Protein AF-A0A6N2D1J8-F1 (afdb_monomer_lite)

Secondary structure (DSSP, 8-state):
-------------------------------------------EESS---EEGGG-S-HHHHHHHHHHEEEEEEGGGEE-SSSS--EE--EEHHHHHTBPTT-TTTTSEE--SEEEEEEETTEEEE-TTTS-SHHHHHHEEEES--SBSSSS-BPP--STTEEEEEEEEEEEESSS-EEEEEEESS---TTS----B-----PPPTT-B-EEEE-GGGPSPEEE---BEEE--TTT-S-EEE-----TT-TT-EEE-TTS-EEEEEEE----EEEETTEEEE-EE-TT-TTS--EEEEEHHHHHHHHHTT----SHHHHTTTTSSS-EESSGGGSPEE-TTS-EEE---EE--TT---EEE--B-SSGGGS-TTEEEETTEEEEPEEEEEETTEEEEEETT--EEEEEE---TTEEEETTEEEE----SSTTSPEE--SSSEEEEEE--TTS-----BTTB--S--EEEEEEESS-EEEEEEEESSSEEEEEESSTT-GGGEEEEES--TTT-SSS-EEEEEE-SEEEEEEEEESSS---EEEEEEEEEESS-SS-TT-EEE-TTS-EEEEEEETTEEEEEEEPPPTTEEEETTEEEEGGGSSB--TT-EEE-STTEEEEEEE-TTSSEEEEEEEE--TTEE--TTT---EEPPP-----------------------------------------------------------------------

Radius of gyration: 38.97 Å; chains: 1; bounding box: 97×139×91 Å

Sequence (726 aa):
MPSVPAPLRPPVVPALLAIALVAACAPAGEGHSVPVDAAVNPVIYGEDDRTDVHAHPDAFWRELAVGSVVALVNASRIVADDPEDIRFRASTLGRNRNLCEGERFADQPAVSFCSGTLIGDDLVLTAGHCVDGADSCATTRFVFNYYMASEDERATVTAEDVFECAEILSVRNDGAQDHAVVRLDRPAGPERVVAPFRAEDEALALGHPVGVIGFPSGLPMKIDLGGIVTRNREDRLDYFEASLDTFGGNSGSGVFDMDGVIVGILVRGARDYVEDGDCTRVNVLPEGAPGRSGEGVTYVARAIEALCADGMVDDPVCGGLRRRWCAPCAESAECDVTDGEGEVVEDGVCAIGEDGGMGLCAPPCGEDEDCRADHACIGGRCEPVVGARCRAGELWEVDACGRALALVEACAEDTLCIDDACVARGPNATCDDAFELPAVTADYEGEVLPESGNDSEGSCGGLGPERVLRFTVEERSWFRAMSRGFDTVLYLRTDCADASTEVFCNDDARPPGRLGSRIEGDLDPGTYYLFLDSYNDNVDSFRLEMVFEPLCARCEPGTSVCDEEGMVVRCTGDPECPVEEVEECPFAEECADGACVPSACVDLCEEGEIRCLEAPAREICREGELGCTVWEPHTDCGAGQRCDEEDGRCRAAGPSSSEPEETGGTTEAPASGSASGSEGLDGTEDVEQNGAAGSSGCAASGAGTPAPGWFLLPGILLGFRRRRSP

Foldseek 3Di:
DDDDDDDDDDDDDDDDDDDDDDDDDDDDDDDDPDDPPDDADAFAEDDQQKDFLLPPPDDVVSLQQQQWKWFWFFQVQWDPPDQFAIDGVWAFCCVVQVADPPAPRRRFTAGGQEMWTAQAQFKIKFWLVCPVDDVSQQGIKIAGQQTANDPPRGGGGGNLRIWGFPDWLFADDDPLATITMTGTPGGSDPSHDNFAADLDLAWDDFFAWKKWWWQANRGRIIIARAKTFNARPRVPLFKTFMNYRHHRGHGTIFIAGPVRHGQFGQHFAHHQWDDDPSGIHGGYDHHPPPDDDGGITGGVNVNLCRSQVVVPDPGCSNPVQAAQWLNFADAQVSNFDADPVGHGPARWGFAQDPVRDTTTIWGFDDAQVVEDPQFGCPPRTGHGHWDFDDDPFFTFTATPNRDRPGGPGNQDVQFGQDPSDTHGNDLFQALVGAAEDEQAWDKDKDWFDQPADQPDAAPAAFRGHKGKHKYWAAAKWKKKKKKADAQKKKWKAQRRPDNVRTDDIWRACRPPYGRITMDIGIDGTGM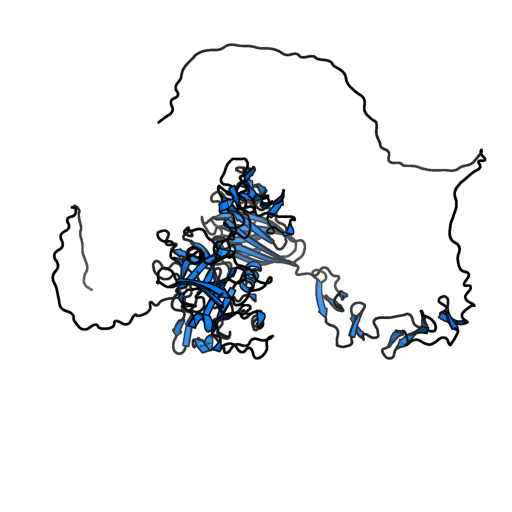MMIMTGHRYNDITMMMMTMHIGHQADPDAAQAWDADPVFWIWHWHDDRSGTDTDTHDAPDQWTDDRRDTDRPQQRQADDQQDKAWDPPPWIWGWHQDPRRTTHTDPIDGLDDQWHQDRVRRHTHGDDDDPDDDDDDDDDDDYDDDDDDDDDDDDDDDDDDDDDDDDDDDDDDDDDDDDDDDDDDDDDDDDDDDDDDDDD

Structure (mmCIF, N/CA/C/O backbone):
data_AF-A0A6N2D1J8-F1
#
_entry.id   AF-A0A6N2D1J8-F1
#
loop_
_atom_site.group_PDB
_atom_site.id
_atom_site.type_symbol
_atom_site.label_atom_id
_atom_site.label_alt_id
_atom_site.label_comp_id
_atom_site.label_asym_id
_atom_site.label_entity_id
_atom_site.label_seq_id
_atom_site.pdbx_PDB_ins_code
_atom_site.Cartn_x
_atom_site.Cartn_y
_atom_site.Cartn_z
_atom_site.occupancy
_atom_site.B_iso_or_equiv
_atom_site.auth_seq_id
_atom_site.auth_comp_id
_atom_site.auth_asym_id
_atom_site.auth_atom_id
_atom_site.pdbx_PDB_model_num
ATOM 1 N N . MET A 1 1 ? -12.660 -58.203 4.747 1.00 33.94 1 MET A N 1
ATOM 2 C CA . MET A 1 1 ? -11.887 -59.313 5.359 1.00 33.94 1 MET A CA 1
ATOM 3 C C . MET A 1 1 ? -11.762 -60.439 4.341 1.00 33.94 1 MET A C 1
ATOM 5 O O . MET A 1 1 ? -12.732 -60.600 3.606 1.00 33.94 1 MET A O 1
ATOM 9 N N . PRO A 1 2 ? -10.706 -61.273 4.351 1.00 56.75 2 PRO A N 1
ATOM 10 C CA . PRO A 1 2 ? -9.358 -61.133 4.944 1.00 56.75 2 PRO A CA 1
ATOM 11 C C . PRO A 1 2 ? -8.281 -60.997 3.813 1.00 56.75 2 PRO A C 1
ATOM 13 O O . PRO A 1 2 ? -8.660 -61.004 2.649 1.00 56.75 2 PRO A O 1
ATOM 16 N N . SER A 1 3 ? -6.957 -60.852 3.997 1.00 33.38 3 SER A N 1
ATOM 17 C CA . SER A 1 3 ? -6.086 -60.623 5.172 1.00 33.38 3 SER A CA 1
ATOM 18 C C . SER A 1 3 ? -4.703 -60.066 4.750 1.00 33.38 3 SER A C 1
ATOM 20 O O . SER A 1 3 ? -4.155 -60.462 3.728 1.00 33.38 3 SER A O 1
ATOM 22 N N . VAL A 1 4 ? -4.147 -59.207 5.609 1.00 45.25 4 VAL A N 1
ATOM 23 C CA . VAL A 1 4 ? -2.740 -58.727 5.766 1.00 45.25 4 VAL A CA 1
ATOM 24 C C . VAL A 1 4 ? -1.842 -59.882 6.327 1.00 45.25 4 VAL A C 1
ATOM 26 O O . VAL A 1 4 ? -2.468 -60.816 6.839 1.00 45.25 4 VAL A O 1
ATOM 29 N N . PRO A 1 5 ? -0.468 -59.932 6.280 1.00 54.25 5 PRO A N 1
ATOM 30 C CA . PRO A 1 5 ? 0.552 -58.852 6.239 1.00 54.25 5 PRO A CA 1
ATOM 31 C C . PRO A 1 5 ? 1.812 -59.040 5.327 1.00 54.25 5 PRO A C 1
ATOM 33 O O . PRO A 1 5 ? 1.950 -60.006 4.583 1.00 54.25 5 PRO A O 1
ATOM 36 N N . ALA A 1 6 ? 2.758 -58.090 5.452 1.00 36.41 6 ALA A N 1
ATOM 37 C CA . ALA A 1 6 ? 4.205 -58.178 5.139 1.00 36.41 6 ALA A CA 1
ATOM 38 C C . ALA A 1 6 ? 4.983 -58.822 6.347 1.00 36.41 6 ALA A C 1
ATOM 40 O O . ALA A 1 6 ? 4.327 -59.578 7.068 1.00 36.41 6 ALA A O 1
ATOM 41 N N . PRO A 1 7 ? 6.281 -58.562 6.697 1.00 62.19 7 PRO A N 1
ATOM 42 C CA . PRO A 1 7 ? 7.396 -57.824 6.052 1.00 62.19 7 PRO A CA 1
ATOM 43 C C . PRO A 1 7 ? 8.781 -58.550 6.085 1.00 62.19 7 PRO A C 1
ATOM 45 O O . PRO A 1 7 ? 8.876 -59.668 6.581 1.00 62.19 7 PRO A O 1
ATOM 48 N N . LEU A 1 8 ? 9.862 -57.898 5.596 1.00 32.47 8 LEU A N 1
ATOM 49 C CA . LEU A 1 8 ? 11.161 -57.651 6.300 1.00 32.47 8 LEU A CA 1
ATOM 50 C C . LEU A 1 8 ? 12.327 -57.216 5.359 1.00 32.47 8 LEU A C 1
ATOM 52 O O . LEU A 1 8 ? 12.506 -57.752 4.271 1.00 32.47 8 LEU A O 1
ATOM 56 N N . ARG A 1 9 ? 13.145 -56.255 5.828 1.00 37.56 9 ARG A N 1
ATOM 57 C CA . ARG A 1 9 ? 14.526 -55.895 5.376 1.00 37.56 9 ARG A CA 1
ATOM 58 C C . ARG A 1 9 ? 15.558 -56.709 6.222 1.00 37.56 9 ARG A C 1
ATOM 60 O O . ARG A 1 9 ? 15.067 -57.358 7.149 1.00 37.56 9 ARG A O 1
ATOM 67 N N . PRO A 1 10 ? 16.916 -56.704 6.040 1.00 46.72 10 PRO A N 1
ATOM 68 C CA . PRO A 1 10 ? 17.832 -55.678 5.467 1.00 46.72 10 PRO A CA 1
ATOM 69 C C . PRO A 1 10 ? 19.059 -56.295 4.693 1.00 46.72 10 PRO A C 1
ATOM 71 O O . PRO A 1 10 ? 18.872 -57.361 4.115 1.00 46.72 10 PRO A O 1
ATOM 74 N N . PRO A 1 11 ? 20.321 -55.778 4.724 1.00 50.66 11 PRO A N 1
ATOM 75 C CA . PRO A 1 11 ? 20.862 -54.440 4.379 1.00 50.66 11 PRO A CA 1
ATOM 76 C C . PRO A 1 11 ? 22.004 -54.426 3.305 1.00 50.66 11 PRO A C 1
ATOM 78 O O . PRO A 1 11 ? 22.685 -55.420 3.100 1.00 50.66 11 PRO A O 1
ATOM 81 N N . VAL A 1 12 ? 22.269 -53.231 2.738 1.00 37.50 12 VAL A N 1
ATOM 82 C CA . VAL A 1 12 ? 23.586 -52.592 2.407 1.00 37.50 12 VAL A CA 1
ATOM 83 C C . VAL A 1 12 ? 24.732 -53.388 1.728 1.00 37.50 12 VAL A C 1
ATOM 85 O O . VAL A 1 12 ? 25.287 -54.305 2.316 1.00 37.50 12 VAL A O 1
ATOM 88 N N . VAL A 1 13 ? 25.231 -52.866 0.588 1.00 32.75 13 VAL A N 1
ATOM 89 C CA . VAL A 1 13 ? 26.645 -52.443 0.328 1.00 32.75 13 VAL A CA 1
ATOM 90 C C . VAL A 1 13 ? 26.724 -51.701 -1.036 1.00 32.75 13 VAL A C 1
ATOM 92 O O . VAL A 1 13 ? 26.059 -52.139 -1.974 1.00 32.75 13 VAL A O 1
ATOM 95 N N . PRO A 1 14 ? 27.486 -50.590 -1.182 1.00 53.09 14 PRO A N 1
ATOM 96 C CA . PRO A 1 14 ? 27.569 -49.805 -2.427 1.00 53.09 14 PRO A CA 1
ATOM 97 C C . PRO A 1 14 ? 28.780 -50.153 -3.322 1.00 53.09 14 PRO A C 1
ATOM 99 O O . PRO A 1 14 ? 29.787 -50.670 -2.839 1.00 53.09 14 PRO A O 1
ATOM 102 N N . ALA A 1 15 ? 28.725 -49.779 -4.609 1.00 33.91 15 ALA A N 1
ATOM 103 C CA . ALA A 1 15 ? 29.888 -49.731 -5.509 1.00 33.91 15 ALA A CA 1
ATOM 104 C C . ALA A 1 15 ? 29.727 -48.671 -6.623 1.00 33.91 15 ALA A C 1
ATOM 106 O O . ALA A 1 15 ? 28.618 -48.379 -7.063 1.00 33.91 15 ALA A O 1
ATOM 107 N N . LEU A 1 16 ? 30.853 -48.097 -7.054 1.00 33.03 16 LEU A N 1
ATOM 108 C CA . LEU A 1 16 ? 30.964 -46.941 -7.953 1.00 33.03 16 LEU A CA 1
ATOM 109 C C . LEU A 1 16 ? 30.854 -47.271 -9.463 1.00 33.03 16 LEU A C 1
ATOM 111 O O . LEU A 1 16 ? 31.387 -48.275 -9.922 1.00 33.03 16 LEU A O 1
ATOM 115 N N . LEU A 1 17 ? 30.278 -46.318 -10.210 1.00 33.81 17 LEU A N 1
ATOM 116 C CA . LEU A 1 17 ? 30.848 -45.649 -11.401 1.00 33.81 17 LEU A CA 1
ATOM 117 C C . LEU A 1 17 ? 31.519 -46.484 -12.528 1.00 33.81 17 LEU A C 1
ATOM 119 O O . LEU A 1 17 ? 32.639 -46.957 -12.357 1.00 33.81 17 LEU A O 1
ATOM 123 N N . ALA A 1 18 ? 30.951 -46.448 -13.747 1.00 29.48 18 ALA A N 1
ATOM 124 C CA . ALA A 1 18 ? 31.704 -46.273 -15.011 1.00 29.48 18 ALA A CA 1
ATOM 125 C C . ALA A 1 18 ? 30.784 -45.955 -16.218 1.00 29.48 18 ALA A C 1
ATOM 127 O O . ALA A 1 18 ? 29.706 -46.527 -16.357 1.00 29.48 18 ALA A O 1
ATOM 128 N N . ILE A 1 19 ? 31.239 -45.065 -17.108 1.00 45.16 19 ILE A N 1
ATOM 129 C CA . ILE A 1 19 ? 30.533 -44.570 -18.311 1.00 45.16 19 ILE A CA 1
ATOM 130 C C . ILE A 1 19 ? 30.860 -45.425 -19.550 1.00 45.16 19 ILE A C 1
ATOM 132 O O . ILE A 1 19 ? 32.023 -45.770 -19.750 1.00 45.16 19 ILE A O 1
ATOM 136 N N . ALA A 1 20 ? 29.886 -45.645 -20.446 1.00 31.22 20 ALA A N 1
ATOM 137 C CA . ALA A 1 20 ? 30.132 -45.876 -21.880 1.00 31.22 20 ALA A CA 1
ATOM 138 C C . ALA A 1 20 ? 28.889 -45.552 -22.742 1.00 31.22 20 ALA A C 1
ATOM 140 O O . ALA A 1 20 ? 27.811 -46.084 -22.488 1.00 31.22 20 ALA A O 1
ATOM 141 N N . LEU A 1 21 ? 29.040 -44.721 -23.783 1.00 46.72 21 LEU A N 1
ATOM 142 C CA . LEU A 1 21 ? 28.002 -44.474 -24.799 1.00 46.72 21 LEU A CA 1
ATOM 143 C C . LEU A 1 21 ? 28.115 -45.475 -25.960 1.00 46.72 21 LEU A C 1
ATOM 145 O O . LEU A 1 21 ? 29.219 -45.719 -26.443 1.00 46.72 21 LEU A O 1
ATOM 149 N N . VAL A 1 22 ? 26.975 -45.910 -26.511 1.00 32.69 22 VAL A N 1
ATOM 150 C CA . VAL A 1 22 ? 26.826 -46.266 -27.938 1.00 32.69 22 VAL A CA 1
ATOM 151 C C . VAL A 1 22 ? 25.437 -45.814 -28.405 1.00 32.69 22 VAL A C 1
ATOM 153 O O . VAL A 1 22 ? 24.455 -46.034 -27.701 1.00 32.69 22 VAL A O 1
ATOM 156 N N . ALA A 1 23 ? 25.346 -45.184 -29.579 1.00 47.28 23 ALA A N 1
ATOM 157 C CA . ALA A 1 23 ? 24.085 -44.715 -30.160 1.00 47.28 23 ALA A CA 1
ATOM 158 C C . ALA A 1 23 ? 23.428 -45.759 -31.088 1.00 47.28 23 ALA A C 1
ATOM 160 O O . ALA A 1 23 ? 24.118 -46.549 -31.734 1.00 47.28 23 ALA A O 1
ATOM 161 N N . ALA A 1 24 ? 22.099 -45.707 -31.207 1.00 29.86 24 ALA A N 1
ATOM 162 C CA . ALA A 1 24 ? 21.302 -46.427 -32.204 1.00 29.86 24 ALA A CA 1
ATOM 163 C C . ALA A 1 24 ? 20.083 -45.574 -32.615 1.00 29.86 24 ALA A C 1
ATOM 165 O O . ALA A 1 24 ? 19.649 -44.718 -31.847 1.00 29.86 24 ALA A O 1
ATOM 166 N N . CYS A 1 25 ? 19.549 -45.781 -33.823 1.00 30.92 25 CYS A N 1
ATOM 167 C CA . CYS A 1 25 ? 18.590 -44.863 -34.454 1.00 30.92 25 CYS A CA 1
ATOM 168 C C . CYS A 1 25 ? 17.185 -45.455 -34.667 1.00 30.92 25 CYS A C 1
ATOM 170 O O . CYS A 1 25 ? 17.057 -46.651 -34.922 1.00 30.92 25 CYS A O 1
ATOM 172 N N . ALA A 1 26 ? 16.208 -44.540 -34.777 1.00 30.33 26 ALA A N 1
ATOM 173 C CA . ALA A 1 26 ? 14.878 -44.696 -35.393 1.00 30.33 26 ALA A CA 1
ATOM 174 C C . ALA A 1 26 ? 13.829 -45.546 -34.628 1.00 30.33 26 ALA A C 1
ATOM 176 O O . ALA A 1 26 ? 14.200 -46.390 -33.814 1.00 30.33 26 ALA A O 1
ATOM 177 N N . PRO A 1 27 ? 12.514 -45.371 -34.913 1.00 35.91 27 PRO A N 1
ATOM 178 C CA . PRO A 1 27 ? 11.888 -44.453 -35.879 1.00 35.91 27 PRO A CA 1
ATOM 179 C C . PRO A 1 27 ? 11.060 -43.320 -35.238 1.00 35.91 27 PRO A C 1
ATOM 181 O O . PRO A 1 27 ? 10.819 -43.307 -34.035 1.00 35.91 27 PRO A O 1
ATOM 184 N N . ALA A 1 28 ? 10.589 -42.385 -36.068 1.00 39.66 28 ALA A N 1
ATOM 185 C CA . ALA A 1 28 ? 9.549 -41.429 -35.687 1.00 39.66 28 ALA A CA 1
ATOM 186 C C . ALA A 1 28 ? 8.153 -42.086 -35.724 1.00 39.66 28 ALA A C 1
ATOM 188 O O . ALA A 1 28 ? 7.887 -42.914 -36.597 1.00 39.66 28 ALA A O 1
ATOM 189 N N . GLY A 1 29 ? 7.275 -41.676 -34.807 1.00 29.31 29 GLY A N 1
ATOM 190 C CA . GLY A 1 29 ? 5.833 -41.955 -34.798 1.00 29.31 29 GLY A CA 1
ATOM 191 C C . GLY A 1 29 ? 5.055 -40.652 -34.586 1.00 29.31 29 GLY A C 1
ATOM 192 O O . GLY A 1 29 ? 5.648 -39.657 -34.166 1.00 29.31 29 GLY A O 1
ATOM 193 N N . GLU A 1 30 ? 3.766 -40.626 -34.928 1.00 30.53 30 GLU A N 1
ATOM 194 C CA . GLU A 1 30 ? 2.986 -39.388 -35.045 1.00 30.53 30 GLU A CA 1
ATOM 195 C C . GLU A 1 30 ? 2.974 -38.527 -33.772 1.00 30.53 30 GLU A C 1
ATOM 197 O O . GLU A 1 30 ? 2.481 -38.937 -32.716 1.00 30.53 30 GLU A O 1
ATOM 202 N N . GLY A 1 31 ? 3.451 -37.285 -33.915 1.00 31.97 31 GLY A N 1
ATOM 203 C CA . GLY A 1 31 ? 3.413 -36.269 -32.871 1.00 31.97 31 GLY A CA 1
ATOM 204 C C . GLY A 1 31 ? 1.980 -35.901 -32.507 1.00 31.97 31 GLY A C 1
ATOM 205 O O . GLY A 1 31 ? 1.357 -35.074 -33.169 1.00 31.97 31 GLY A O 1
ATOM 206 N N . HIS A 1 32 ? 1.476 -36.498 -31.431 1.00 29.36 32 HIS A N 1
ATOM 207 C CA . HIS A 1 32 ? 0.303 -35.991 -30.738 1.00 29.36 32 HIS A CA 1
ATOM 208 C C . HIS A 1 32 ? 0.722 -34.728 -29.989 1.00 29.36 32 HIS A C 1
ATOM 210 O O . HIS A 1 32 ? 1.564 -34.789 -29.092 1.00 29.36 32 HIS A O 1
ATOM 216 N N . SER A 1 33 ? 0.135 -33.590 -30.352 1.00 32.66 33 SER A N 1
ATOM 217 C CA . SER A 1 33 ? 0.196 -32.378 -29.543 1.00 32.66 33 SER A CA 1
ATOM 218 C C . SER A 1 33 ? -0.544 -32.640 -28.231 1.00 32.66 33 SER A C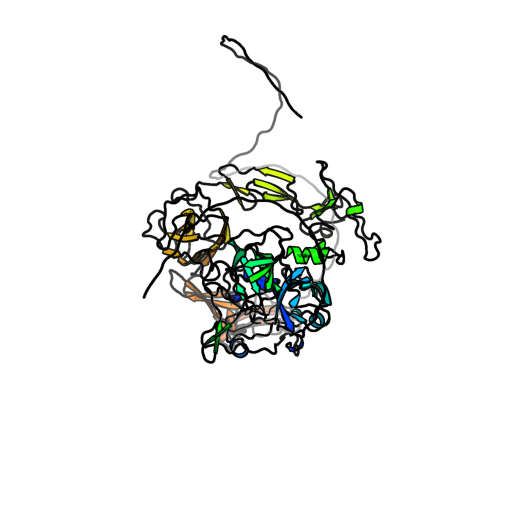 1
ATOM 220 O O . SER A 1 33 ? -1.773 -32.573 -28.185 1.00 32.66 33 SER A O 1
ATOM 222 N N . VAL A 1 34 ? 0.202 -32.988 -27.183 1.00 30.97 34 VAL A N 1
ATOM 223 C CA . VAL A 1 34 ? -0.315 -32.988 -25.812 1.00 30.97 34 VAL A CA 1
ATOM 224 C C . VAL A 1 34 ? -0.716 -31.542 -25.499 1.00 30.97 34 VAL A C 1
ATOM 226 O O . VAL A 1 34 ? 0.131 -30.661 -25.666 1.00 30.97 34 VAL A O 1
ATOM 229 N N . PRO A 1 35 ? -1.975 -31.262 -25.116 1.00 27.77 35 PRO A N 1
ATOM 230 C CA . PRO A 1 35 ? -2.348 -29.936 -24.646 1.00 27.77 35 PRO A CA 1
ATOM 231 C C . PRO A 1 35 ? -1.474 -29.560 -23.452 1.00 27.77 35 PRO A C 1
ATOM 233 O O . PRO A 1 35 ? -1.231 -30.391 -22.576 1.00 27.77 35 PRO A O 1
ATOM 236 N N . VAL A 1 36 ? -1.004 -28.316 -23.411 1.00 32.31 36 VAL A N 1
ATOM 237 C CA . VAL A 1 36 ? -0.403 -27.775 -22.192 1.00 32.31 36 VAL A CA 1
ATOM 238 C C . VAL A 1 36 ? -1.559 -27.453 -21.250 1.00 32.31 36 VAL A C 1
ATOM 240 O O . VAL A 1 36 ? -2.089 -26.346 -21.272 1.00 32.31 36 VAL A O 1
ATOM 243 N N . ASP A 1 37 ? -1.995 -28.452 -20.479 1.00 26.05 37 ASP A N 1
ATOM 244 C CA . ASP A 1 37 ? -2.881 -28.224 -19.339 1.00 26.05 37 ASP A CA 1
ATOM 245 C C . ASP A 1 37 ? -2.147 -27.293 -18.368 1.00 26.05 37 ASP A C 1
ATOM 247 O O . ASP A 1 37 ? -1.145 -27.675 -17.756 1.00 26.05 37 ASP A O 1
ATOM 251 N N . ALA A 1 38 ? -2.629 -26.053 -18.261 1.00 33.50 38 ALA A N 1
ATOM 252 C CA . ALA A 1 38 ? -2.163 -25.116 -17.251 1.00 33.50 38 ALA A CA 1
ATOM 253 C C . ALA A 1 38 ? -2.384 -25.726 -15.858 1.00 33.50 38 ALA A C 1
ATOM 255 O O . ALA A 1 38 ? -3.418 -26.347 -15.598 1.00 33.50 38 ALA A O 1
ATOM 256 N N . ALA A 1 39 ? -1.402 -25.578 -14.968 1.00 29.23 39 ALA A N 1
ATOM 257 C CA . ALA A 1 39 ? -1.526 -26.078 -13.605 1.00 29.23 39 ALA A CA 1
ATOM 258 C C . ALA A 1 39 ? -2.653 -25.338 -12.856 1.00 29.23 39 ALA A C 1
ATOM 260 O O . ALA A 1 39 ? -2.912 -24.164 -13.094 1.00 29.23 39 ALA A O 1
ATOM 261 N N . VAL A 1 40 ? -3.338 -26.058 -11.969 1.00 39.12 40 VAL A N 1
ATOM 262 C CA . VAL A 1 40 ? -4.552 -25.619 -11.251 1.00 39.12 40 VAL A CA 1
ATOM 263 C C . VAL A 1 40 ? -4.291 -25.681 -9.733 1.00 39.12 40 VAL A C 1
ATOM 265 O O . VAL A 1 40 ? -3.291 -26.289 -9.335 1.00 39.12 40 VAL A O 1
ATOM 268 N N . ASN A 1 41 ? -5.247 -25.197 -8.915 1.00 34.53 41 ASN A N 1
ATOM 269 C CA . ASN A 1 41 ? -5.321 -25.183 -7.428 1.00 34.53 41 ASN A CA 1
ATOM 270 C C . ASN A 1 41 ? -4.713 -23.888 -6.813 1.00 34.53 41 ASN A C 1
ATOM 272 O O . ASN A 1 41 ? -3.944 -23.262 -7.527 1.00 34.53 41 ASN A O 1
ATOM 276 N N . PRO A 1 42 ? -4.961 -23.512 -5.532 1.00 36.78 42 PRO A N 1
ATOM 277 C CA . PRO A 1 42 ? -6.137 -22.811 -4.910 1.00 36.78 42 PRO A CA 1
ATOM 278 C C . PRO A 1 42 ? -5.803 -21.493 -4.104 1.00 36.78 42 PRO A C 1
ATOM 280 O O . PRO A 1 42 ? -4.667 -21.368 -3.677 1.00 36.78 42 PRO A O 1
ATOM 283 N N . VAL A 1 43 ? -6.729 -20.523 -3.914 1.00 60.69 43 VAL A N 1
ATOM 284 C CA . VAL A 1 43 ? -6.386 -19.068 -3.762 1.00 60.69 43 VAL A CA 1
ATOM 285 C C . VAL A 1 43 ? -6.435 -18.372 -2.381 1.00 60.69 43 VAL A C 1
ATOM 287 O O . VAL A 1 43 ? -5.542 -17.570 -2.140 1.00 60.69 43 VAL A O 1
ATOM 290 N N . ILE A 1 44 ? -7.435 -18.579 -1.510 1.00 62.88 44 ILE A N 1
ATOM 291 C CA . ILE A 1 44 ? -7.434 -17.943 -0.164 1.00 62.88 44 ILE A CA 1
ATOM 292 C C . ILE A 1 44 ? -6.743 -18.870 0.832 1.00 62.88 44 ILE A C 1
ATOM 294 O O . ILE A 1 44 ? -7.012 -20.077 0.822 1.00 62.88 44 ILE A O 1
ATOM 298 N N . TYR A 1 45 ? -5.912 -18.325 1.714 1.00 62.00 45 TYR A N 1
ATOM 299 C CA . TYR A 1 45 ? -5.140 -19.074 2.700 1.00 62.00 45 TYR A CA 1
ATOM 300 C C . TYR A 1 45 ? -5.653 -18.791 4.116 1.00 62.00 45 TYR A C 1
ATOM 302 O O . TYR A 1 45 ? -5.135 -17.913 4.788 1.00 62.00 45 TYR A O 1
ATOM 310 N N . GLY A 1 46 ? -6.612 -19.582 4.608 1.00 67.31 46 GLY A N 1
ATOM 311 C CA . GLY A 1 46 ? -7.232 -19.376 5.923 1.00 67.31 46 GLY A CA 1
ATOM 312 C C . GLY A 1 46 ? -8.544 -18.598 5.831 1.00 67.31 46 GLY A C 1
ATOM 313 O O . GLY A 1 46 ? -9.459 -19.027 5.125 1.00 67.31 46 GLY A O 1
ATOM 314 N N . GLU A 1 47 ? -8.643 -17.499 6.576 1.00 69.25 47 GLU A N 1
ATOM 315 C CA . GLU A 1 47 ? -9.674 -16.472 6.365 1.00 69.25 47 GLU A CA 1
ATOM 316 C C . GLU A 1 47 ? -9.266 -15.552 5.192 1.00 69.25 47 GLU A C 1
ATOM 318 O O . GLU A 1 47 ? -8.233 -15.773 4.575 1.00 69.25 47 GLU A O 1
ATOM 323 N N . ASP A 1 48 ? -10.106 -14.577 4.826 1.00 80.12 48 ASP A N 1
ATOM 324 C CA . ASP A 1 48 ? -9.910 -13.708 3.650 1.00 80.12 48 ASP A CA 1
ATOM 325 C C . ASP A 1 48 ? -9.462 -12.294 4.080 1.00 80.12 48 ASP A C 1
ATOM 327 O O . ASP A 1 48 ? -10.297 -11.409 4.303 1.00 80.12 48 ASP A O 1
ATOM 331 N N . ASP A 1 49 ? -8.149 -12.085 4.204 1.00 81.94 49 ASP A N 1
ATOM 332 C CA . ASP A 1 49 ? -7.521 -10.921 4.863 1.00 81.94 49 ASP A CA 1
ATOM 333 C C . ASP A 1 49 ? -7.625 -9.608 4.063 1.00 81.94 49 ASP A C 1
ATOM 335 O O . ASP A 1 49 ? -7.396 -8.519 4.594 1.00 81.94 49 ASP A O 1
ATOM 339 N N . ARG A 1 50 ? -8.036 -9.678 2.789 1.00 91.75 50 ARG A N 1
ATOM 340 C CA . ARG A 1 50 ? -8.163 -8.511 1.899 1.00 91.75 50 ARG A CA 1
ATOM 341 C C . ARG A 1 50 ? -9.105 -7.439 2.458 1.00 91.75 50 ARG A C 1
ATOM 343 O O . ARG A 1 50 ? -10.275 -7.718 2.742 1.00 91.75 50 ARG A O 1
ATOM 350 N N . THR A 1 51 ? -8.667 -6.183 2.454 1.00 92.75 51 THR A N 1
ATOM 351 C CA . THR A 1 51 ? -9.477 -4.996 2.780 1.00 92.75 51 THR A CA 1
ATOM 352 C C . THR A 1 51 ? -9.553 -4.017 1.608 1.00 92.75 51 THR A C 1
ATOM 354 O O . THR A 1 51 ? -8.663 -3.967 0.758 1.00 92.75 51 THR A O 1
ATOM 357 N N . ASP A 1 52 ? -10.607 -3.201 1.564 1.00 96.31 52 ASP A N 1
ATOM 358 C CA . ASP A 1 52 ? -10.622 -1.976 0.754 1.00 96.31 52 ASP A CA 1
ATOM 359 C C . ASP A 1 52 ? -9.759 -0.888 1.397 1.00 96.31 52 ASP A C 1
ATOM 361 O O . ASP A 1 52 ? -9.628 -0.846 2.618 1.00 96.31 52 ASP A O 1
ATOM 365 N N . VAL A 1 53 ? -9.190 0.006 0.580 1.00 93.94 53 VAL A N 1
ATOM 366 C CA . VAL A 1 53 ? -8.245 1.039 1.044 1.00 93.94 53 VAL A CA 1
ATOM 367 C C . VAL A 1 53 ? -8.851 1.909 2.151 1.00 93.94 53 VAL A C 1
ATOM 369 O O . VAL A 1 53 ? -8.241 2.036 3.203 1.00 93.94 53 VAL A O 1
ATOM 372 N N . HIS A 1 54 ? -10.069 2.438 1.988 1.00 91.44 54 HIS A N 1
ATOM 373 C CA . HIS A 1 54 ? -10.714 3.245 3.039 1.00 91.44 54 HIS A CA 1
ATOM 374 C C . HIS A 1 54 ? -10.970 2.483 4.355 1.00 91.44 54 HIS A C 1
ATOM 376 O O . HIS A 1 54 ? -11.082 3.109 5.404 1.00 91.44 54 HIS A O 1
ATOM 382 N N . ALA A 1 55 ? -11.085 1.153 4.291 1.00 85.81 55 ALA A N 1
ATOM 383 C CA . ALA A 1 55 ? -11.388 0.277 5.422 1.00 85.81 55 ALA A CA 1
ATOM 384 C C . ALA A 1 55 ? -10.128 -0.328 6.067 1.00 85.81 55 ALA A C 1
ATOM 386 O O . ALA A 1 55 ? -10.234 -1.050 7.058 1.00 85.81 55 ALA A O 1
ATOM 387 N N . HIS A 1 56 ? -8.939 -0.064 5.517 1.00 81.81 56 HIS A N 1
ATOM 388 C CA . HIS A 1 56 ? -7.684 -0.455 6.142 1.00 81.81 56 HIS A CA 1
ATOM 389 C C . HIS A 1 56 ? -7.387 0.507 7.313 1.00 81.81 56 HIS A C 1
ATOM 391 O O . HIS A 1 56 ? -7.328 1.717 7.089 1.00 81.81 56 HIS A O 1
ATOM 397 N N . PRO A 1 57 ? -7.225 0.023 8.560 1.00 69.94 57 PRO A N 1
ATOM 398 C CA . PRO A 1 57 ? -7.205 0.884 9.751 1.00 69.94 57 PRO A CA 1
ATOM 399 C C . PRO A 1 57 ? -5.948 1.757 9.883 1.00 69.94 57 PRO A C 1
ATOM 401 O O . PRO A 1 57 ? -5.973 2.768 10.584 1.00 69.94 57 PRO A O 1
ATOM 404 N N . ASP A 1 58 ? -4.866 1.364 9.217 1.00 71.31 58 ASP A N 1
ATOM 405 C CA . ASP A 1 58 ? -3.545 1.992 9.249 1.00 71.31 58 ASP A CA 1
ATOM 406 C C . ASP A 1 58 ? -3.418 3.095 8.180 1.00 71.31 58 ASP A C 1
ATOM 408 O O . ASP A 1 58 ? -3.888 2.922 7.052 1.00 71.31 58 ASP A O 1
ATOM 412 N N . ALA A 1 59 ? -2.815 4.240 8.521 1.00 74.62 59 ALA A N 1
ATOM 413 C CA . ALA A 1 59 ? -2.609 5.363 7.598 1.00 74.62 59 ALA A CA 1
ATOM 414 C C . ALA A 1 59 ? -1.472 5.133 6.584 1.00 74.62 59 ALA A C 1
ATOM 416 O O . ALA A 1 59 ? -1.705 5.271 5.383 1.00 74.62 59 ALA A O 1
ATOM 417 N N . PHE A 1 60 ? -0.290 4.708 7.041 1.00 80.25 60 PHE A N 1
ATOM 418 C CA . PHE A 1 60 ? 0.888 4.452 6.204 1.00 80.25 60 PHE A CA 1
ATOM 419 C C . PHE A 1 60 ? 0.579 3.506 5.035 1.00 80.25 60 PHE A C 1
ATOM 421 O O . PHE A 1 60 ? 0.887 3.806 3.883 1.00 80.25 60 PHE A O 1
ATOM 428 N N . TRP A 1 61 ? -0.112 2.395 5.297 1.00 83.38 61 TRP A N 1
ATOM 429 C CA . TRP A 1 61 ? -0.482 1.433 4.258 1.00 83.38 61 TRP A CA 1
ATOM 430 C C . TRP A 1 61 ? -1.535 1.967 3.283 1.00 83.38 61 TRP A C 1
ATOM 432 O O . TRP A 1 61 ? -1.539 1.557 2.123 1.00 83.38 61 TRP A O 1
ATOM 442 N N . ARG A 1 62 ? -2.401 2.902 3.701 1.00 88.00 62 ARG A N 1
ATOM 443 C CA . ARG A 1 62 ? -3.328 3.597 2.789 1.00 88.00 62 ARG A CA 1
ATOM 444 C C . ARG A 1 62 ? -2.586 4.585 1.892 1.00 88.00 62 ARG A C 1
ATOM 446 O O . ARG A 1 62 ? -2.831 4.604 0.688 1.00 88.00 62 ARG A O 1
ATOM 453 N N . GLU A 1 63 ? -1.665 5.359 2.456 1.00 82.44 63 GLU A N 1
ATOM 454 C CA . GLU A 1 63 ? -0.857 6.342 1.729 1.00 82.44 63 GLU A CA 1
ATOM 455 C C . GLU A 1 63 ? 0.093 5.668 0.730 1.00 82.44 63 GLU A C 1
ATOM 457 O O . GLU A 1 63 ? 0.102 6.032 -0.447 1.00 82.44 63 GLU A O 1
ATOM 462 N N . LEU A 1 64 ? 0.803 4.611 1.142 1.00 82.56 64 LEU A N 1
ATOM 463 C CA . LEU A 1 64 ? 1.647 3.800 0.260 1.00 82.56 64 LEU A CA 1
ATOM 464 C C . LEU A 1 64 ? 0.831 3.152 -0.870 1.00 82.56 64 LEU A C 1
ATOM 466 O O . LEU A 1 64 ? 1.265 3.155 -2.024 1.00 82.56 64 LEU A O 1
ATOM 470 N N . ALA A 1 65 ? -0.362 2.629 -0.566 1.00 95.31 65 ALA A N 1
ATOM 471 C CA . ALA A 1 65 ? -1.253 2.032 -1.557 1.00 95.31 65 ALA A CA 1
ATOM 472 C C . ALA A 1 65 ? -1.696 3.053 -2.621 1.00 95.31 65 ALA A C 1
ATOM 474 O O . ALA A 1 65 ? -1.461 2.842 -3.812 1.00 95.31 65 ALA A O 1
ATOM 475 N N . VAL A 1 66 ? -2.289 4.177 -2.204 1.00 96.00 66 VAL A N 1
ATOM 476 C CA . VAL A 1 66 ? -2.797 5.225 -3.113 1.00 96.00 66 VAL A CA 1
ATOM 477 C C . VAL A 1 66 ? -1.664 5.917 -3.875 1.00 96.00 66 VAL A C 1
ATOM 479 O O . VAL A 1 66 ? -1.800 6.190 -5.069 1.00 96.00 66 VAL A O 1
ATOM 482 N N . GLY A 1 67 ? -0.541 6.172 -3.203 1.00 92.69 67 GLY A N 1
ATOM 483 C CA . GLY A 1 67 ? 0.601 6.882 -3.765 1.00 92.69 67 GLY A CA 1
ATOM 484 C C . GLY A 1 67 ? 1.416 6.072 -4.774 1.00 92.69 67 GLY A C 1
ATOM 485 O O . GLY A 1 67 ? 1.976 6.682 -5.682 1.00 92.69 67 GLY A O 1
ATOM 486 N N . SER A 1 68 ? 1.486 4.738 -4.648 1.00 94.50 68 SER A N 1
ATOM 487 C CA . SER A 1 68 ? 2.418 3.911 -5.440 1.00 94.50 68 SER A CA 1
ATOM 488 C C . SER A 1 68 ? 1.784 2.852 -6.353 1.00 94.50 68 SER A C 1
ATOM 490 O O . SER A 1 68 ? 2.442 2.407 -7.294 1.00 94.50 68 SER A O 1
ATOM 492 N N . VAL A 1 69 ? 0.541 2.406 -6.127 1.00 98.44 69 VAL A N 1
ATOM 493 C CA . VAL A 1 69 ? 0.018 1.181 -6.773 1.00 98.44 69 VAL A CA 1
ATOM 494 C C . VAL A 1 69 ? -0.941 1.484 -7.931 1.00 98.44 69 VAL A C 1
ATOM 496 O O . VAL A 1 69 ? -1.931 2.200 -7.783 1.00 98.44 69 VAL A O 1
ATOM 499 N N . VAL A 1 70 ? -0.676 0.893 -9.104 1.00 98.50 70 VAL A N 1
ATOM 500 C CA . VAL A 1 70 ? -1.361 1.202 -10.374 1.00 98.50 70 VAL A CA 1
ATOM 501 C C . VAL A 1 70 ? -2.112 0.017 -10.975 1.00 98.50 70 VAL A C 1
ATOM 503 O O . VAL A 1 70 ? -1.592 -1.095 -11.099 1.00 98.50 70 VAL A O 1
ATOM 506 N N . ALA A 1 71 ? -3.346 0.263 -11.415 1.00 98.75 71 ALA A N 1
ATOM 507 C CA . ALA A 1 71 ? -4.151 -0.713 -12.139 1.00 98.75 71 ALA A CA 1
ATOM 508 C C . ALA A 1 71 ? -3.727 -0.763 -13.611 1.00 98.75 71 ALA A C 1
ATOM 510 O O . ALA A 1 71 ? -3.704 0.265 -14.291 1.00 98.75 71 ALA A O 1
ATOM 511 N N . LEU A 1 72 ? -3.441 -1.959 -14.133 1.00 98.75 72 LEU A N 1
ATOM 512 C CA . LEU A 1 72 ? -3.196 -2.157 -15.561 1.00 98.75 72 LEU A CA 1
ATOM 513 C C . LEU A 1 72 ? -4.536 -2.405 -16.257 1.00 98.75 72 LEU A C 1
ATOM 515 O O . LEU A 1 72 ? -5.126 -3.488 -16.189 1.00 98.75 72 LEU A O 1
ATOM 519 N N . VAL A 1 73 ? -5.022 -1.374 -16.945 1.00 98.69 73 VAL A N 1
ATOM 520 C CA . VAL A 1 73 ? -6.320 -1.358 -17.622 1.00 98.69 73 VAL A CA 1
ATOM 521 C C . VAL A 1 73 ? -6.101 -1.331 -19.131 1.00 98.69 73 VAL A C 1
ATOM 523 O O . VAL A 1 73 ? -5.349 -0.517 -19.659 1.00 98.69 73 VAL A O 1
ATOM 526 N N . ASN A 1 74 ? -6.780 -2.206 -19.877 1.00 97.94 74 ASN A N 1
ATOM 527 C CA . ASN A 1 74 ? -6.705 -2.154 -21.336 1.00 97.94 74 ASN A CA 1
ATOM 528 C C . ASN A 1 74 ? -7.428 -0.901 -21.862 1.00 97.94 74 ASN A C 1
ATOM 530 O O . ASN A 1 74 ? -8.598 -0.686 -21.535 1.00 97.94 74 ASN A O 1
ATOM 534 N N . ALA A 1 75 ? -6.783 -0.128 -22.739 1.00 97.25 75 ALA A N 1
ATOM 535 C CA . ALA A 1 75 ? -7.278 1.163 -23.230 1.00 97.25 75 ALA A CA 1
ATOM 536 C C . ALA A 1 75 ? -8.709 1.107 -23.813 1.00 97.25 75 ALA A C 1
ATOM 538 O O . ALA A 1 75 ? -9.475 2.062 -23.694 1.00 97.25 75 ALA A O 1
ATOM 539 N N . SER A 1 76 ? -9.134 -0.034 -24.375 1.00 96.75 76 SER A N 1
ATOM 540 C CA . SER A 1 76 ? -10.506 -0.219 -24.884 1.00 96.75 76 SER A CA 1
ATOM 541 C C . SER A 1 76 ? -11.603 -0.178 -23.803 1.00 96.75 76 SER A C 1
ATOM 543 O O . SER A 1 76 ? -12.788 -0.032 -24.127 1.00 96.75 76 SER A O 1
ATOM 545 N N . ARG A 1 77 ? -11.238 -0.287 -22.519 1.00 96.94 77 ARG A N 1
ATOM 546 C CA . ARG A 1 77 ? -12.151 -0.178 -21.372 1.00 96.94 77 ARG A CA 1
ATOM 547 C C . ARG A 1 77 ? -12.325 1.248 -20.857 1.00 96.94 77 ARG A C 1
ATOM 549 O O . ARG A 1 77 ? -13.311 1.484 -20.166 1.00 96.94 77 ARG A O 1
ATOM 556 N N . ILE A 1 78 ? -11.434 2.173 -21.197 1.00 97.50 78 ILE A N 1
ATOM 557 C CA . ILE A 1 78 ? -11.460 3.549 -20.690 1.00 97.50 78 ILE A CA 1
ATOM 558 C C . ILE A 1 78 ? -12.461 4.402 -21.493 1.00 97.50 78 ILE A C 1
ATOM 560 O O . ILE A 1 78 ? -12.710 4.162 -22.685 1.00 97.50 78 ILE A O 1
ATOM 564 N N . VAL A 1 79 ? -13.095 5.359 -20.812 1.00 96.88 79 VAL A N 1
ATOM 565 C CA . VAL A 1 79 ? -14.112 6.279 -21.341 1.00 96.88 79 VAL A CA 1
ATOM 566 C C . VAL A 1 79 ? -13.788 7.712 -20.900 1.00 96.88 79 VAL A C 1
ATOM 568 O O . VAL A 1 79 ? -14.480 8.301 -20.076 1.00 96.88 79 VAL A O 1
ATOM 571 N N . ALA A 1 80 ? -12.719 8.262 -21.475 1.00 94.06 80 ALA A N 1
ATOM 572 C CA . ALA A 1 80 ? -12.277 9.643 -21.286 1.00 94.06 80 ALA A CA 1
ATOM 573 C C . ALA A 1 80 ? -13.114 10.633 -22.130 1.00 94.06 80 ALA A C 1
ATOM 575 O O . ALA A 1 80 ? -12.585 11.325 -22.999 1.00 94.06 80 ALA A O 1
ATOM 576 N N . ASP A 1 81 ? -14.441 10.642 -21.940 1.00 95.12 81 ASP A N 1
ATOM 577 C CA . ASP A 1 81 ? -15.312 11.671 -22.546 1.00 95.12 81 ASP A CA 1
ATOM 578 C C . ASP A 1 81 ? -15.226 13.010 -21.779 1.00 95.12 81 ASP A C 1
ATOM 580 O O . ASP A 1 81 ? -15.573 14.057 -22.326 1.00 95.12 81 ASP A O 1
ATOM 584 N N . ASP A 1 82 ? -14.790 12.949 -20.518 1.00 95.50 82 ASP A N 1
ATOM 585 C CA . ASP A 1 82 ? -14.616 14.043 -19.562 1.00 95.50 82 ASP A CA 1
ATOM 586 C C . ASP A 1 82 ? -13.235 13.848 -18.894 1.00 95.50 82 ASP A C 1
ATOM 588 O O . ASP A 1 82 ? -12.929 12.708 -18.530 1.00 95.50 82 ASP A O 1
ATOM 592 N N . PRO A 1 83 ? -12.362 14.871 -18.804 1.00 94.75 83 PRO A N 1
ATOM 593 C CA . PRO A 1 83 ? -11.054 14.732 -18.163 1.00 94.75 83 PRO A CA 1
ATOM 594 C C . PRO A 1 83 ? -11.123 14.659 -16.631 1.00 94.75 83 PRO A C 1
ATOM 596 O O . PRO A 1 83 ? -10.195 14.121 -16.033 1.00 94.75 83 PRO A O 1
ATOM 599 N N . GLU A 1 84 ? -12.200 15.137 -16.001 1.00 96.94 84 GLU A N 1
ATOM 600 C CA . GLU A 1 84 ? -12.333 15.153 -14.536 1.00 96.94 84 GLU A CA 1
ATOM 601 C C . GLU A 1 84 ? -13.034 13.884 -13.996 1.00 96.94 84 GLU A C 1
ATOM 603 O O . GLU A 1 84 ? -12.917 13.569 -12.816 1.00 96.94 84 GLU A O 1
ATOM 608 N N . ASP A 1 85 ? -13.730 13.123 -14.857 1.00 96.31 85 ASP A N 1
ATOM 609 C CA . ASP A 1 85 ? -14.345 11.819 -14.544 1.00 96.31 85 ASP A CA 1
ATOM 610 C C . ASP A 1 85 ? -14.030 10.769 -15.628 1.00 96.31 85 ASP A C 1
ATOM 612 O O . ASP A 1 85 ? -14.784 10.542 -16.589 1.00 96.31 85 ASP A O 1
ATOM 616 N N . ILE A 1 86 ? -12.907 10.070 -15.449 1.00 97.69 86 ILE A N 1
ATOM 617 C CA . ILE A 1 86 ? -12.561 8.902 -16.254 1.00 97.69 86 ILE A CA 1
ATOM 618 C C . ILE A 1 86 ? -13.406 7.704 -15.817 1.00 97.69 86 ILE A C 1
ATOM 620 O O . ILE A 1 86 ? -13.176 7.053 -14.791 1.00 97.69 86 ILE A O 1
ATOM 624 N N . ARG A 1 87 ? -14.365 7.353 -16.677 1.00 96.00 87 ARG A N 1
ATOM 625 C CA . ARG A 1 87 ? -15.262 6.208 -16.481 1.00 96.00 87 ARG A CA 1
ATOM 626 C C . ARG A 1 87 ? -14.739 4.939 -17.145 1.00 96.00 87 ARG A C 1
ATOM 628 O O . ARG A 1 87 ? -14.044 4.959 -18.162 1.00 96.00 87 ARG A O 1
ATOM 635 N N . PHE A 1 88 ? -15.167 3.797 -16.611 1.00 96.31 88 PHE A N 1
ATOM 636 C CA . PHE A 1 88 ? -14.709 2.473 -17.031 1.00 96.31 88 PHE A CA 1
ATOM 637 C C . PHE A 1 88 ? -15.845 1.603 -17.581 1.00 96.31 88 PHE A C 1
ATOM 639 O O . PHE A 1 88 ? -16.929 1.512 -17.006 1.00 96.31 88 PHE A O 1
ATOM 646 N N . ARG A 1 89 ? -15.584 0.875 -18.676 1.00 95.38 89 ARG A N 1
ATOM 647 C CA . ARG A 1 89 ? -16.469 -0.167 -19.238 1.00 95.38 89 ARG A CA 1
ATOM 648 C C . ARG A 1 89 ? -16.361 -1.460 -18.419 1.00 95.38 89 ARG A C 1
ATOM 650 O O . ARG A 1 89 ? -15.923 -2.500 -18.923 1.00 95.38 89 ARG A O 1
ATOM 657 N N . ALA A 1 90 ? -16.719 -1.361 -17.144 1.00 92.75 90 ALA A N 1
ATOM 658 C CA . ALA A 1 90 ? -16.677 -2.434 -16.162 1.00 92.75 90 ALA A CA 1
ATOM 659 C C . ALA A 1 90 ? -17.983 -3.256 -16.123 1.00 92.75 90 ALA A C 1
ATOM 661 O O . ALA A 1 90 ? -18.994 -2.960 -16.768 1.00 92.75 90 ALA A O 1
ATOM 662 N N . SER A 1 91 ? -17.959 -4.323 -15.337 1.00 94.94 91 SER A N 1
ATOM 663 C CA . SER A 1 91 ? -19.139 -4.980 -14.768 1.00 94.94 91 SER A CA 1
ATOM 664 C C . SER A 1 91 ? -18.746 -5.528 -13.403 1.00 94.94 91 SER A C 1
ATOM 666 O O . SER A 1 91 ? -17.553 -5.703 -13.152 1.00 94.94 91 SER A O 1
ATOM 668 N N . THR A 1 92 ? -19.718 -5.748 -12.520 1.00 96.31 92 THR A N 1
ATOM 669 C CA . THR A 1 92 ? -19.427 -6.161 -11.142 1.00 96.31 92 THR A CA 1
ATOM 670 C C . THR A 1 92 ? -18.717 -7.514 -11.101 1.00 96.31 92 THR A C 1
ATOM 672 O O . THR A 1 92 ? -18.908 -8.348 -11.998 1.00 96.31 92 THR A O 1
ATOM 675 N N . LEU A 1 93 ? -17.890 -7.751 -10.081 1.00 95.50 93 LEU A N 1
ATOM 676 C CA . LEU A 1 93 ? -17.167 -9.016 -9.932 1.00 95.50 93 LEU A CA 1
ATOM 677 C C . LEU A 1 93 ? -18.123 -10.220 -9.933 1.00 95.50 93 LEU A C 1
ATOM 679 O O . LEU A 1 93 ? -17.899 -11.196 -10.655 1.00 95.50 93 LEU A O 1
ATOM 683 N N . GLY A 1 94 ? -19.232 -10.106 -9.202 1.00 95.62 94 GLY A N 1
ATOM 684 C CA . GLY A 1 94 ? -20.297 -11.097 -9.112 1.00 95.62 94 GLY A CA 1
ATOM 685 C C . GLY A 1 94 ? -20.886 -11.448 -10.471 1.00 95.62 94 GLY A C 1
ATOM 686 O O . GLY A 1 94 ? -21.063 -12.625 -10.783 1.00 95.62 94 GLY A O 1
ATOM 687 N N . ARG A 1 95 ? -21.077 -10.453 -11.344 1.00 95.25 95 ARG A N 1
ATOM 688 C CA . ARG A 1 95 ? -21.515 -10.677 -12.727 1.00 95.25 95 ARG A CA 1
ATOM 689 C C . ARG A 1 95 ? -20.426 -11.301 -13.605 1.00 95.25 95 ARG A C 1
ATOM 691 O O . ARG A 1 95 ? -20.750 -12.112 -14.470 1.00 95.25 95 ARG A O 1
ATOM 698 N N . ASN A 1 96 ? -19.162 -10.926 -13.416 1.00 92.75 96 ASN A N 1
ATOM 699 C CA . ASN A 1 96 ? -18.046 -11.408 -14.236 1.00 92.75 96 ASN A CA 1
ATOM 700 C C . ASN A 1 96 ? -17.652 -12.861 -13.919 1.00 92.75 96 ASN A C 1
ATOM 702 O O . ASN A 1 96 ? -17.231 -13.583 -14.822 1.00 92.75 96 ASN A O 1
ATOM 706 N N . ARG A 1 97 ? -17.789 -13.294 -12.658 1.00 92.75 97 ARG A N 1
ATOM 707 C CA . ARG A 1 97 ? -17.452 -14.656 -12.200 1.00 92.75 97 ARG A CA 1
ATOM 708 C C . ARG A 1 97 ? -18.681 -15.540 -11.931 1.00 92.75 97 ARG A C 1
ATOM 710 O O . ARG A 1 97 ? -18.513 -16.734 -11.694 1.00 92.75 97 ARG A O 1
ATOM 717 N N . ASN A 1 98 ? -19.899 -14.991 -12.025 1.00 94.94 98 ASN A N 1
ATOM 718 C CA . ASN A 1 98 ? -21.159 -15.650 -11.645 1.00 94.94 98 ASN A CA 1
ATOM 719 C C . ASN A 1 98 ? -21.121 -16.118 -10.175 1.00 94.94 98 ASN A C 1
ATOM 721 O O . ASN A 1 98 ? -21.339 -17.294 -9.884 1.00 94.94 98 ASN A O 1
ATOM 725 N N . LEU A 1 99 ? -20.758 -15.197 -9.273 1.00 94.44 99 LEU A N 1
ATOM 726 C CA . LEU A 1 99 ? -20.591 -15.487 -7.846 1.00 94.44 99 LEU A CA 1
ATOM 727 C C . LEU A 1 99 ? -21.916 -15.868 -7.177 1.00 94.44 99 LEU A C 1
ATOM 729 O O . LEU A 1 99 ? -22.996 -15.450 -7.597 1.00 94.44 99 LEU A O 1
ATOM 733 N N . CYS A 1 100 ? -21.813 -16.654 -6.113 1.00 94.44 100 CYS A N 1
ATOM 734 C CA . CYS A 1 100 ? -22.920 -16.938 -5.215 1.00 94.44 100 CYS A CA 1
ATOM 735 C C . CYS A 1 100 ? -23.294 -15.711 -4.359 1.00 94.44 100 CYS A C 1
ATOM 737 O O . CYS A 1 100 ? -22.508 -14.786 -4.165 1.00 94.44 100 CYS A O 1
ATOM 739 N N . GLU A 1 101 ? -24.512 -15.718 -3.816 1.00 93.25 101 GLU A N 1
ATOM 740 C CA . GLU A 1 101 ? -24.969 -14.706 -2.857 1.00 93.25 101 GLU A CA 1
ATOM 741 C C . GLU A 1 101 ? -24.097 -14.739 -1.585 1.00 93.25 101 GLU A C 1
ATOM 743 O O . GLU A 1 101 ? -23.805 -15.818 -1.054 1.00 93.25 101 GLU A O 1
ATOM 748 N N . GLY A 1 102 ? -23.673 -13.558 -1.118 1.00 86.12 102 GLY A N 1
ATOM 749 C CA . GLY A 1 102 ? -22.825 -13.378 0.068 1.00 86.12 102 GLY A CA 1
ATOM 750 C C . GLY A 1 102 ? -21.307 -13.430 -0.164 1.00 86.12 102 GLY A C 1
ATOM 751 O O . GLY A 1 102 ? -20.559 -13.263 0.794 1.00 86.12 102 GLY A O 1
ATOM 752 N N . GLU A 1 103 ? -20.826 -13.641 -1.392 1.00 90.94 103 GLU A N 1
ATOM 753 C CA . GLU A 1 103 ? -19.387 -13.573 -1.697 1.00 90.94 103 GLU A CA 1
ATOM 754 C C . GLU A 1 103 ? -18.870 -12.117 -1.618 1.00 90.94 103 GLU A C 1
ATOM 756 O O . GLU A 1 103 ? -19.502 -11.194 -2.140 1.00 90.94 103 GLU A O 1
ATOM 761 N N . ARG A 1 104 ? -17.710 -11.893 -0.978 1.00 92.56 104 ARG A N 1
ATOM 762 C CA . ARG A 1 104 ? -17.158 -10.543 -0.745 1.00 92.56 104 ARG A CA 1
ATOM 763 C C . ARG A 1 104 ? -16.834 -9.810 -2.052 1.00 92.56 104 ARG A C 1
ATOM 765 O O . ARG A 1 104 ? -16.409 -10.413 -3.038 1.00 92.56 104 ARG A O 1
ATOM 772 N N . PHE A 1 105 ? -17.019 -8.488 -2.033 1.00 94.69 105 PHE A N 1
ATOM 773 C CA . PHE A 1 105 ? -16.775 -7.568 -3.155 1.00 94.69 105 PHE A CA 1
ATOM 774 C C . PHE A 1 105 ? -17.592 -7.859 -4.437 1.00 94.69 105 PHE A C 1
ATOM 776 O O . PHE A 1 105 ? -17.271 -7.333 -5.503 1.00 94.69 105 PHE A O 1
ATOM 783 N N . ALA A 1 106 ? -18.652 -8.677 -4.372 1.00 94.81 106 ALA A N 1
ATOM 784 C CA . ALA A 1 106 ? -19.405 -9.108 -5.554 1.00 94.81 106 ALA A CA 1
ATOM 785 C C . ALA A 1 106 ? -20.031 -7.954 -6.363 1.00 94.81 106 ALA A C 1
ATOM 787 O O . ALA A 1 106 ? -20.103 -8.048 -7.591 1.00 94.81 106 ALA A O 1
ATOM 788 N N . ASP A 1 107 ? -20.439 -6.863 -5.717 1.00 95.38 107 ASP A N 1
ATOM 789 C CA . ASP A 1 107 ? -21.062 -5.713 -6.384 1.00 95.38 107 ASP A CA 1
ATOM 790 C C . ASP A 1 107 ? -20.063 -4.633 -6.839 1.00 95.38 107 ASP A C 1
ATOM 792 O O . ASP A 1 107 ? -20.402 -3.796 -7.678 1.00 95.38 107 ASP A O 1
ATOM 796 N N . GLN A 1 108 ? -18.800 -4.698 -6.402 1.00 96.69 108 GLN A N 1
ATOM 797 C CA . GLN A 1 108 ? -17.766 -3.757 -6.839 1.00 96.69 108 GLN A CA 1
ATOM 798 C C . GLN A 1 108 ? -17.418 -3.940 -8.331 1.00 96.69 108 GLN A C 1
ATOM 800 O O . GLN A 1 108 ? -17.409 -5.068 -8.847 1.00 96.69 108 GLN A O 1
ATOM 805 N N . PRO A 1 109 ? -17.119 -2.847 -9.062 1.00 96.31 109 PRO A N 1
ATOM 806 C CA . PRO A 1 109 ? -16.803 -2.900 -10.485 1.00 96.31 109 PRO A CA 1
ATOM 807 C C . PRO A 1 109 ? -15.441 -3.557 -10.719 1.00 96.31 109 PRO A C 1
ATOM 809 O O . PRO A 1 109 ? -14.462 -3.162 -10.102 1.00 96.31 109 PRO A O 1
ATOM 812 N N . ALA A 1 110 ? -15.349 -4.489 -11.668 1.00 96.44 110 ALA A N 1
ATOM 813 C CA . ALA A 1 110 ? -14.073 -5.063 -12.087 1.00 96.44 110 ALA A CA 1
ATOM 814 C C . ALA A 1 110 ? -13.698 -4.631 -13.519 1.00 96.44 110 ALA A C 1
ATOM 816 O O . ALA A 1 110 ? -14.488 -4.799 -14.462 1.00 96.44 110 ALA A O 1
ATOM 817 N N . VAL A 1 111 ? -12.491 -4.070 -13.678 1.00 96.12 111 VAL A N 1
ATOM 818 C CA . VAL A 1 111 ? -11.940 -3.602 -14.966 1.00 96.12 111 VAL A CA 1
ATOM 819 C C . VAL A 1 111 ? -10.453 -3.910 -15.188 1.00 96.12 111 VAL A C 1
ATOM 821 O O . VAL A 1 111 ? -10.067 -4.074 -16.349 1.00 96.12 111 VAL A O 1
ATOM 824 N N . SER A 1 112 ? -9.633 -3.980 -14.131 1.00 96.88 112 SER A N 1
ATOM 825 C CA . SER A 1 112 ? -8.190 -4.218 -14.282 1.00 96.88 112 SER A CA 1
ATOM 826 C C . SER A 1 112 ? -7.905 -5.649 -14.754 1.00 96.88 112 SER A C 1
ATOM 828 O O . SER A 1 112 ? -8.721 -6.550 -14.544 1.00 96.88 112 SER A O 1
ATOM 830 N N . PHE A 1 113 ? -6.762 -5.872 -15.407 1.00 96.62 113 PHE A N 1
ATOM 831 C CA . PHE A 1 113 ? -6.297 -7.221 -15.769 1.00 96.62 113 PHE A CA 1
ATOM 832 C C . PHE A 1 113 ? -4.990 -7.623 -15.073 1.00 96.62 113 PHE A C 1
ATOM 834 O O . PHE A 1 113 ? -4.726 -8.818 -14.950 1.00 96.62 113 PHE A O 1
ATOM 841 N N . CYS A 1 114 ? -4.218 -6.643 -14.603 1.00 98.44 114 CYS A N 1
ATOM 842 C CA . CYS A 1 114 ? -2.980 -6.803 -13.846 1.00 98.44 114 CYS A CA 1
ATOM 843 C C . CYS A 1 114 ? -2.808 -5.636 -12.850 1.00 98.44 114 CYS A C 1
ATOM 845 O O . CYS A 1 114 ? -3.606 -4.694 -12.815 1.00 98.44 114 CYS A O 1
ATOM 847 N N . SER A 1 115 ? -1.743 -5.697 -12.063 1.00 98.75 115 SER A N 1
ATOM 848 C CA . SER A 1 115 ? -1.309 -4.703 -11.084 1.00 98.75 115 SER A CA 1
ATOM 849 C C . SER A 1 115 ? 0.129 -4.256 -11.388 1.00 98.75 115 SER A C 1
ATOM 851 O O . SER A 1 115 ? 0.840 -4.897 -12.168 1.00 98.75 115 SER A O 1
ATOM 853 N N . GLY A 1 116 ? 0.556 -3.146 -10.799 1.00 98.56 116 GLY A N 1
ATOM 854 C CA . GLY A 1 116 ? 1.931 -2.660 -10.852 1.00 98.56 116 GLY A CA 1
ATOM 855 C C . GLY A 1 116 ? 2.211 -1.680 -9.717 1.00 98.56 116 GLY A C 1
ATOM 856 O O . GLY A 1 116 ? 1.277 -1.217 -9.060 1.00 98.56 116 GLY A O 1
ATOM 857 N N . THR A 1 117 ? 3.481 -1.353 -9.497 1.00 98.62 117 THR A N 1
ATOM 858 C CA . THR A 1 117 ? 3.915 -0.444 -8.425 1.00 98.62 117 THR A CA 1
ATOM 859 C C . THR A 1 117 ? 4.974 0.531 -8.939 1.00 98.62 117 THR A C 1
ATOM 861 O O . THR A 1 117 ? 5.890 0.127 -9.654 1.00 98.62 117 THR A O 1
ATOM 864 N N . LEU A 1 118 ? 4.838 1.811 -8.599 1.00 96.12 118 LEU A N 1
ATOM 865 C CA . LEU A 1 118 ? 5.759 2.890 -8.949 1.00 96.12 118 LEU A CA 1
ATOM 866 C C . LEU A 1 118 ? 7.064 2.753 -8.146 1.00 96.12 118 LEU A C 1
ATOM 868 O O . LEU A 1 118 ? 7.040 2.785 -6.917 1.00 96.12 118 LEU A O 1
ATOM 872 N N . ILE A 1 119 ? 8.191 2.603 -8.843 1.00 92.12 119 ILE A N 1
ATOM 873 C CA . ILE A 1 119 ? 9.538 2.416 -8.264 1.00 92.12 119 ILE A CA 1
ATOM 874 C C . ILE A 1 119 ? 10.526 3.536 -8.625 1.00 92.12 119 ILE A C 1
ATOM 876 O O . ILE A 1 119 ? 11.655 3.536 -8.144 1.00 92.12 119 ILE A O 1
ATOM 880 N N . GLY A 1 120 ? 10.096 4.501 -9.434 1.00 83.81 120 GLY A N 1
ATOM 881 C CA . GLY A 1 120 ? 10.796 5.745 -9.760 1.00 83.81 120 GLY A CA 1
ATOM 882 C C . GLY A 1 120 ? 9.831 6.709 -10.452 1.00 83.81 120 GLY A C 1
ATOM 883 O O . GLY A 1 120 ? 8.734 6.290 -10.820 1.00 83.81 120 GLY A O 1
ATOM 884 N N . ASP A 1 121 ? 10.222 7.971 -10.639 1.00 81.81 121 ASP A N 1
ATOM 885 C CA . ASP A 1 121 ? 9.348 9.075 -11.075 1.00 81.81 121 ASP A CA 1
ATOM 886 C C . ASP A 1 121 ? 8.435 8.743 -12.271 1.00 81.81 121 ASP A C 1
ATOM 888 O O . ASP A 1 121 ? 7.276 9.152 -12.285 1.00 81.81 121 ASP A O 1
ATOM 892 N N . ASP A 1 122 ? 8.935 8.000 -13.266 1.00 90.25 122 ASP A N 1
ATOM 893 C CA . ASP A 1 122 ? 8.172 7.510 -14.422 1.00 90.25 122 ASP A CA 1
ATOM 894 C C . ASP A 1 122 ? 8.213 5.977 -14.596 1.00 90.25 122 ASP A C 1
ATOM 896 O O . ASP A 1 122 ? 7.796 5.477 -15.643 1.00 90.25 122 ASP A O 1
ATOM 900 N N . LEU A 1 123 ? 8.683 5.216 -13.595 1.00 94.31 123 LEU A N 1
ATOM 901 C CA . LEU A 1 123 ? 8.933 3.772 -13.707 1.00 94.31 123 LEU A CA 1
ATOM 902 C C . LEU A 1 123 ? 7.971 2.911 -12.885 1.00 94.31 123 LEU A C 1
ATOM 904 O O . LEU A 1 123 ? 7.939 2.974 -11.656 1.00 94.31 123 LEU A O 1
ATOM 908 N N . VAL A 1 124 ? 7.263 2.009 -13.569 1.00 98.00 124 VAL A N 1
ATOM 909 C CA . VAL A 1 124 ? 6.361 1.015 -12.972 1.00 98.00 124 VAL A CA 1
ATOM 910 C C . VAL A 1 124 ? 6.936 -0.396 -13.087 1.00 98.00 124 VAL A C 1
ATOM 912 O O . VAL A 1 124 ? 7.238 -0.888 -14.176 1.00 98.00 124 VAL A O 1
ATOM 915 N N . LEU A 1 125 ? 7.009 -1.073 -11.945 1.00 98.06 125 LEU A N 1
ATOM 916 C CA . LEU A 1 125 ? 7.273 -2.498 -11.801 1.00 98.06 125 LEU A CA 1
ATOM 917 C C . LEU A 1 125 ? 5.985 -3.306 -12.028 1.00 98.06 125 LEU A C 1
ATOM 919 O O . LEU A 1 125 ? 4.931 -2.948 -11.507 1.00 98.06 125 LEU A O 1
ATOM 923 N N . THR A 1 126 ? 6.051 -4.403 -12.785 1.00 98.62 126 THR A N 1
ATOM 924 C CA . THR A 1 126 ? 4.921 -5.330 -12.992 1.00 98.62 126 THR A CA 1
ATOM 925 C C . THR A 1 126 ? 5.414 -6.740 -13.371 1.00 98.62 126 THR A C 1
ATOM 927 O O . THR A 1 126 ? 6.615 -7.012 -13.386 1.00 98.62 126 THR A O 1
ATOM 930 N N . ALA A 1 127 ? 4.505 -7.672 -13.669 1.00 97.94 127 ALA A N 1
ATOM 931 C CA . ALA A 1 127 ? 4.840 -9.008 -14.162 1.00 97.94 127 ALA A CA 1
ATOM 932 C C . ALA A 1 127 ? 5.073 -8.980 -15.682 1.00 97.94 127 ALA A C 1
ATOM 934 O O . ALA A 1 127 ? 4.357 -8.311 -16.428 1.00 97.94 127 ALA A O 1
ATOM 935 N N . GLY A 1 128 ? 6.039 -9.757 -16.167 1.00 97.19 128 GLY A N 1
ATOM 936 C CA . GLY A 1 128 ? 6.385 -9.818 -17.587 1.00 97.19 128 GLY A CA 1
ATOM 937 C C . GLY A 1 128 ? 5.251 -10.368 -18.446 1.00 97.19 128 GLY A C 1
ATOM 938 O O . GLY A 1 128 ? 5.062 -9.914 -19.568 1.00 97.19 128 GLY A O 1
ATOM 939 N N . HIS A 1 129 ? 4.428 -11.278 -17.916 1.00 95.75 129 HIS A N 1
ATOM 940 C CA . HIS A 1 129 ? 3.221 -11.748 -18.608 1.00 95.75 129 HIS A CA 1
ATOM 941 C C . HIS A 1 129 ? 2.089 -10.705 -18.716 1.00 95.75 129 HIS A C 1
ATOM 943 O O . HIS A 1 129 ? 1.140 -10.934 -19.468 1.00 95.75 129 HIS A O 1
ATOM 949 N N . CYS A 1 130 ? 2.156 -9.585 -17.987 1.00 97.44 130 CYS A N 1
ATOM 950 C CA . CYS A 1 130 ? 1.192 -8.487 -18.106 1.00 97.44 130 CYS A CA 1
ATOM 951 C C . CYS A 1 130 ? 1.540 -7.538 -19.260 1.00 97.44 130 CYS A C 1
ATOM 953 O O . CYS A 1 130 ? 0.640 -7.017 -19.920 1.00 97.44 130 CYS A O 1
ATOM 955 N N . VAL A 1 131 ? 2.837 -7.325 -19.516 1.00 96.25 131 VAL A N 1
ATOM 956 C CA . VAL A 1 131 ? 3.340 -6.446 -20.579 1.00 96.25 131 VAL A CA 1
ATOM 957 C C . VAL A 1 131 ? 4.550 -7.108 -21.264 1.00 96.25 131 VAL A C 1
ATOM 959 O O . VAL A 1 131 ? 5.696 -6.764 -20.992 1.00 96.25 131 VAL A O 1
ATOM 962 N N . ASP A 1 132 ? 4.293 -8.070 -22.158 1.00 93.12 132 ASP A N 1
ATOM 963 C CA . ASP A 1 132 ? 5.326 -8.916 -22.782 1.00 93.12 132 ASP A CA 1
ATOM 964 C C . ASP A 1 132 ? 5.917 -8.367 -24.100 1.00 93.12 132 ASP A C 1
ATOM 966 O O . ASP A 1 132 ? 6.915 -8.894 -24.601 1.00 93.12 132 ASP A O 1
ATOM 970 N N . GLY A 1 133 ? 5.350 -7.295 -24.667 1.00 93.62 133 GLY A N 1
ATOM 971 C CA . GLY A 1 133 ? 5.882 -6.661 -25.875 1.00 93.62 133 GLY A CA 1
ATOM 972 C C . GLY A 1 133 ? 5.173 -5.378 -26.324 1.00 93.62 133 GLY A C 1
ATOM 973 O O . GLY A 1 133 ? 4.315 -4.819 -25.644 1.00 93.62 133 GLY A O 1
ATOM 974 N N . ALA A 1 134 ? 5.529 -4.890 -27.516 1.00 94.44 134 ALA A N 1
ATOM 975 C CA . ALA A 1 134 ? 5.043 -3.604 -28.030 1.00 94.44 134 ALA A CA 1
ATOM 976 C C . ALA A 1 134 ? 3.505 -3.519 -28.159 1.00 94.44 134 ALA A C 1
ATOM 978 O O . ALA A 1 134 ? 2.929 -2.466 -27.892 1.00 94.44 134 ALA A O 1
ATOM 979 N N . ASP A 1 135 ? 2.831 -4.619 -28.520 1.00 95.81 135 ASP A N 1
ATOM 980 C CA . ASP A 1 135 ? 1.365 -4.656 -28.653 1.00 95.81 135 ASP A CA 1
ATOM 981 C C . ASP A 1 135 ? 0.651 -4.587 -27.285 1.00 95.81 135 ASP A C 1
ATOM 983 O O . ASP A 1 135 ? -0.373 -3.906 -27.154 1.00 95.81 135 ASP A O 1
ATOM 987 N N . SER A 1 136 ? 1.186 -5.245 -26.245 1.00 96.62 136 SER A N 1
ATOM 988 C CA . SER A 1 136 ? 0.650 -5.147 -24.879 1.00 96.62 136 SER A CA 1
ATOM 989 C C . SER A 1 136 ? 0.934 -3.771 -24.280 1.00 96.62 136 SER A C 1
ATOM 991 O O . SER A 1 136 ? 0.031 -3.170 -23.706 1.00 96.62 136 SER A O 1
ATOM 993 N N . CYS A 1 137 ? 2.140 -3.232 -24.487 1.00 97.62 137 CYS A N 1
ATOM 994 C CA . CYS A 1 137 ? 2.524 -1.877 -24.090 1.00 97.62 137 CYS A CA 1
ATOM 995 C C . CYS A 1 137 ? 1.554 -0.837 -24.676 1.00 97.62 137 CYS A C 1
ATOM 997 O O . CYS A 1 137 ? 0.802 -0.201 -23.938 1.00 97.62 137 CYS A O 1
ATOM 999 N N . ALA A 1 138 ? 1.444 -0.757 -26.007 1.00 97.38 138 ALA A N 1
ATOM 1000 C CA . ALA A 1 138 ? 0.604 0.235 -26.682 1.00 97.38 138 ALA A CA 1
ATOM 1001 C C . ALA A 1 138 ? -0.891 0.168 -26.298 1.00 97.38 138 ALA A C 1
ATOM 1003 O O . ALA A 1 138 ? -1.599 1.177 -26.386 1.00 97.38 138 ALA A O 1
ATOM 1004 N N . THR A 1 139 ? -1.391 -0.997 -25.864 1.00 97.31 139 THR A N 1
ATOM 1005 C CA . THR A 1 139 ? -2.804 -1.201 -25.491 1.00 97.31 139 THR A CA 1
ATOM 1006 C C . THR A 1 139 ? -3.087 -1.192 -23.984 1.00 97.31 139 THR A C 1
ATOM 1008 O O . THR A 1 139 ? -4.260 -1.208 -23.598 1.00 97.31 139 THR A O 1
ATOM 1011 N N . THR A 1 140 ? -2.059 -1.105 -23.137 1.00 98.56 140 THR A N 1
ATOM 1012 C CA . THR A 1 140 ? -2.178 -0.999 -21.672 1.00 98.56 140 THR A CA 1
ATOM 1013 C C . THR A 1 140 ? -2.132 0.459 -21.232 1.00 98.56 140 THR A C 1
ATOM 1015 O O . THR A 1 140 ? -1.439 1.278 -21.835 1.00 98.56 140 THR A O 1
ATOM 1018 N N . ARG A 1 141 ? -2.893 0.800 -20.195 1.00 98.69 141 ARG A N 1
ATOM 1019 C CA . ARG A 1 141 ? -2.787 2.061 -19.460 1.00 98.69 141 ARG A CA 1
ATOM 1020 C C . ARG A 1 141 ? -2.571 1.752 -17.988 1.00 98.69 141 ARG A C 1
ATOM 1022 O O . ARG A 1 141 ? -3.179 0.813 -17.472 1.00 98.69 141 ARG A O 1
ATOM 1029 N N . PHE A 1 142 ? -1.711 2.534 -17.353 1.00 98.75 142 PHE A N 1
ATOM 1030 C CA . PHE A 1 142 ? -1.464 2.487 -15.917 1.00 98.75 142 PHE A CA 1
ATOM 1031 C C . PHE A 1 142 ? -2.358 3.540 -15.272 1.00 98.75 142 PHE A C 1
ATOM 1033 O O . PHE A 1 142 ? -2.422 4.672 -15.751 1.00 98.75 142 PHE A O 1
ATOM 1040 N N . VAL A 1 143 ? -3.126 3.131 -14.269 1.00 98.69 143 VAL A N 1
ATOM 1041 C CA . VAL A 1 143 ? -4.220 3.930 -13.714 1.00 98.69 143 VAL A CA 1
ATOM 1042 C C . VAL A 1 143 ? -4.068 3.985 -12.199 1.00 98.69 143 VAL A C 1
ATOM 1044 O O . VAL A 1 143 ? -4.272 2.976 -11.520 1.00 98.69 143 VAL A O 1
ATOM 1047 N N . PHE A 1 144 ? -3.708 5.158 -11.682 1.00 98.38 144 PHE A N 1
ATOM 1048 C CA . PHE A 1 144 ? -3.769 5.458 -10.250 1.00 98.38 144 PHE A CA 1
ATOM 1049 C C . PHE A 1 144 ? -5.229 5.654 -9.803 1.00 98.38 144 PHE A C 1
ATOM 1051 O O . PHE A 1 144 ? -6.158 5.564 -10.606 1.00 98.38 144 PHE A O 1
ATOM 1058 N N . ASN A 1 145 ? -5.453 5.885 -8.507 1.00 97.12 145 ASN A N 1
ATOM 1059 C CA . ASN A 1 145 ? -6.752 6.243 -7.918 1.00 97.12 145 ASN A CA 1
ATOM 1060 C C . ASN A 1 145 ? -7.916 5.248 -8.176 1.00 97.12 145 ASN A C 1
ATOM 1062 O O . ASN A 1 145 ? -9.083 5.534 -7.909 1.00 97.12 145 ASN A O 1
ATOM 1066 N N . TYR A 1 146 ? -7.636 4.023 -8.635 1.00 98.12 146 TYR A N 1
ATOM 1067 C CA . TYR A 1 146 ? -8.652 2.987 -8.854 1.00 98.12 146 TYR A CA 1
ATOM 1068 C C . TYR A 1 146 ? -8.960 2.185 -7.570 1.00 98.12 146 TYR A C 1
ATOM 1070 O O . TYR A 1 146 ? -8.808 0.966 -7.531 1.00 98.12 146 TYR A O 1
ATOM 1078 N N . TYR A 1 147 ? -9.393 2.859 -6.501 1.00 98.25 147 TYR A N 1
ATOM 1079 C CA . TYR A 1 147 ? -9.714 2.258 -5.193 1.00 98.25 147 TYR A CA 1
ATOM 1080 C C . TYR A 1 147 ? -11.091 2.696 -4.661 1.00 98.25 147 TYR A C 1
ATOM 1082 O O . TYR A 1 147 ? -11.685 3.649 -5.169 1.00 98.25 147 TYR A O 1
ATOM 1090 N N . MET A 1 148 ? -11.624 1.993 -3.655 1.00 97.69 148 MET A N 1
ATOM 1091 C CA . MET A 1 148 ? -12.843 2.413 -2.945 1.00 97.69 148 MET A CA 1
ATOM 1092 C C . MET A 1 148 ? -12.496 3.427 -1.852 1.00 97.69 148 MET A C 1
ATOM 1094 O O . MET A 1 148 ? -11.777 3.084 -0.909 1.00 97.69 148 MET A O 1
ATOM 1098 N N . ALA A 1 149 ? -13.009 4.650 -1.982 1.00 93.94 149 ALA A N 1
ATOM 1099 C CA . ALA A 1 149 ? -12.837 5.750 -1.032 1.00 93.94 149 ALA A CA 1
ATOM 1100 C C . ALA A 1 149 ? -13.851 5.702 0.128 1.00 93.94 149 ALA A C 1
ATOM 1102 O O . ALA A 1 149 ? -13.587 6.254 1.192 1.00 93.94 149 ALA A O 1
ATOM 1103 N N . SER A 1 150 ? -14.974 5.009 -0.058 1.00 92.88 150 SER A N 1
ATOM 1104 C CA . SER A 1 150 ? -15.920 4.615 0.992 1.00 92.88 150 SER A CA 1
ATOM 1105 C C . SER A 1 150 ? -16.529 3.244 0.656 1.00 92.88 150 SER A C 1
ATOM 1107 O O . SER A 1 150 ? -16.157 2.639 -0.352 1.00 92.88 150 SER A O 1
ATOM 1109 N N . GLU A 1 151 ? -17.452 2.734 1.478 1.00 88.12 151 GLU A N 1
ATOM 1110 C CA . GLU A 1 151 ? -18.098 1.428 1.259 1.00 88.12 151 GLU A CA 1
ATOM 1111 C C . GLU A 1 151 ? -18.805 1.348 -0.112 1.00 88.12 151 GLU A C 1
ATOM 1113 O O . GLU A 1 151 ? -18.648 0.363 -0.839 1.00 88.12 151 GLU A O 1
ATOM 1118 N N . ASP A 1 152 ? -19.509 2.421 -0.497 1.00 90.69 152 ASP A N 1
ATOM 1119 C CA . ASP A 1 152 ? -20.266 2.532 -1.752 1.00 90.69 152 ASP A CA 1
ATOM 1120 C C . ASP A 1 152 ? -19.522 3.298 -2.869 1.00 90.69 152 ASP A C 1
ATOM 1122 O O . ASP A 1 152 ? -19.835 3.118 -4.051 1.00 90.69 152 ASP A O 1
ATOM 1126 N N . GLU A 1 153 ? -18.545 4.158 -2.543 1.00 93.69 153 GLU A N 1
ATOM 1127 C CA . GLU A 1 153 ? -17.943 5.097 -3.502 1.00 93.69 153 GLU A CA 1
ATOM 1128 C C . GLU A 1 153 ? -16.487 4.773 -3.871 1.00 93.69 153 GLU A C 1
ATOM 1130 O O . GLU A 1 153 ? -15.611 4.558 -3.031 1.00 93.69 153 GLU A O 1
ATOM 1135 N N . ARG A 1 154 ? -16.212 4.783 -5.179 1.00 95.50 154 ARG A N 1
ATOM 1136 C CA . ARG A 1 154 ? -14.865 4.684 -5.751 1.00 95.50 154 ARG A CA 1
ATOM 1137 C C . ARG A 1 154 ? -14.258 6.079 -5.860 1.00 95.50 154 ARG A C 1
ATOM 1139 O O . ARG A 1 154 ? -14.930 6.972 -6.366 1.00 95.50 154 ARG A O 1
ATOM 1146 N N . ALA A 1 155 ? -12.983 6.227 -5.505 1.00 96.62 155 ALA A N 1
ATOM 1147 C CA . ALA A 1 155 ? -12.234 7.453 -5.762 1.00 96.62 155 ALA A CA 1
ATOM 1148 C C . ALA A 1 155 ? -12.340 7.882 -7.238 1.00 96.62 155 ALA A C 1
ATOM 1150 O O . ALA A 1 155 ? -12.300 7.048 -8.156 1.00 96.62 155 ALA A O 1
ATOM 1151 N N . THR A 1 156 ? -12.485 9.188 -7.464 1.00 96.88 156 THR A N 1
ATOM 1152 C CA . THR A 1 156 ? -12.433 9.792 -8.799 1.00 96.88 156 THR A CA 1
ATOM 1153 C C . THR A 1 156 ? -11.083 9.491 -9.449 1.00 96.88 156 THR A C 1
ATOM 1155 O O . THR A 1 156 ? -10.060 9.433 -8.776 1.00 96.88 156 THR A O 1
ATOM 1158 N N . VAL A 1 157 ? -11.087 9.271 -10.764 1.00 97.88 157 VAL A N 1
ATOM 1159 C CA . VAL A 1 157 ? -9.867 9.138 -11.573 1.00 97.88 157 VAL A CA 1
ATOM 1160 C C . VAL A 1 157 ? -9.947 10.210 -12.642 1.00 97.88 157 VAL A C 1
ATOM 1162 O O . VAL A 1 157 ? -10.927 10.229 -13.390 1.00 97.88 157 VAL A O 1
ATOM 1165 N N . THR A 1 158 ? -8.950 11.085 -12.709 1.00 97.69 158 THR A N 1
ATOM 1166 C CA . THR A 1 158 ? -8.860 12.138 -13.730 1.00 97.69 158 THR A CA 1
ATOM 1167 C C . THR A 1 158 ? -8.030 11.667 -14.928 1.00 97.69 158 THR A C 1
ATOM 1169 O O . THR A 1 158 ? -7.460 10.575 -14.935 1.00 97.69 158 THR A O 1
ATOM 1172 N N . ALA A 1 159 ? -7.937 12.485 -15.975 1.00 96.94 159 ALA A N 1
ATOM 1173 C CA . ALA A 1 159 ? -7.014 12.246 -17.082 1.00 96.94 159 ALA A CA 1
ATOM 1174 C C . ALA A 1 159 ? -5.536 12.257 -16.637 1.00 96.94 159 ALA A C 1
ATOM 1176 O O . ALA A 1 159 ? -4.703 11.629 -17.292 1.00 96.94 159 ALA A O 1
ATOM 1177 N N . GLU A 1 160 ? -5.214 12.934 -15.531 1.00 96.00 160 GLU A N 1
ATOM 1178 C CA . GLU A 1 160 ? -3.855 13.013 -14.984 1.00 96.00 160 GLU A CA 1
ATOM 1179 C C . GLU A 1 160 ? -3.444 11.697 -14.306 1.00 96.00 160 GLU A C 1
ATOM 1181 O O . GLU A 1 160 ? -2.295 11.290 -14.446 1.00 96.00 160 GLU A O 1
ATOM 1186 N N . ASP A 1 161 ? -4.396 10.960 -13.720 1.00 97.56 161 ASP A N 1
ATOM 1187 C CA . ASP A 1 161 ? -4.201 9.622 -13.132 1.00 97.56 161 ASP A CA 1
ATOM 1188 C C . ASP A 1 161 ? -3.961 8.495 -14.163 1.00 97.56 161 ASP A C 1
ATOM 1190 O O . ASP A 1 161 ? -3.673 7.355 -13.781 1.00 97.56 161 ASP A O 1
ATOM 1194 N N . VAL A 1 162 ? -4.126 8.771 -15.466 1.00 98.44 162 VAL A N 1
ATOM 1195 C CA . VAL A 1 162 ? -4.086 7.768 -16.545 1.00 98.44 162 VAL A CA 1
ATOM 1196 C C . VAL A 1 162 ? -2.862 7.955 -17.439 1.00 98.44 162 VAL A C 1
ATOM 1198 O O . VAL A 1 162 ? -2.753 8.925 -18.193 1.00 98.44 162 VAL A O 1
ATOM 1201 N N . PHE A 1 163 ? -1.971 6.969 -17.408 1.00 98.69 163 PHE A N 1
ATOM 1202 C CA . PHE A 1 163 ? -0.673 6.983 -18.079 1.00 98.69 163 PHE A CA 1
ATOM 1203 C C . PHE A 1 163 ? -0.604 5.929 -19.191 1.00 98.69 163 PHE A C 1
ATOM 1205 O O . PHE A 1 163 ? -1.218 4.858 -19.111 1.00 98.69 163 PHE A O 1
ATOM 1212 N N . GLU A 1 164 ? 0.153 6.218 -20.247 1.00 98.56 164 GLU A N 1
ATOM 1213 C CA . GLU A 1 164 ? 0.443 5.285 -21.337 1.00 98.56 164 GLU A CA 1
ATOM 1214 C C . GLU A 1 164 ? 1.790 4.580 -21.122 1.00 98.56 164 GLU A C 1
ATOM 1216 O O . GLU A 1 164 ? 2.698 5.117 -20.497 1.00 98.56 164 GLU A O 1
ATOM 1221 N N . CYS A 1 165 ? 1.938 3.367 -21.660 1.00 98.12 165 CYS A N 1
ATOM 1222 C CA . CYS A 1 165 ? 3.247 2.723 -21.758 1.00 98.12 165 CYS A CA 1
ATOM 1223 C C . CYS A 1 165 ? 4.072 3.421 -22.849 1.00 98.12 165 CYS A C 1
ATOM 1225 O O . CYS A 1 165 ? 3.716 3.330 -24.027 1.00 98.12 165 CYS A O 1
ATOM 1227 N N . ALA A 1 166 ? 5.160 4.093 -22.473 1.00 96.38 166 ALA A N 1
ATOM 1228 C CA . ALA A 1 166 ? 6.104 4.670 -23.426 1.00 96.38 166 ALA A CA 1
ATOM 1229 C C . ALA A 1 166 ? 7.119 3.626 -23.905 1.00 96.38 166 ALA A C 1
ATOM 1231 O O . ALA A 1 166 ? 7.351 3.489 -25.108 1.00 96.38 166 ALA A O 1
ATOM 1232 N N . GLU A 1 167 ? 7.703 2.870 -22.971 1.00 94.69 167 GLU A N 1
ATOM 1233 C CA . GLU A 1 167 ? 8.768 1.907 -23.255 1.00 94.69 167 GLU A CA 1
ATOM 1234 C C . GLU A 1 167 ? 8.791 0.765 -22.229 1.00 94.69 167 GLU A C 1
ATOM 1236 O O . GLU A 1 167 ? 8.574 0.979 -21.039 1.00 94.69 167 GLU A O 1
ATOM 1241 N N . ILE A 1 168 ? 9.086 -0.456 -22.682 1.00 94.62 168 ILE A N 1
ATOM 1242 C CA . ILE A 1 168 ? 9.419 -1.580 -21.797 1.00 94.62 168 ILE A CA 1
ATOM 1243 C C . ILE A 1 168 ? 10.942 -1.584 -21.646 1.00 94.62 168 ILE A C 1
ATOM 1245 O O . ILE A 1 168 ? 11.640 -1.921 -22.602 1.00 94.62 168 ILE A O 1
ATOM 1249 N N . LEU A 1 169 ? 11.449 -1.207 -20.472 1.00 91.19 169 LEU A N 1
ATOM 1250 C CA . LEU A 1 169 ? 12.890 -1.088 -20.219 1.00 91.19 169 LEU A CA 1
ATOM 1251 C C . LEU A 1 169 ? 13.533 -2.443 -19.911 1.00 91.19 169 LEU A C 1
ATOM 1253 O O . LEU A 1 169 ? 14.632 -2.734 -20.373 1.00 91.19 169 LEU A O 1
ATOM 1257 N N . SER A 1 170 ? 12.828 -3.298 -19.169 1.00 91.31 170 SER A N 1
ATOM 1258 C CA . SER A 1 170 ? 13.203 -4.698 -18.973 1.00 91.31 170 SER A CA 1
ATOM 1259 C C . SER A 1 170 ? 11.960 -5.582 -18.993 1.00 91.31 170 SER A C 1
ATOM 1261 O O . SER A 1 170 ? 10.880 -5.165 -18.575 1.00 91.31 170 SER A O 1
ATOM 1263 N N . VAL A 1 171 ? 12.092 -6.808 -19.505 1.00 94.62 171 VAL A N 1
ATOM 1264 C CA . VAL A 1 171 ? 11.021 -7.812 -19.472 1.00 94.62 171 VAL A CA 1
ATOM 1265 C C . VAL A 1 171 ? 11.583 -9.225 -19.510 1.00 94.62 171 VAL A C 1
ATOM 1267 O O . VAL A 1 171 ? 12.492 -9.546 -20.279 1.00 94.62 171 VAL A O 1
ATOM 1270 N N . ARG A 1 172 ? 11.003 -10.096 -18.687 1.00 94.19 172 ARG A N 1
ATOM 1271 C CA . ARG A 1 172 ? 11.317 -11.516 -18.619 1.00 94.19 172 ARG A CA 1
ATOM 1272 C C . ARG A 1 172 ? 10.069 -12.308 -18.270 1.00 94.19 172 ARG A C 1
ATOM 1274 O O . ARG A 1 172 ? 9.320 -11.925 -17.386 1.00 94.19 172 ARG A O 1
ATOM 1281 N N . ASN A 1 173 ? 9.881 -13.438 -18.939 1.00 93.81 173 ASN A N 1
ATOM 1282 C CA . ASN A 1 173 ? 8.857 -14.427 -18.620 1.00 93.81 173 ASN A CA 1
ATOM 1283 C C . ASN A 1 173 ? 9.363 -15.798 -19.093 1.00 93.81 173 ASN A C 1
ATOM 1285 O O . ASN A 1 173 ? 9.213 -16.162 -20.260 1.00 93.81 173 ASN A O 1
ATOM 1289 N N . ASP A 1 174 ? 10.055 -16.525 -18.210 1.00 88.19 174 ASP A N 1
ATOM 1290 C CA . ASP A 1 174 ? 10.624 -17.853 -18.509 1.00 88.19 174 ASP A CA 1
ATOM 1291 C C . ASP A 1 174 ? 10.100 -18.977 -17.595 1.00 88.19 174 ASP A C 1
ATOM 1293 O O . ASP A 1 174 ? 10.524 -20.132 -17.702 1.00 88.19 174 ASP A O 1
ATOM 1297 N N . GLY A 1 175 ? 9.155 -18.656 -16.706 1.00 76.75 175 GLY A N 1
ATOM 1298 C CA . GLY A 1 175 ? 8.570 -19.583 -15.737 1.00 76.75 175 GLY A CA 1
ATOM 1299 C C . GLY A 1 175 ? 9.444 -19.868 -14.508 1.00 76.75 175 GLY A C 1
ATOM 1300 O O . GLY A 1 175 ? 8.944 -20.446 -13.541 1.00 76.75 175 GLY A O 1
ATOM 1301 N N . ALA A 1 176 ? 10.708 -19.438 -14.482 1.00 81.62 176 ALA A N 1
ATOM 1302 C CA . ALA A 1 176 ? 11.470 -19.273 -13.245 1.00 81.62 176 ALA A CA 1
ATOM 1303 C C . ALA A 1 176 ? 11.294 -17.834 -12.743 1.00 81.62 176 ALA A C 1
ATOM 1305 O O . ALA A 1 176 ? 10.732 -17.633 -11.667 1.00 81.62 176 ALA A O 1
ATOM 1306 N N . GLN A 1 177 ? 11.657 -16.858 -13.575 1.00 87.81 177 GLN A N 1
ATOM 1307 C CA . GLN A 1 177 ? 11.438 -15.430 -13.360 1.00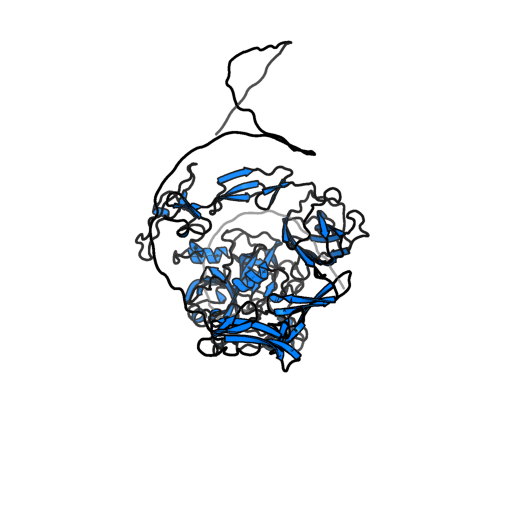 87.81 177 GLN A CA 1
ATOM 1308 C C . GLN A 1 177 ? 10.349 -14.903 -14.302 1.00 87.81 177 GLN A C 1
ATOM 1310 O O . GLN A 1 177 ? 10.246 -15.318 -15.462 1.00 87.81 177 GLN A O 1
ATOM 1315 N N . ASP A 1 178 ? 9.552 -13.975 -13.788 1.00 95.94 178 ASP A N 1
ATOM 1316 C CA . ASP A 1 178 ? 8.510 -13.261 -14.518 1.00 95.94 178 ASP A CA 1
ATOM 1317 C C . ASP A 1 178 ? 8.478 -11.824 -13.970 1.00 95.94 178 ASP A C 1
ATOM 1319 O O . ASP A 1 178 ? 8.277 -11.637 -12.776 1.00 95.94 178 ASP A O 1
ATOM 1323 N N . HIS A 1 179 ? 8.810 -10.825 -14.788 1.00 96.56 179 HIS A N 1
ATOM 1324 C CA . HIS A 1 179 ? 8.869 -9.409 -14.402 1.00 96.56 179 HIS A CA 1
ATOM 1325 C C . HIS A 1 179 ? 8.925 -8.494 -15.630 1.00 96.56 179 HIS A C 1
ATOM 1327 O O . HIS A 1 179 ? 9.402 -8.900 -16.691 1.00 96.56 179 HIS A O 1
ATOM 1333 N N . ALA A 1 180 ? 8.503 -7.245 -15.470 1.00 96.94 180 ALA A N 1
ATOM 1334 C CA . ALA A 1 180 ? 8.822 -6.150 -16.372 1.00 96.94 180 ALA A CA 1
ATOM 1335 C C . ALA A 1 180 ? 8.988 -4.839 -15.595 1.00 96.94 180 ALA A C 1
ATOM 1337 O O . ALA A 1 180 ? 8.348 -4.639 -14.561 1.00 96.94 180 ALA A O 1
ATOM 1338 N N . VAL A 1 181 ? 9.815 -3.942 -16.128 1.00 95.88 181 VAL A N 1
ATOM 1339 C CA . VAL A 1 181 ? 9.856 -2.527 -15.742 1.00 95.88 181 VAL A CA 1
ATOM 1340 C C . VAL A 1 181 ? 9.467 -1.702 -16.962 1.00 95.88 181 VAL A C 1
ATOM 1342 O O . VAL A 1 181 ? 10.029 -1.872 -18.048 1.00 95.88 181 VAL A O 1
ATOM 1345 N N . VAL A 1 182 ? 8.483 -0.826 -16.784 1.00 96.50 182 VAL A N 1
ATOM 1346 C CA . VAL A 1 182 ? 7.875 -0.018 -17.843 1.00 96.50 182 VAL A CA 1
ATOM 1347 C C . VAL A 1 182 ? 8.020 1.460 -17.513 1.00 96.50 182 VAL A C 1
ATOM 1349 O O . VAL A 1 182 ? 7.703 1.874 -16.401 1.00 96.50 182 VAL A O 1
ATOM 1352 N N . ARG A 1 183 ? 8.445 2.249 -18.501 1.00 95.25 183 ARG A N 1
ATOM 1353 C CA . ARG A 1 183 ? 8.416 3.711 -18.461 1.00 95.25 183 ARG A CA 1
ATOM 1354 C C . ARG A 1 183 ? 7.049 4.233 -18.911 1.00 95.25 183 ARG A C 1
ATOM 1356 O O . ARG A 1 183 ? 6.524 3.807 -19.947 1.00 95.25 183 ARG A O 1
ATOM 1363 N N . LEU A 1 184 ? 6.493 5.157 -18.135 1.00 96.44 184 LEU A N 1
ATOM 1364 C CA . LEU A 1 184 ? 5.257 5.888 -18.418 1.00 96.44 184 LEU A CA 1
ATOM 1365 C C . LEU A 1 184 ? 5.478 6.995 -19.469 1.00 96.44 184 LEU A C 1
ATOM 1367 O O . LEU A 1 184 ? 6.608 7.351 -19.792 1.00 96.44 184 LEU A O 1
ATOM 1371 N N . ASP A 1 185 ? 4.404 7.566 -20.020 1.00 96.81 185 ASP A N 1
ATOM 1372 C CA . ASP A 1 185 ? 4.480 8.676 -20.990 1.00 96.81 185 ASP A CA 1
ATOM 1373 C C . ASP A 1 185 ? 4.973 10.007 -20.395 1.00 96.81 185 ASP A C 1
ATOM 1375 O O . ASP A 1 185 ? 5.347 10.918 -21.139 1.00 96.81 185 ASP A O 1
ATOM 1379 N N . ARG A 1 186 ? 4.960 10.113 -19.064 1.00 93.75 186 ARG A N 1
ATOM 1380 C CA . ARG A 1 186 ? 5.342 11.280 -18.263 1.00 93.75 186 ARG A CA 1
ATOM 1381 C C . ARG A 1 186 ? 5.586 10.848 -16.802 1.00 93.75 186 ARG A C 1
ATOM 1383 O O . ARG A 1 186 ? 5.016 9.833 -16.397 1.00 93.75 186 ARG A O 1
ATOM 1390 N N . PRO A 1 187 ? 6.354 11.615 -16.004 1.00 88.31 187 PRO A N 1
ATOM 1391 C CA . PRO A 1 187 ? 6.459 11.403 -14.561 1.00 88.31 187 PRO A CA 1
ATOM 1392 C C . PRO A 1 187 ? 5.098 11.430 -13.856 1.00 88.31 187 PRO A C 1
ATOM 1394 O O . PRO A 1 187 ? 4.201 12.171 -14.263 1.00 88.31 187 PRO A O 1
ATOM 1397 N N . ALA A 1 188 ? 4.964 10.635 -12.797 1.00 84.88 188 ALA A N 1
ATOM 1398 C CA . ALA A 1 188 ? 3.697 10.348 -12.133 1.00 84.88 188 ALA A CA 1
ATOM 1399 C C . ALA A 1 188 ? 3.155 11.498 -11.260 1.00 84.88 188 ALA A C 1
ATOM 1401 O O . ALA A 1 188 ? 1.951 11.546 -11.032 1.00 84.88 188 ALA A O 1
ATOM 1402 N N . GLY A 1 189 ? 4.023 12.421 -10.829 1.00 76.69 189 GLY A N 1
ATOM 1403 C CA . GLY A 1 189 ? 3.677 13.612 -10.040 1.00 76.69 189 GLY A CA 1
ATOM 1404 C C . GLY A 1 189 ? 4.272 13.605 -8.619 1.00 76.69 189 GLY A C 1
ATOM 1405 O O . GLY A 1 189 ? 4.550 12.533 -8.080 1.00 76.69 189 GLY A O 1
ATOM 1406 N N . PRO A 1 190 ? 4.515 14.780 -7.999 1.00 71.69 190 PRO A N 1
ATOM 1407 C CA . PRO A 1 190 ? 5.072 14.882 -6.643 1.00 71.69 190 PRO A CA 1
ATOM 1408 C C . PRO A 1 190 ? 4.094 14.440 -5.540 1.00 71.69 190 PRO A C 1
ATOM 1410 O O . PRO A 1 190 ? 4.493 14.309 -4.389 1.00 71.69 190 PRO A O 1
ATOM 1413 N N . GLU A 1 191 ? 2.822 14.221 -5.874 1.00 75.88 191 GLU A N 1
ATOM 1414 C CA . GLU A 1 191 ? 1.805 13.628 -5.003 1.00 75.88 191 GLU A CA 1
ATOM 1415 C C . GLU A 1 191 ? 1.859 12.089 -4.959 1.00 75.88 191 GLU A C 1
ATOM 1417 O O . GLU A 1 191 ? 1.048 11.460 -4.278 1.00 75.88 191 GLU A O 1
ATOM 1422 N N . ARG A 1 192 ? 2.794 11.469 -5.692 1.00 85.75 192 ARG A N 1
ATOM 1423 C CA . ARG A 1 192 ? 2.982 10.014 -5.741 1.00 85.75 192 ARG A CA 1
ATOM 1424 C C . ARG A 1 192 ? 4.126 9.565 -4.849 1.00 85.75 192 ARG A C 1
ATOM 1426 O O . ARG A 1 192 ? 5.153 10.226 -4.721 1.00 85.75 192 ARG A O 1
ATOM 1433 N N . VAL A 1 193 ? 3.948 8.384 -4.270 1.00 80.56 193 VAL A N 1
ATOM 1434 C CA . VAL A 1 193 ? 4.949 7.726 -3.435 1.00 80.56 193 VAL A CA 1
ATOM 1435 C C . VAL A 1 193 ? 5.720 6.757 -4.320 1.00 80.56 193 VAL A C 1
ATOM 1437 O O . VAL A 1 193 ? 5.166 5.771 -4.804 1.00 80.56 193 VAL A O 1
ATOM 1440 N N . VAL A 1 194 ? 7.007 7.024 -4.529 1.00 82.12 194 VAL A N 1
ATOM 1441 C CA . VAL A 1 194 ? 7.929 6.025 -5.076 1.00 82.12 194 VAL A CA 1
ATOM 1442 C C . VAL A 1 194 ? 8.166 4.976 -3.992 1.00 82.12 194 VAL A C 1
ATOM 1444 O O . VAL A 1 194 ? 8.730 5.284 -2.942 1.00 82.12 194 VAL A O 1
ATOM 1447 N N . ALA A 1 195 ? 7.713 3.746 -4.225 1.00 82.56 195 ALA A N 1
ATOM 1448 C CA . ALA A 1 195 ? 7.846 2.675 -3.249 1.00 82.56 195 ALA A CA 1
ATOM 1449 C C . ALA A 1 195 ? 9.306 2.177 -3.185 1.00 82.56 195 ALA A C 1
ATOM 1451 O O . ALA A 1 195 ? 9.881 1.839 -4.229 1.00 82.56 195 ALA A O 1
ATOM 1452 N N . PRO A 1 196 ? 9.922 2.099 -1.989 1.00 77.69 196 PRO A N 1
ATOM 1453 C CA . PRO A 1 196 ? 11.266 1.554 -1.836 1.00 77.69 196 PRO A CA 1
ATOM 1454 C C . PRO A 1 196 ? 11.293 0.057 -2.177 1.00 77.69 196 PRO A C 1
ATOM 1456 O O . PRO A 1 196 ? 10.284 -0.637 -2.068 1.00 77.69 196 PRO A O 1
ATOM 1459 N N . PHE A 1 197 ? 12.454 -0.467 -2.576 1.00 81.81 197 PHE A N 1
ATOM 1460 C CA . PHE A 1 197 ? 12.618 -1.879 -2.934 1.00 81.81 197 PHE A CA 1
ATOM 1461 C C . PHE A 1 197 ? 13.922 -2.478 -2.391 1.00 81.81 197 PHE A C 1
ATOM 1463 O O . PHE A 1 197 ? 14.965 -1.825 -2.359 1.00 81.81 197 PHE A O 1
ATOM 1470 N N . ARG A 1 198 ? 13.867 -3.758 -2.012 1.00 79.88 198 ARG A N 1
ATOM 1471 C CA . ARG A 1 198 ? 15.003 -4.546 -1.522 1.00 79.88 198 ARG A CA 1
ATOM 1472 C C . ARG A 1 198 ? 15.895 -4.958 -2.694 1.00 79.88 198 ARG A C 1
ATOM 1474 O O . ARG A 1 198 ? 15.580 -5.888 -3.440 1.00 79.88 198 ARG A O 1
ATOM 1481 N N . ALA A 1 199 ? 17.009 -4.255 -2.873 1.00 67.44 199 ALA A N 1
ATOM 1482 C CA . ALA A 1 199 ? 17.983 -4.517 -3.937 1.00 67.44 199 ALA A CA 1
ATOM 1483 C C . ALA A 1 199 ? 18.940 -5.687 -3.610 1.00 67.44 199 ALA A C 1
ATOM 1485 O O . ALA A 1 199 ? 19.695 -6.139 -4.471 1.00 67.44 199 ALA A O 1
ATOM 1486 N N . GLU A 1 200 ? 18.924 -6.167 -2.367 1.00 68.94 200 GLU A N 1
ATOM 1487 C CA . GLU A 1 200 ? 19.771 -7.229 -1.833 1.00 68.94 200 GLU A CA 1
ATOM 1488 C C . GLU A 1 200 ? 19.439 -8.596 -2.448 1.00 68.94 200 GLU A C 1
ATOM 1490 O O . GLU A 1 200 ? 18.314 -9.087 -2.334 1.00 68.94 200 GLU A O 1
ATOM 1495 N N . ASP A 1 201 ? 20.445 -9.268 -3.017 1.00 67.19 201 ASP A N 1
ATOM 1496 C CA . ASP A 1 201 ? 20.313 -10.650 -3.494 1.00 67.19 201 ASP A CA 1
ATOM 1497 C C . ASP A 1 201 ? 20.411 -11.663 -2.333 1.00 67.19 201 ASP A C 1
ATOM 1499 O O . ASP A 1 201 ? 21.396 -12.390 -2.180 1.00 67.19 201 ASP A O 1
ATOM 1503 N N . GLU A 1 202 ? 19.389 -11.668 -1.474 1.00 75.12 202 GLU A N 1
ATOM 1504 C CA . GLU A 1 202 ? 19.279 -12.523 -0.290 1.00 75.12 202 GLU A CA 1
ATOM 1505 C C . GLU A 1 202 ? 17.877 -13.146 -0.155 1.00 75.12 202 GLU A C 1
ATOM 1507 O O . GLU A 1 202 ? 16.863 -12.561 -0.535 1.00 75.12 202 GLU A O 1
ATOM 1512 N N . ALA A 1 203 ? 17.812 -14.354 0.414 1.00 75.81 203 ALA A N 1
ATOM 1513 C CA . ALA A 1 203 ? 16.552 -15.017 0.728 1.00 75.81 203 ALA A CA 1
ATOM 1514 C C . ALA A 1 203 ? 15.855 -14.360 1.928 1.00 75.81 203 ALA A C 1
ATOM 1516 O O . ALA A 1 203 ? 16.453 -14.216 2.992 1.00 75.81 203 ALA A O 1
ATOM 1517 N N . LEU A 1 204 ? 14.550 -14.110 1.810 1.00 79.38 204 LEU A N 1
ATOM 1518 C CA . LEU A 1 204 ? 13.696 -13.915 2.987 1.00 79.38 204 LEU A CA 1
ATOM 1519 C C . LEU A 1 204 ? 13.721 -15.176 3.874 1.00 79.38 204 LEU A C 1
ATOM 1521 O O . LEU A 1 204 ? 13.908 -16.299 3.387 1.00 79.38 204 LEU A O 1
ATOM 1525 N N . ALA A 1 205 ? 13.504 -15.011 5.178 1.00 78.69 205 ALA A N 1
ATOM 1526 C CA . ALA A 1 205 ? 13.350 -16.145 6.084 1.00 78.69 205 ALA A CA 1
ATOM 1527 C C . ALA A 1 205 ? 12.036 -16.903 5.806 1.00 78.69 205 ALA A C 1
ATOM 1529 O O . ALA A 1 205 ? 11.062 -16.336 5.313 1.00 78.69 205 ALA A O 1
ATOM 1530 N N . LEU A 1 206 ? 11.988 -18.197 6.136 1.00 78.75 206 LEU A N 1
ATOM 1531 C CA . LEU A 1 206 ? 10.718 -18.928 6.171 1.00 78.75 206 LEU A CA 1
ATOM 1532 C C . LEU A 1 206 ? 9.881 -18.411 7.346 1.00 78.75 206 LEU A C 1
ATOM 1534 O O . LEU A 1 206 ? 10.399 -18.311 8.454 1.00 78.75 206 LEU A O 1
ATOM 1538 N N . GLY A 1 207 ? 8.607 -18.111 7.102 1.00 71.81 207 GLY A N 1
ATOM 1539 C CA . GLY A 1 207 ? 7.714 -17.482 8.078 1.00 71.81 207 GLY A CA 1
ATOM 1540 C C . GLY A 1 207 ? 7.788 -15.952 8.128 1.00 71.81 207 GLY A C 1
ATOM 1541 O O . GLY A 1 207 ? 6.966 -15.357 8.810 1.00 71.81 207 GLY A O 1
ATOM 1542 N N . HIS A 1 208 ? 8.705 -15.310 7.390 1.00 75.81 208 HIS A N 1
ATOM 1543 C CA . HIS A 1 208 ? 8.795 -13.846 7.343 1.00 75.81 208 HIS A CA 1
ATOM 1544 C C . HIS A 1 208 ? 7.474 -13.230 6.832 1.00 75.81 208 HIS A C 1
ATOM 1546 O O . HIS A 1 208 ? 6.999 -13.682 5.780 1.00 75.81 208 HIS A O 1
ATOM 1552 N N . PRO A 1 209 ? 6.882 -12.244 7.536 1.00 75.62 209 PRO A N 1
ATOM 1553 C CA . PRO A 1 209 ? 5.662 -11.568 7.097 1.00 75.62 209 PRO A CA 1
ATOM 1554 C C . PRO A 1 209 ? 5.851 -10.819 5.776 1.00 75.62 209 PRO A C 1
ATOM 1556 O O . PRO A 1 209 ? 6.881 -10.185 5.558 1.00 75.62 209 PRO A O 1
ATOM 1559 N N . VAL A 1 210 ? 4.849 -10.881 4.901 1.00 84.00 210 VAL A N 1
ATOM 1560 C CA . VAL A 1 210 ? 4.804 -10.160 3.623 1.00 84.00 210 VAL A CA 1
ATOM 1561 C C . VAL A 1 210 ? 3.374 -9.744 3.281 1.00 84.00 210 VAL A C 1
ATOM 1563 O O . VAL A 1 210 ? 2.449 -10.542 3.401 1.00 84.00 210 VAL A O 1
ATOM 1566 N N . GLY A 1 211 ? 3.196 -8.512 2.808 1.00 89.88 211 GLY A N 1
ATOM 1567 C CA . GLY A 1 211 ? 1.922 -7.992 2.306 1.00 89.88 211 GLY A CA 1
ATOM 1568 C C . GLY A 1 211 ? 1.877 -7.894 0.780 1.00 89.88 211 GLY A C 1
ATOM 1569 O O . GLY A 1 211 ? 2.903 -7.952 0.105 1.00 89.88 211 GLY A O 1
ATOM 1570 N N . VAL A 1 212 ? 0.689 -7.710 0.212 1.00 97.06 212 VAL A N 1
ATOM 1571 C CA . VAL A 1 212 ? 0.455 -7.460 -1.214 1.00 97.06 212 VAL A CA 1
ATOM 1572 C C . VAL A 1 212 ? -0.629 -6.400 -1.396 1.00 97.06 212 VAL A C 1
ATOM 1574 O O . VAL A 1 212 ? -1.651 -6.393 -0.710 1.00 97.06 212 VAL A O 1
ATOM 1577 N N . ILE A 1 213 ? -0.421 -5.506 -2.362 1.00 98.12 213 ILE A N 1
ATOM 1578 C CA . ILE A 1 213 ? -1.389 -4.464 -2.719 1.00 98.12 213 ILE A CA 1
ATOM 1579 C C . ILE A 1 213 ? -1.694 -4.596 -4.213 1.00 98.12 213 ILE A C 1
ATOM 1581 O O . ILE A 1 213 ? -0.778 -4.677 -5.035 1.00 98.12 213 ILE A O 1
ATOM 1585 N N . GLY A 1 214 ? -2.969 -4.681 -4.595 1.00 98.00 214 GLY A N 1
ATOM 1586 C CA . GLY A 1 214 ? -3.327 -5.040 -5.972 1.00 98.00 214 GLY A CA 1
ATOM 1587 C C . GLY A 1 214 ? -4.805 -4.970 -6.322 1.00 98.00 214 GLY A C 1
ATOM 1588 O O . GLY A 1 214 ? -5.632 -4.508 -5.541 1.00 98.00 214 GLY A O 1
ATOM 1589 N N . PHE A 1 215 ? -5.134 -5.452 -7.522 1.00 98.19 215 PHE A N 1
ATOM 1590 C CA . PHE A 1 215 ? -6.471 -5.380 -8.124 1.00 98.19 215 PHE A CA 1
ATOM 1591 C C . PHE A 1 215 ? -7.058 -6.791 -8.355 1.00 98.19 215 PHE A C 1
ATOM 1593 O O . PHE A 1 215 ? -7.155 -7.255 -9.501 1.00 98.19 215 PHE A O 1
ATOM 1600 N N . PRO A 1 216 ? -7.450 -7.522 -7.289 1.00 96.06 216 PRO A N 1
ATOM 1601 C CA . PRO A 1 216 ? -7.769 -8.947 -7.378 1.00 96.06 216 PRO A CA 1
ATOM 1602 C C . PRO A 1 216 ? -9.031 -9.177 -8.212 1.00 96.06 216 PRO A C 1
ATOM 1604 O O . PRO A 1 216 ? -10.068 -8.560 -7.979 1.00 96.06 216 PRO A O 1
ATOM 1607 N N . SER A 1 217 ? -8.969 -10.056 -9.219 1.00 95.12 217 SER A N 1
ATOM 1608 C CA . SER A 1 217 ? -10.037 -10.213 -10.228 1.00 95.12 217 SER A CA 1
ATOM 1609 C C . SER A 1 217 ? -10.439 -8.924 -10.959 1.00 95.12 217 SER A C 1
ATOM 1611 O O . SER A 1 217 ? -11.534 -8.849 -11.522 1.00 95.12 217 SER A O 1
ATOM 1613 N N . GLY A 1 218 ? -9.561 -7.920 -10.973 1.00 95.88 218 GLY A N 1
ATOM 1614 C CA . GLY A 1 218 ? -9.789 -6.628 -11.606 1.00 95.88 218 GLY A CA 1
ATOM 1615 C C . GLY A 1 218 ? -10.604 -5.631 -10.783 1.00 95.88 218 GLY A C 1
ATOM 1616 O O . GLY A 1 218 ? -10.954 -4.589 -11.339 1.00 95.88 218 GLY A O 1
ATOM 1617 N N . LEU A 1 219 ? -10.922 -5.956 -9.520 1.00 98.00 219 LEU A N 1
ATOM 1618 C CA . LEU A 1 219 ? -11.562 -5.074 -8.531 1.00 98.00 219 LEU A CA 1
ATOM 1619 C C . LEU A 1 219 ? -10.807 -3.743 -8.352 1.00 98.00 219 LEU A C 1
ATOM 1621 O O . LEU A 1 219 ? -9.634 -3.666 -8.724 1.00 98.00 219 LEU A O 1
ATOM 1625 N N . PRO A 1 220 ? -11.418 -2.726 -7.710 1.00 98.38 220 PRO A N 1
ATOM 1626 C CA . PRO A 1 220 ? -10.669 -1.608 -7.148 1.00 98.38 220 PRO A CA 1
ATOM 1627 C C . PRO A 1 220 ? -9.658 -2.123 -6.116 1.00 98.38 220 PRO A C 1
ATOM 1629 O O . PRO A 1 220 ? -9.850 -3.208 -5.555 1.00 98.38 220 PRO A O 1
ATOM 1632 N N . MET A 1 221 ? -8.611 -1.340 -5.866 1.00 98.56 221 MET A N 1
ATOM 1633 C CA . MET A 1 221 ? -7.450 -1.728 -5.061 1.00 98.56 221 MET A CA 1
ATOM 1634 C C . MET A 1 221 ? -7.826 -2.390 -3.727 1.00 98.56 221 MET A C 1
ATOM 1636 O O . MET A 1 221 ? -8.749 -1.945 -3.037 1.00 98.56 221 MET A O 1
ATOM 1640 N N . LYS A 1 222 ? -7.096 -3.448 -3.372 1.00 98.00 222 LYS A N 1
ATOM 1641 C CA . LYS A 1 222 ? -7.165 -4.141 -2.084 1.00 98.00 222 LYS A CA 1
ATOM 1642 C C . LYS A 1 222 ? -5.781 -4.224 -1.454 1.00 98.00 222 LYS A C 1
ATOM 1644 O O . LYS A 1 222 ? -4.794 -4.380 -2.175 1.00 98.00 222 LYS A O 1
ATOM 1649 N N . ILE A 1 223 ? -5.752 -4.158 -0.128 1.00 95.69 223 ILE A N 1
ATOM 1650 C CA . ILE A 1 223 ? -4.574 -4.392 0.710 1.00 95.69 223 ILE A CA 1
ATOM 1651 C C . ILE A 1 223 ? -4.780 -5.739 1.415 1.00 95.69 223 ILE A C 1
ATOM 1653 O O . ILE A 1 223 ? -5.866 -6.004 1.926 1.00 95.69 223 ILE A O 1
ATOM 1657 N N . ASP A 1 224 ? -3.762 -6.593 1.406 1.00 92.94 224 ASP A N 1
ATOM 1658 C CA . ASP A 1 224 ? -3.660 -7.827 2.193 1.00 92.94 224 ASP A CA 1
ATOM 1659 C C . ASP A 1 224 ? -2.279 -7.815 2.861 1.00 92.94 224 ASP A C 1
ATOM 1661 O O . ASP A 1 224 ? -1.265 -7.778 2.168 1.00 92.94 224 ASP A O 1
ATOM 1665 N N . LEU A 1 225 ? -2.233 -7.802 4.196 1.00 84.75 225 LEU A N 1
ATOM 1666 C CA . LEU A 1 225 ? -0.991 -7.851 4.982 1.00 84.75 225 LEU A CA 1
ATOM 1667 C C . LEU A 1 225 ? -0.824 -9.182 5.729 1.00 84.75 225 LEU A C 1
ATOM 1669 O O . LEU A 1 225 ? 0.066 -9.314 6.568 1.00 84.75 225 LEU A O 1
ATOM 1673 N N . GLY A 1 226 ? -1.678 -10.170 5.452 1.00 75.81 226 GLY A N 1
ATOM 1674 C CA . GLY A 1 226 ? -1.691 -11.425 6.190 1.00 75.81 226 GLY A CA 1
ATOM 1675 C C . GLY A 1 226 ? -0.541 -12.359 5.821 1.00 75.81 226 GLY A C 1
ATOM 1676 O O . GLY A 1 226 ? -0.193 -13.238 6.607 1.00 75.81 226 GLY A O 1
ATOM 1677 N N . GLY A 1 227 ? 0.041 -12.236 4.628 1.00 80.06 227 GLY A N 1
ATOM 1678 C CA . GLY A 1 227 ? 0.957 -13.232 4.067 1.00 80.06 227 GLY A CA 1
ATOM 1679 C C . GLY A 1 227 ? 2.211 -13.541 4.893 1.00 80.06 227 GLY A C 1
ATOM 1680 O O . GLY A 1 227 ? 2.791 -12.690 5.558 1.00 80.06 227 GLY A O 1
ATOM 1681 N N . ILE A 1 228 ? 2.689 -14.785 4.782 1.00 78.00 228 ILE A N 1
ATOM 1682 C CA . ILE A 1 228 ? 4.029 -15.193 5.228 1.00 78.00 228 ILE A CA 1
ATOM 1683 C C . ILE A 1 228 ? 4.769 -15.954 4.123 1.00 78.00 228 ILE A C 1
ATOM 1685 O O . ILE A 1 228 ? 4.164 -16.640 3.290 1.00 78.00 228 ILE A O 1
ATOM 1689 N N . VAL A 1 229 ? 6.101 -15.885 4.125 1.00 83.81 229 VAL A N 1
ATOM 1690 C CA . VAL A 1 229 ? 6.961 -16.650 3.209 1.00 83.81 229 VAL A CA 1
ATOM 1691 C C . VAL A 1 229 ? 6.915 -18.140 3.562 1.00 83.81 229 VAL A C 1
ATOM 1693 O O . VAL A 1 229 ? 7.576 -18.611 4.488 1.00 83.81 229 VAL A O 1
ATOM 1696 N N . THR A 1 230 ? 6.173 -18.919 2.777 1.00 81.75 230 THR A N 1
ATOM 1697 C CA . THR A 1 230 ? 6.063 -20.380 2.945 1.00 81.75 230 THR A CA 1
ATOM 1698 C C . THR A 1 230 ? 7.257 -21.135 2.349 1.00 81.75 230 THR A C 1
ATOM 1700 O O . THR A 1 230 ? 7.548 -22.259 2.769 1.00 81.75 230 THR A O 1
ATOM 1703 N N . ARG A 1 231 ? 7.981 -20.535 1.387 1.00 86.19 231 ARG A N 1
ATOM 1704 C CA . ARG A 1 231 ? 9.188 -21.122 0.780 1.00 86.19 231 ARG A CA 1
ATOM 1705 C C . ARG A 1 231 ? 10.087 -20.088 0.092 1.00 86.19 231 ARG A C 1
ATOM 1707 O O . ARG A 1 231 ? 9.788 -19.638 -1.009 1.00 86.19 231 ARG A O 1
ATOM 1714 N N . ASN A 1 232 ? 11.250 -19.818 0.675 1.00 84.81 232 ASN A N 1
ATOM 1715 C CA . ASN A 1 232 ? 12.195 -18.790 0.219 1.00 84.81 232 ASN A CA 1
ATOM 1716 C C . ASN A 1 232 ? 13.059 -19.145 -1.015 1.00 84.81 232 ASN A C 1
ATOM 1718 O O . ASN A 1 232 ? 13.487 -18.257 -1.738 1.00 84.81 232 ASN A O 1
ATOM 1722 N N . ARG A 1 233 ? 13.324 -20.433 -1.283 1.00 85.00 233 ARG A N 1
ATOM 1723 C CA . ARG A 1 233 ? 14.155 -20.895 -2.424 1.00 85.00 233 ARG A CA 1
ATOM 1724 C C . ARG A 1 233 ? 15.569 -20.275 -2.456 1.00 85.00 233 ARG A C 1
ATOM 1726 O O . ARG A 1 233 ? 16.088 -19.896 -3.511 1.00 85.00 233 ARG A O 1
ATOM 1733 N N . GLU A 1 234 ? 16.213 -20.276 -1.289 1.00 82.94 234 GLU A N 1
ATOM 1734 C CA . GLU A 1 234 ? 17.596 -19.829 -1.039 1.00 82.94 234 GLU A CA 1
ATOM 1735 C C . GLU A 1 234 ? 18.662 -20.373 -2.016 1.00 82.94 234 GLU A C 1
ATOM 1737 O O . GLU A 1 234 ? 19.706 -19.751 -2.188 1.00 82.94 234 GLU A O 1
ATOM 1742 N N . ASP A 1 235 ? 18.422 -21.506 -2.694 1.00 75.00 235 ASP A N 1
ATOM 1743 C CA . ASP A 1 235 ? 19.368 -22.079 -3.661 1.00 75.00 235 ASP A CA 1
ATOM 1744 C C . ASP A 1 235 ? 19.418 -21.335 -5.008 1.00 75.00 235 ASP A C 1
ATOM 1746 O O . ASP A 1 235 ? 20.268 -21.670 -5.840 1.00 75.00 235 ASP A O 1
ATOM 1750 N N . ARG A 1 236 ? 18.492 -20.392 -5.272 1.00 81.69 236 ARG A N 1
ATOM 1751 C CA . ARG A 1 236 ? 18.326 -19.753 -6.599 1.00 81.69 236 ARG A CA 1
ATOM 1752 C C . ARG A 1 236 ? 17.858 -18.309 -6.610 1.00 81.69 236 ARG A C 1
ATOM 1754 O O . ARG A 1 236 ? 18.178 -17.633 -7.582 1.00 81.69 236 ARG A O 1
ATOM 1761 N N . LEU A 1 237 ? 17.065 -17.880 -5.623 1.00 79.12 237 LEU A N 1
ATOM 1762 C CA . LEU A 1 237 ? 16.557 -16.503 -5.534 1.00 79.12 237 LEU A CA 1
ATOM 1763 C C . LEU A 1 237 ? 15.871 -16.032 -6.842 1.00 79.12 237 LEU A C 1
ATOM 1765 O O . LEU A 1 237 ? 16.000 -14.889 -7.275 1.00 79.12 237 LEU A O 1
ATOM 1769 N N . ASP A 1 238 ? 15.161 -16.947 -7.513 1.00 83.75 238 ASP A N 1
ATOM 1770 C CA . ASP A 1 238 ? 14.413 -16.706 -8.755 1.00 83.75 238 ASP A CA 1
ATOM 1771 C C . ASP A 1 238 ? 12.960 -16.291 -8.482 1.00 83.75 238 ASP A C 1
ATOM 1773 O O . ASP A 1 238 ? 12.419 -15.400 -9.140 1.00 83.75 238 ASP A O 1
ATOM 1777 N N . TYR A 1 239 ? 12.345 -16.928 -7.488 1.00 93.00 239 TYR A N 1
ATOM 1778 C CA . TYR A 1 239 ? 11.054 -16.572 -6.905 1.00 93.00 239 TYR A CA 1
ATOM 1779 C C . TYR A 1 239 ? 10.922 -17.231 -5.516 1.00 93.00 239 TYR A C 1
ATOM 1781 O O . TYR A 1 239 ? 11.648 -18.187 -5.238 1.00 93.00 239 TYR A O 1
ATOM 1789 N N . PHE A 1 240 ? 9.993 -16.770 -4.677 1.00 91.88 240 PHE A N 1
ATOM 1790 C CA . PHE A 1 240 ? 9.564 -17.411 -3.426 1.00 91.88 240 PHE A CA 1
ATOM 1791 C C . PHE A 1 240 ? 8.061 -17.742 -3.453 1.00 91.88 240 PHE A C 1
ATOM 1793 O O . PHE A 1 240 ? 7.344 -17.291 -4.341 1.00 91.88 240 PHE A O 1
ATOM 1800 N N . GLU A 1 241 ? 7.580 -18.580 -2.531 1.00 91.75 241 GLU A N 1
ATOM 1801 C CA . GLU A 1 241 ? 6.156 -18.956 -2.413 1.00 91.75 241 GLU A CA 1
ATOM 1802 C C . GLU A 1 241 ? 5.603 -18.416 -1.076 1.00 91.75 241 GLU A C 1
ATOM 1804 O O . GLU A 1 241 ? 6.247 -18.598 -0.039 1.00 91.75 241 GLU A O 1
ATOM 1809 N N . ALA A 1 242 ? 4.440 -17.751 -1.071 1.00 88.00 242 ALA A N 1
ATOM 1810 C CA . ALA A 1 242 ? 3.865 -17.062 0.101 1.00 88.00 242 ALA A CA 1
ATOM 1811 C C . ALA A 1 242 ? 2.347 -17.295 0.270 1.00 88.00 242 ALA A C 1
ATOM 1813 O O . ALA A 1 242 ? 1.662 -17.624 -0.693 1.00 88.00 242 ALA A O 1
ATOM 1814 N N . SER A 1 243 ? 1.810 -17.146 1.485 1.00 85.06 243 SER A N 1
ATOM 1815 C CA . SER A 1 243 ? 0.382 -17.365 1.805 1.00 85.06 243 SER A CA 1
ATOM 1816 C C . SER A 1 243 ? -0.461 -16.084 1.690 1.00 85.06 243 SER A C 1
ATOM 1818 O O . SER A 1 243 ? -1.071 -15.654 2.668 1.00 85.06 243 SER A O 1
ATOM 1820 N N . LEU A 1 244 ? -0.420 -15.468 0.507 1.00 87.56 244 LEU A N 1
ATOM 1821 C CA . LEU A 1 244 ? -1.103 -14.215 0.159 1.00 87.56 244 LEU A CA 1
ATOM 1822 C C . LEU A 1 244 ? -2.455 -14.497 -0.518 1.00 87.56 244 LEU A C 1
ATOM 1824 O O . LEU A 1 244 ? -2.545 -15.390 -1.364 1.00 87.56 244 LEU A O 1
ATOM 1828 N N . ASP A 1 245 ? -3.475 -13.694 -0.236 1.00 88.00 245 ASP A N 1
ATOM 1829 C CA . ASP A 1 245 ? -4.856 -13.896 -0.691 1.00 88.00 245 ASP A CA 1
ATOM 1830 C C . ASP A 1 245 ? -5.098 -13.334 -2.101 1.00 88.00 245 ASP A C 1
ATOM 1832 O O . ASP A 1 245 ? -5.840 -12.372 -2.331 1.00 88.00 245 ASP A O 1
ATOM 1836 N N . THR A 1 246 ? -4.430 -13.922 -3.097 1.00 88.69 246 THR A N 1
ATOM 1837 C CA . THR A 1 246 ? -4.309 -13.299 -4.424 1.00 88.69 246 THR A CA 1
ATOM 1838 C C . THR A 1 246 ? -5.111 -13.976 -5.523 1.00 88.69 246 THR A C 1
ATOM 1840 O O . THR A 1 246 ? -5.098 -15.187 -5.699 1.00 88.69 246 THR A O 1
ATOM 1843 N N . PHE A 1 247 ? -5.787 -13.157 -6.325 1.00 89.50 247 PHE A N 1
ATOM 1844 C CA . PHE A 1 247 ? -6.612 -13.594 -7.449 1.00 89.50 247 PHE A CA 1
ATOM 1845 C C . PHE A 1 247 ? -5.980 -13.105 -8.748 1.00 89.50 247 PHE A C 1
ATOM 1847 O O . PHE A 1 247 ? -5.381 -12.026 -8.768 1.00 89.50 247 PHE A O 1
ATOM 1854 N N . GLY A 1 248 ? -6.197 -13.819 -9.856 1.00 85.81 248 GLY A N 1
ATOM 1855 C CA . GLY A 1 248 ? -5.805 -13.350 -11.190 1.00 85.81 248 GLY A CA 1
ATOM 1856 C C . GLY A 1 248 ? -6.278 -11.908 -11.426 1.00 85.81 248 GLY A C 1
ATOM 1857 O O . GLY A 1 248 ? -7.474 -11.633 -11.359 1.00 85.81 248 GLY A O 1
ATOM 1858 N N . GLY A 1 249 ? -5.332 -10.987 -11.628 1.00 91.69 249 GLY A N 1
ATOM 1859 C CA . GLY A 1 249 ? -5.531 -9.533 -11.502 1.00 91.69 249 GLY A CA 1
ATOM 1860 C C . GLY A 1 249 ? -4.500 -8.867 -10.578 1.00 91.69 249 GLY A C 1
ATOM 1861 O O . GLY A 1 249 ? -3.983 -7.804 -10.914 1.00 91.69 249 GLY A O 1
ATOM 1862 N N . ASN A 1 250 ? -4.083 -9.547 -9.502 1.00 95.62 250 ASN A N 1
ATOM 1863 C CA . ASN A 1 250 ? -2.912 -9.155 -8.698 1.00 95.62 250 ASN A CA 1
ATOM 1864 C C . ASN A 1 250 ? -1.574 -9.429 -9.414 1.00 95.62 250 ASN A C 1
ATOM 1866 O O . ASN A 1 250 ? -0.522 -9.055 -8.911 1.00 95.62 250 ASN A O 1
ATOM 1870 N N . SER A 1 251 ? -1.582 -10.081 -10.583 1.00 96.12 251 SER A N 1
ATOM 1871 C CA . SER A 1 251 ? -0.385 -10.269 -11.409 1.00 96.12 251 SER A CA 1
ATOM 1872 C C . SER A 1 251 ? 0.339 -8.941 -11.631 1.00 96.12 251 SER A C 1
ATOM 1874 O O . SER A 1 251 ? -0.229 -8.027 -12.221 1.00 96.12 251 SER A O 1
ATOM 1876 N N . GLY A 1 252 ? 1.582 -8.844 -11.171 1.00 97.81 252 GLY A N 1
ATOM 1877 C CA . GLY A 1 252 ? 2.412 -7.644 -11.220 1.00 97.81 252 GLY A CA 1
ATOM 1878 C C . GLY A 1 252 ? 2.365 -6.753 -9.977 1.00 97.81 252 GLY A C 1
ATOM 1879 O O . GLY A 1 252 ? 3.103 -5.777 -9.938 1.00 97.81 252 GLY A O 1
ATOM 1880 N N . SER A 1 253 ? 1.565 -7.082 -8.959 1.00 98.38 253 SER A N 1
ATOM 1881 C CA . SER A 1 253 ? 1.580 -6.382 -7.669 1.00 98.38 253 SER A CA 1
ATOM 1882 C C . SER A 1 253 ? 2.954 -6.439 -7.016 1.00 98.38 253 SER A C 1
ATOM 1884 O O . SER A 1 253 ? 3.555 -7.516 -6.940 1.00 98.38 253 SER A O 1
ATOM 1886 N N . GLY A 1 254 ? 3.385 -5.310 -6.449 1.00 97.56 254 GLY A N 1
ATOM 1887 C CA . GLY A 1 254 ? 4.386 -5.307 -5.393 1.00 97.56 254 GLY A CA 1
ATOM 1888 C C . GLY A 1 254 ? 3.942 -6.193 -4.226 1.00 97.56 254 GLY A C 1
ATOM 1889 O O . GLY A 1 254 ? 2.794 -6.138 -3.775 1.00 97.56 254 GLY A O 1
ATOM 1890 N N . VAL A 1 255 ? 4.866 -7.036 -3.778 1.00 97.94 255 VAL A N 1
ATOM 1891 C CA . VAL A 1 255 ? 4.807 -7.771 -2.517 1.00 97.94 255 VAL A CA 1
ATOM 1892 C C . VAL A 1 255 ? 5.841 -7.135 -1.604 1.00 97.94 255 VAL A C 1
ATOM 1894 O O . VAL A 1 255 ? 7.009 -7.023 -1.985 1.00 97.94 255 VAL A O 1
ATOM 1897 N N . PHE A 1 256 ? 5.396 -6.702 -0.435 1.00 92.06 256 PHE A N 1
ATOM 1898 C CA . PHE A 1 256 ? 6.125 -5.845 0.492 1.00 92.06 256 PHE A CA 1
ATOM 1899 C C . PHE A 1 256 ? 6.488 -6.614 1.766 1.00 92.06 256 PHE A C 1
ATOM 1901 O O . PHE A 1 256 ? 5.781 -7.552 2.132 1.00 92.06 256 PHE A O 1
ATOM 1908 N N . ASP A 1 257 ? 7.556 -6.220 2.453 1.00 82.94 257 ASP A N 1
ATOM 1909 C CA . ASP A 1 257 ? 7.718 -6.515 3.882 1.00 82.94 257 ASP A CA 1
ATOM 1910 C C . ASP A 1 257 ? 6.894 -5.529 4.740 1.00 82.94 257 ASP A C 1
ATOM 1912 O O . ASP A 1 257 ? 6.138 -4.706 4.220 1.00 82.94 257 ASP A O 1
ATOM 1916 N N . MET A 1 258 ? 6.978 -5.638 6.069 1.00 82.06 258 MET A N 1
ATOM 1917 C CA . MET A 1 258 ? 6.166 -4.824 6.989 1.00 82.06 258 MET A CA 1
ATOM 1918 C C . MET A 1 258 ? 6.626 -3.358 7.110 1.00 82.06 258 MET A C 1
ATOM 1920 O O . MET A 1 258 ? 5.939 -2.560 7.751 1.00 82.06 258 MET A O 1
ATOM 1924 N N . ASP A 1 259 ? 7.729 -2.990 6.453 1.00 71.62 259 ASP A N 1
ATOM 1925 C CA . ASP A 1 259 ? 8.251 -1.620 6.376 1.00 71.62 259 ASP A CA 1
ATOM 1926 C C . ASP A 1 259 ? 7.843 -0.921 5.068 1.00 71.62 259 ASP A C 1
ATOM 1928 O O . ASP A 1 259 ? 8.284 0.189 4.771 1.00 71.62 259 ASP A O 1
ATOM 1932 N N . GLY A 1 260 ? 6.988 -1.567 4.264 1.00 74.50 260 GLY A N 1
ATOM 1933 C CA . GLY A 1 260 ? 6.550 -1.051 2.969 1.00 74.50 260 GLY A CA 1
ATOM 1934 C C . GLY A 1 260 ? 7.635 -1.103 1.892 1.00 74.50 260 GLY A C 1
ATOM 1935 O O . GLY A 1 260 ? 7.491 -0.458 0.852 1.00 74.50 260 GLY A O 1
ATOM 1936 N N . VAL A 1 261 ? 8.704 -1.881 2.098 1.00 81.88 261 VAL A N 1
ATOM 1937 C CA . VAL A 1 261 ? 9.736 -2.113 1.088 1.00 81.88 261 VAL A CA 1
ATOM 1938 C C . VAL A 1 261 ? 9.306 -3.282 0.208 1.00 81.88 261 VAL A C 1
ATOM 1940 O O . VAL A 1 261 ? 8.996 -4.374 0.683 1.00 81.88 261 VAL A O 1
ATOM 1943 N N . ILE A 1 262 ? 9.282 -3.079 -1.110 1.00 93.81 262 ILE A N 1
ATOM 1944 C CA . ILE A 1 262 ? 9.010 -4.151 -2.069 1.00 93.81 262 ILE A CA 1
ATOM 1945 C C . ILE A 1 262 ? 10.113 -5.204 -1.932 1.00 93.81 262 ILE A C 1
ATOM 1947 O O . ILE A 1 262 ? 11.288 -4.918 -2.155 1.00 93.81 262 ILE A O 1
ATOM 1951 N N . VAL A 1 263 ? 9.732 -6.445 -1.645 1.00 92.38 263 VAL A N 1
ATOM 1952 C CA . VAL A 1 263 ? 10.617 -7.622 -1.636 1.00 92.38 263 VAL A CA 1
ATOM 1953 C C . VAL A 1 263 ? 10.403 -8.517 -2.862 1.00 92.38 263 VAL A C 1
ATOM 1955 O O . VAL A 1 263 ? 11.269 -9.321 -3.224 1.00 92.38 263 VAL A O 1
ATOM 1958 N N . GLY A 1 264 ? 9.277 -8.363 -3.564 1.00 96.50 264 GLY A N 1
ATOM 1959 C CA . GLY A 1 264 ? 9.000 -9.126 -4.774 1.00 96.50 264 GLY A CA 1
ATOM 1960 C C . GLY A 1 264 ? 7.795 -8.665 -5.586 1.00 96.50 264 GLY A C 1
ATOM 1961 O O . GLY A 1 264 ? 7.163 -7.656 -5.297 1.00 96.50 264 GLY A O 1
ATOM 1962 N N . ILE A 1 265 ? 7.504 -9.426 -6.638 1.00 98.12 265 ILE A N 1
ATOM 1963 C CA . ILE A 1 265 ? 6.446 -9.175 -7.618 1.00 98.12 265 ILE A CA 1
ATOM 1964 C C . ILE A 1 265 ? 5.568 -10.420 -7.677 1.00 98.12 265 ILE A C 1
ATOM 1966 O O . ILE A 1 265 ? 6.055 -11.504 -8.015 1.00 98.12 265 ILE A O 1
ATOM 1970 N N . LEU A 1 266 ? 4.281 -10.300 -7.362 1.00 97.19 266 LEU A N 1
ATOM 1971 C CA . LEU A 1 266 ? 3.354 -11.425 -7.457 1.00 97.19 266 LEU A CA 1
ATOM 1972 C C . LEU A 1 266 ? 3.110 -11.768 -8.933 1.00 97.19 266 LEU A C 1
ATOM 1974 O O . LEU A 1 266 ? 2.568 -10.960 -9.680 1.00 97.19 266 LEU A O 1
ATOM 1978 N N . VAL A 1 267 ? 3.510 -12.960 -9.377 1.00 93.06 267 VAL A N 1
ATOM 1979 C CA . VAL A 1 267 ? 3.594 -13.267 -10.823 1.00 93.06 267 VAL A CA 1
ATOM 1980 C C . VAL A 1 267 ? 2.893 -14.548 -11.236 1.00 93.06 267 VAL A C 1
ATOM 1982 O O . VAL A 1 267 ? 2.541 -14.723 -12.399 1.00 93.06 267 VAL A O 1
ATOM 1985 N N . ARG A 1 268 ? 2.668 -15.468 -10.303 1.00 84.12 268 ARG A N 1
ATOM 1986 C CA . ARG A 1 268 ? 1.869 -16.662 -10.560 1.00 84.12 268 ARG A CA 1
ATOM 1987 C C . ARG A 1 268 ? 1.066 -16.972 -9.320 1.00 84.12 268 ARG A C 1
ATOM 1989 O O . ARG A 1 268 ? 1.612 -17.033 -8.223 1.00 84.12 268 ARG A O 1
ATOM 1996 N N . GLY A 1 269 ? -0.213 -17.193 -9.530 1.00 76.69 269 GLY A N 1
ATOM 1997 C CA . GLY A 1 269 ? -1.113 -17.546 -8.463 1.00 76.69 269 GLY A CA 1
ATOM 1998 C C . GLY A 1 269 ? -1.825 -18.844 -8.744 1.00 76.69 269 GLY A C 1
ATOM 1999 O O . GLY A 1 269 ? -1.464 -19.641 -9.622 1.00 76.69 269 GLY A O 1
ATOM 2000 N N . ALA A 1 270 ? -2.856 -19.022 -7.956 1.00 67.75 270 ALA A N 1
ATOM 2001 C CA . ALA A 1 270 ? -3.583 -20.253 -7.852 1.00 67.75 270 ALA A CA 1
ATOM 2002 C C . ALA A 1 270 ? -4.917 -20.241 -8.639 1.00 67.75 270 ALA A C 1
ATOM 2004 O O . ALA A 1 270 ? -5.118 -19.472 -9.579 1.00 67.75 270 ALA A O 1
ATOM 2005 N N . ARG A 1 271 ? -5.854 -21.148 -8.318 1.00 67.69 271 ARG A N 1
ATOM 2006 C CA . ARG A 1 271 ? -7.217 -21.133 -8.887 1.00 67.69 271 ARG A CA 1
ATOM 2007 C C . ARG A 1 271 ? -8.157 -20.285 -8.030 1.00 67.69 271 ARG A C 1
ATOM 2009 O O . ARG A 1 271 ? -8.658 -20.800 -7.036 1.00 67.69 271 ARG A O 1
ATOM 2016 N N . ASP A 1 272 ? -8.480 -19.086 -8.513 1.00 77.31 272 ASP A N 1
ATOM 2017 C CA . ASP A 1 272 ? -9.417 -18.108 -7.931 1.00 77.31 272 ASP A CA 1
ATOM 2018 C C . ASP A 1 272 ? -10.715 -18.701 -7.324 1.00 77.31 272 ASP A C 1
ATOM 2020 O O . ASP A 1 272 ? -11.034 -18.482 -6.156 1.00 77.31 272 ASP A O 1
ATOM 2024 N N . TYR A 1 273 ? -11.494 -19.427 -8.143 1.00 83.50 273 TYR A N 1
ATOM 2025 C CA . TYR A 1 273 ? -12.908 -19.734 -7.874 1.00 83.50 273 TYR A CA 1
ATOM 2026 C C . TYR A 1 273 ? -13.279 -21.192 -8.174 1.00 83.50 273 TYR A C 1
ATOM 2028 O O . TYR A 1 273 ? -12.818 -21.787 -9.158 1.00 83.50 273 TYR A O 1
ATOM 2036 N N . VAL A 1 274 ? -14.185 -21.756 -7.378 1.00 87.31 274 VAL A N 1
ATOM 2037 C CA . VAL A 1 274 ? -14.776 -23.099 -7.534 1.00 87.31 274 VAL A CA 1
ATOM 2038 C C . VAL A 1 274 ? -16.272 -23.021 -7.845 1.00 87.31 274 VAL A C 1
ATOM 2040 O O . VAL A 1 274 ? -16.924 -22.031 -7.540 1.00 87.31 274 VAL A O 1
ATOM 2043 N N . GLU A 1 275 ? -16.815 -24.051 -8.495 1.00 91.25 275 GLU A N 1
ATOM 2044 C CA . GLU A 1 275 ? -18.242 -24.140 -8.841 1.00 91.25 275 GLU A CA 1
ATOM 2045 C C . GLU A 1 275 ? -19.051 -24.674 -7.642 1.00 91.25 275 GLU A C 1
ATOM 2047 O O . GLU A 1 275 ? -18.732 -25.741 -7.114 1.00 91.25 275 GLU A O 1
ATOM 2052 N N . ASP A 1 276 ? -20.110 -23.962 -7.246 1.00 88.75 276 ASP A N 1
ATOM 2053 C CA . ASP A 1 276 ? -21.087 -24.364 -6.224 1.00 88.75 276 ASP A CA 1
ATOM 2054 C C . ASP A 1 276 ? -22.499 -24.342 -6.837 1.00 88.75 276 ASP A C 1
ATOM 2056 O O . ASP A 1 276 ? -23.181 -23.318 -6.906 1.00 88.75 276 ASP A O 1
ATOM 2060 N N . GLY A 1 277 ? -22.925 -25.492 -7.366 1.00 92.31 277 GLY A N 1
ATOM 2061 C CA . GLY A 1 277 ? -24.211 -25.628 -8.051 1.00 92.31 277 GLY A CA 1
ATOM 2062 C C . GLY A 1 277 ? -24.281 -24.816 -9.348 1.00 92.31 277 GLY A C 1
ATOM 2063 O O . GLY A 1 277 ? -23.622 -25.162 -10.325 1.00 92.31 277 GLY A O 1
ATOM 2064 N N . ASP A 1 278 ? -25.113 -23.771 -9.353 1.00 93.38 278 ASP A N 1
ATOM 2065 C CA . ASP A 1 278 ? -25.330 -22.868 -10.495 1.00 93.38 278 ASP A CA 1
ATOM 2066 C C . ASP A 1 278 ? -24.535 -21.539 -10.373 1.00 93.38 278 ASP A C 1
ATOM 2068 O O . ASP A 1 278 ? -24.657 -20.668 -11.238 1.00 93.38 278 ASP A O 1
ATOM 2072 N N . CYS A 1 279 ? -23.726 -21.368 -9.318 1.00 95.12 279 CYS A N 1
ATOM 2073 C CA . CYS A 1 279 ? -22.877 -20.195 -9.063 1.00 95.12 279 CYS A CA 1
ATOM 2074 C C . CYS A 1 279 ? -21.420 -20.596 -8.746 1.00 95.12 279 CYS A C 1
ATOM 2076 O O . CYS A 1 279 ? -21.062 -21.774 -8.804 1.00 95.12 279 CYS A O 1
ATOM 2078 N N . THR A 1 280 ? -20.544 -19.624 -8.481 1.00 92.81 280 THR A N 1
ATOM 2079 C CA . THR A 1 280 ? -19.151 -19.864 -8.069 1.00 92.81 280 THR A CA 1
ATOM 2080 C C . THR A 1 280 ? -18.824 -19.209 -6.730 1.00 92.81 280 THR A C 1
ATOM 2082 O O . THR A 1 280 ? -19.440 -18.215 -6.343 1.00 92.81 280 THR A O 1
ATOM 2085 N N . ARG A 1 281 ? -17.849 -19.777 -6.017 1.00 90.44 281 ARG A N 1
ATOM 2086 C CA . ARG A 1 281 ? -17.325 -19.251 -4.751 1.00 90.44 281 ARG A CA 1
ATOM 2087 C C . ARG A 1 281 ? -15.822 -19.077 -4.789 1.00 90.44 281 ARG A C 1
ATOM 2089 O O . ARG A 1 281 ? -15.136 -19.768 -5.548 1.00 90.44 281 ARG A O 1
ATOM 2096 N N . VAL A 1 282 ? -15.323 -18.180 -3.949 1.00 86.00 282 VAL A N 1
ATOM 2097 C CA . VAL A 1 282 ? -13.907 -18.054 -3.601 1.00 86.00 282 VAL A CA 1
ATOM 2098 C C . VAL A 1 282 ? -13.352 -19.409 -3.135 1.00 86.00 282 VAL A C 1
ATOM 2100 O O . VAL A 1 282 ? -14.019 -20.180 -2.444 1.00 86.00 282 VAL A O 1
ATOM 2103 N N . ASN A 1 283 ? -12.136 -19.736 -3.569 1.00 79.62 283 ASN A N 1
ATOM 2104 C CA . ASN A 1 283 ? -11.520 -21.042 -3.353 1.00 79.62 283 ASN A CA 1
ATOM 2105 C C . ASN A 1 283 ? -10.566 -21.028 -2.144 1.00 79.62 283 ASN A C 1
ATOM 2107 O O . ASN A 1 283 ? -9.380 -20.740 -2.298 1.00 79.62 283 ASN A O 1
ATOM 2111 N N . VAL A 1 284 ? -11.110 -21.337 -0.964 1.00 79.81 284 VAL A N 1
ATOM 2112 C CA . VAL A 1 284 ? -10.437 -21.258 0.348 1.00 79.81 284 VAL A CA 1
ATOM 2113 C C . VAL A 1 284 ? -9.654 -22.527 0.708 1.00 79.81 284 VAL A C 1
ATOM 2115 O O . VAL A 1 284 ? -10.084 -23.646 0.404 1.00 79.81 284 VAL A O 1
ATOM 2118 N N . LEU A 1 285 ? -8.528 -22.357 1.406 1.00 68.19 285 LEU A N 1
ATOM 2119 C CA . LEU A 1 285 ? -7.658 -23.419 1.906 1.00 68.19 285 LEU A CA 1
ATOM 2120 C C . LEU A 1 285 ? -7.421 -23.394 3.414 1.00 68.19 285 LEU A C 1
ATOM 2122 O O . LEU A 1 285 ? -7.399 -22.328 4.016 1.00 68.19 285 LEU A O 1
ATOM 2126 N N . PRO A 1 286 ? -7.112 -24.562 4.013 1.00 61.59 286 PRO A N 1
ATOM 2127 C CA . PRO A 1 286 ? -6.432 -24.611 5.297 1.00 61.59 286 PRO A CA 1
ATOM 2128 C C . PRO A 1 286 ? -5.006 -24.068 5.161 1.00 61.59 286 PRO A C 1
ATOM 2130 O O . PRO A 1 286 ? -4.256 -24.489 4.274 1.00 61.59 286 PRO A O 1
ATOM 2133 N N . GLU A 1 287 ? -4.620 -23.206 6.093 1.00 53.81 287 GLU A N 1
ATOM 2134 C CA . GLU A 1 287 ? -3.253 -22.713 6.240 1.00 53.81 287 GLU A CA 1
ATOM 2135 C C . GLU A 1 287 ? -2.237 -23.847 6.461 1.00 53.81 287 GLU A C 1
ATOM 2137 O O . GLU A 1 287 ? -2.568 -24.950 6.911 1.00 53.81 287 GLU A O 1
ATOM 2142 N N . GLY A 1 288 ? -0.967 -23.579 6.143 1.00 50.47 288 GLY A N 1
ATOM 2143 C CA . GLY A 1 288 ? 0.154 -24.470 6.469 1.00 50.47 288 GLY A CA 1
ATOM 2144 C C . GLY A 1 288 ? 0.130 -25.858 5.807 1.00 50.47 288 GLY A C 1
ATOM 2145 O O . GLY A 1 288 ? 0.923 -26.721 6.188 1.00 50.47 288 GLY A O 1
ATOM 2146 N N . ALA A 1 289 ? -0.753 -26.110 4.832 1.00 40.38 289 ALA A N 1
ATOM 2147 C CA . ALA A 1 289 ? -0.925 -27.414 4.192 1.00 40.38 289 ALA A CA 1
ATOM 2148 C C . ALA A 1 289 ? 0.381 -27.903 3.508 1.00 40.38 289 ALA A C 1
ATOM 2150 O O . ALA A 1 289 ? 0.775 -27.387 2.458 1.00 40.38 289 ALA A O 1
ATOM 2151 N N . PRO A 1 290 ? 1.081 -28.925 4.043 1.00 35.28 290 PRO A N 1
ATOM 2152 C CA . PRO A 1 290 ? 2.480 -29.143 3.689 1.00 35.28 290 PRO A CA 1
ATOM 2153 C C . PRO A 1 290 ? 2.662 -29.720 2.276 1.00 35.28 290 PRO A C 1
ATOM 2155 O O . PRO A 1 290 ? 2.394 -30.897 2.016 1.00 35.28 290 PRO A O 1
ATOM 2158 N N . GLY A 1 291 ? 3.225 -28.902 1.381 1.00 44.03 291 GLY A N 1
ATOM 2159 C CA . GLY A 1 291 ? 3.809 -29.337 0.107 1.00 44.03 291 GLY A CA 1
ATOM 2160 C C . GLY A 1 291 ? 3.022 -29.006 -1.166 1.00 44.03 291 GLY A C 1
ATOM 2161 O O . GLY A 1 291 ? 3.361 -29.559 -2.218 1.00 44.03 291 GLY A O 1
ATOM 2162 N N . ARG A 1 292 ? 1.998 -28.142 -1.108 1.00 48.59 292 ARG A N 1
ATOM 2163 C CA . ARG A 1 292 ? 1.340 -27.536 -2.284 1.00 48.59 292 ARG A CA 1
ATOM 2164 C C . ARG A 1 292 ? 0.830 -26.133 -1.963 1.00 48.59 292 ARG A C 1
ATOM 2166 O O . ARG A 1 292 ? 0.370 -25.933 -0.850 1.00 48.59 292 ARG A O 1
ATOM 2173 N N . SER A 1 293 ? 0.834 -25.272 -2.989 1.00 61.78 293 SER A N 1
ATOM 2174 C CA . SER A 1 293 ? 0.267 -23.911 -3.016 1.00 61.78 293 SER A CA 1
ATOM 2175 C C . SER A 1 293 ? 0.776 -22.973 -1.916 1.00 61.78 293 SER A C 1
ATOM 2177 O O . SER A 1 293 ? 0.348 -23.042 -0.772 1.00 61.78 293 SER A O 1
ATOM 2179 N N . GLY A 1 294 ? 1.688 -22.098 -2.324 1.00 67.56 294 GLY A N 1
ATOM 2180 C CA . GLY A 1 294 ? 1.715 -20.690 -1.944 1.00 67.56 294 GLY A CA 1
ATOM 2181 C C . GLY A 1 294 ? 1.827 -19.894 -3.250 1.00 67.56 294 GLY A C 1
ATOM 2182 O O . GLY A 1 294 ? 2.288 -20.446 -4.261 1.00 67.56 294 GLY A O 1
ATOM 2183 N N . GLU A 1 295 ? 1.421 -18.631 -3.254 1.00 84.81 295 GLU A N 1
ATOM 2184 C CA . GLU A 1 295 ? 1.491 -17.769 -4.433 1.00 84.81 295 GLU A CA 1
ATOM 2185 C C . GLU A 1 295 ? 2.955 -17.470 -4.773 1.00 84.81 295 GLU A C 1
ATOM 2187 O O . GLU A 1 295 ? 3.774 -17.221 -3.888 1.00 84.81 295 GLU A O 1
ATOM 2192 N N . GLY A 1 296 ? 3.314 -17.549 -6.055 1.00 90.25 296 GLY A N 1
ATOM 2193 C CA . GLY A 1 296 ? 4.697 -17.425 -6.504 1.00 90.25 296 GLY A CA 1
ATOM 2194 C C . GLY A 1 296 ? 5.069 -15.979 -6.821 1.00 90.25 296 GLY A C 1
ATOM 2195 O O . GLY A 1 296 ? 4.553 -15.383 -7.771 1.00 90.25 296 GLY A O 1
ATOM 2196 N N . VAL A 1 297 ? 6.026 -15.463 -6.055 1.00 95.44 297 VAL A N 1
ATOM 2197 C CA . VAL A 1 297 ? 6.491 -14.076 -6.058 1.00 95.44 297 VAL A CA 1
ATOM 2198 C C . VAL A 1 297 ? 7.925 -14.021 -6.593 1.00 95.44 297 VAL A C 1
ATOM 2200 O O . VAL A 1 297 ? 8.829 -14.588 -5.984 1.00 95.44 297 VAL A O 1
ATOM 2203 N N . THR A 1 298 ? 8.177 -13.375 -7.733 1.00 95.44 298 THR A N 1
ATOM 2204 C CA . THR A 1 298 ? 9.552 -13.189 -8.237 1.00 95.44 298 THR A CA 1
ATOM 2205 C C . THR A 1 298 ? 10.275 -12.146 -7.384 1.00 95.44 298 THR A C 1
ATOM 2207 O O . THR A 1 298 ? 9.730 -11.078 -7.130 1.00 95.44 298 THR A O 1
ATOM 2210 N N . TYR A 1 299 ? 11.498 -12.452 -6.940 1.00 92.75 299 TYR A N 1
ATOM 2211 C CA . TYR A 1 299 ? 12.320 -11.535 -6.141 1.00 92.75 299 TYR A CA 1
ATOM 2212 C C . TYR A 1 299 ? 12.583 -10.227 -6.898 1.00 92.75 299 TYR A C 1
ATOM 2214 O O . TYR A 1 299 ? 13.047 -10.270 -8.041 1.00 92.75 299 TYR A O 1
ATOM 2222 N N . VAL A 1 300 ? 12.316 -9.074 -6.269 1.00 93.62 300 VAL A N 1
ATOM 2223 C CA . VAL A 1 300 ? 12.381 -7.766 -6.955 1.00 93.62 300 VAL A CA 1
ATOM 2224 C C . VAL A 1 300 ? 13.786 -7.450 -7.458 1.00 93.62 300 VAL A C 1
ATOM 2226 O O . VAL A 1 300 ? 13.932 -6.976 -8.585 1.00 93.62 300 VAL A O 1
ATOM 2229 N N . ALA A 1 301 ? 14.820 -7.845 -6.705 1.00 83.44 301 ALA A N 1
ATOM 2230 C CA . ALA A 1 301 ? 16.221 -7.733 -7.099 1.00 83.44 301 ALA A CA 1
ATOM 2231 C C . ALA A 1 301 ? 16.485 -8.265 -8.522 1.00 83.44 301 ALA A C 1
ATOM 2233 O O . ALA A 1 301 ? 17.292 -7.693 -9.243 1.00 83.44 301 ALA A O 1
ATOM 2234 N N . ARG A 1 302 ? 15.750 -9.287 -8.991 1.00 88.56 302 ARG A N 1
ATOM 2235 C CA . ARG A 1 302 ? 15.909 -9.842 -10.348 1.00 88.56 302 ARG A CA 1
ATOM 2236 C C . ARG A 1 302 ? 15.350 -8.950 -11.458 1.00 88.56 302 ARG A C 1
ATOM 2238 O O . ARG A 1 302 ? 15.850 -9.019 -12.576 1.00 88.56 302 ARG A O 1
ATOM 2245 N N . ALA A 1 303 ? 14.343 -8.127 -11.168 1.00 90.50 303 ALA A N 1
ATOM 2246 C CA . ALA A 1 303 ? 13.836 -7.118 -12.099 1.00 90.50 303 ALA A CA 1
ATOM 2247 C C . ALA A 1 303 ? 14.766 -5.895 -12.159 1.00 90.50 303 ALA A C 1
ATOM 2249 O O . ALA A 1 303 ? 15.033 -5.383 -13.246 1.00 90.50 303 ALA A O 1
ATOM 2250 N N . ILE A 1 304 ? 15.315 -5.487 -11.008 1.00 86.62 304 ILE A N 1
ATOM 2251 C CA . ILE A 1 304 ? 16.308 -4.408 -10.902 1.00 86.62 304 ILE A CA 1
ATOM 2252 C C . ILE A 1 304 ? 17.621 -4.812 -11.593 1.00 86.62 304 ILE A C 1
ATOM 2254 O O . ILE A 1 304 ? 18.124 -4.077 -12.436 1.00 86.62 304 ILE A O 1
ATOM 2258 N N . GLU A 1 305 ? 18.138 -6.019 -11.344 1.00 78.75 305 GLU A N 1
ATOM 2259 C CA . GLU A 1 305 ? 19.281 -6.578 -12.080 1.00 78.75 305 GLU A CA 1
ATOM 2260 C C . GLU A 1 305 ? 19.055 -6.558 -13.595 1.00 78.75 305 GLU A C 1
ATOM 2262 O O . GLU A 1 305 ? 19.945 -6.152 -14.338 1.00 78.75 305 GLU A O 1
ATOM 2267 N N . ALA A 1 306 ? 17.874 -6.983 -14.061 1.00 83.19 306 ALA A N 1
ATOM 2268 C CA . ALA A 1 306 ? 17.547 -7.008 -15.484 1.00 83.19 306 ALA A CA 1
ATOM 2269 C C . ALA A 1 306 ? 17.460 -5.600 -16.096 1.00 83.19 306 ALA A C 1
ATOM 2271 O O . ALA A 1 306 ? 17.909 -5.408 -17.222 1.00 83.19 306 ALA A O 1
ATOM 2272 N N . LEU A 1 307 ? 16.931 -4.619 -15.356 1.00 84.62 307 LEU A N 1
ATOM 2273 C CA . LEU A 1 307 ? 16.897 -3.210 -15.758 1.00 84.62 307 LEU A CA 1
ATOM 2274 C C . LEU A 1 307 ? 18.311 -2.614 -15.871 1.00 84.62 307 LEU A C 1
ATOM 2276 O O . LEU A 1 307 ? 18.623 -1.914 -16.832 1.00 84.62 307 LEU A O 1
ATOM 2280 N N . CYS A 1 308 ? 19.182 -2.914 -14.907 1.00 74.44 308 CYS A N 1
ATOM 2281 C CA . CYS A 1 308 ? 20.489 -2.269 -14.792 1.00 74.44 308 CYS A CA 1
ATOM 2282 C C . CYS A 1 308 ? 21.628 -3.006 -15.523 1.00 74.44 308 CYS A C 1
ATOM 2284 O O . CYS A 1 308 ? 22.721 -2.450 -15.657 1.00 74.44 308 CYS A O 1
ATOM 2286 N N . ALA A 1 309 ? 21.403 -4.233 -16.007 1.00 63.47 309 ALA A N 1
ATOM 2287 C CA . ALA A 1 309 ? 22.417 -5.046 -16.688 1.00 63.47 309 ALA A CA 1
ATOM 2288 C C . ALA A 1 309 ? 22.889 -4.463 -18.031 1.00 63.47 309 ALA A C 1
ATOM 2290 O O . ALA A 1 309 ? 24.076 -4.559 -18.346 1.00 63.47 309 ALA A O 1
ATOM 2291 N N . ASP A 1 310 ? 21.983 -3.859 -18.807 1.00 51.97 310 ASP A N 1
ATOM 2292 C CA . ASP A 1 310 ? 22.278 -3.367 -20.161 1.00 51.97 310 ASP A CA 1
ATOM 2293 C C . ASP A 1 310 ? 22.770 -1.904 -20.194 1.00 51.97 310 ASP A C 1
ATOM 2295 O O . ASP A 1 310 ? 23.154 -1.410 -21.253 1.00 51.97 310 ASP A O 1
ATOM 2299 N N . GLY A 1 311 ? 22.804 -1.206 -19.049 1.00 46.56 311 GLY A N 1
ATOM 2300 C CA . GLY A 1 311 ? 23.284 0.183 -18.952 1.00 46.56 311 GLY A CA 1
ATOM 2301 C C . GLY A 1 311 ? 22.404 1.215 -19.672 1.00 46.56 311 GLY A C 1
ATOM 2302 O O . GLY A 1 311 ? 22.877 2.295 -20.003 1.00 46.56 311 GLY A O 1
ATOM 2303 N N . MET A 1 312 ? 21.141 0.873 -19.931 1.00 42.31 312 MET A N 1
ATOM 2304 C CA . MET A 1 312 ? 20.204 1.608 -20.795 1.00 42.31 312 MET A CA 1
ATOM 2305 C C . MET A 1 312 ? 19.410 2.722 -20.085 1.00 42.31 312 MET A C 1
ATOM 2307 O O . MET A 1 312 ? 18.402 3.185 -20.618 1.00 42.31 312 MET A O 1
ATOM 2311 N N . VAL A 1 313 ? 19.801 3.131 -18.873 1.00 43.41 313 VAL A N 1
ATOM 2312 C CA . VAL A 1 313 ? 19.021 4.091 -18.076 1.00 43.41 313 VAL A CA 1
ATOM 2313 C C . VAL A 1 313 ? 19.886 4.954 -17.148 1.00 43.41 313 VAL A C 1
ATOM 2315 O O . VAL A 1 313 ? 20.452 4.457 -16.173 1.00 43.41 313 VAL A O 1
ATOM 2318 N N . ASP A 1 314 ? 19.895 6.264 -17.411 1.00 46.25 314 ASP A N 1
ATOM 2319 C CA . ASP A 1 314 ? 20.401 7.332 -16.528 1.00 46.25 314 ASP A CA 1
ATOM 2320 C C . ASP A 1 314 ? 19.396 7.637 -15.397 1.00 46.25 314 ASP A C 1
ATOM 2322 O O . ASP A 1 314 ? 18.961 8.768 -15.189 1.00 46.25 314 ASP A O 1
ATOM 2326 N N . ASP A 1 315 ? 18.958 6.585 -14.708 1.00 50.94 315 ASP A N 1
ATOM 2327 C CA . ASP A 1 315 ? 17.709 6.563 -13.945 1.00 50.94 315 ASP A CA 1
ATOM 2328 C C . ASP A 1 315 ? 17.949 6.345 -12.441 1.00 50.94 315 ASP A C 1
ATOM 2330 O O . ASP A 1 315 ? 18.805 5.522 -12.079 1.00 50.94 315 ASP A O 1
ATOM 2334 N N . PRO A 1 316 ? 17.202 7.016 -11.541 1.00 52.31 316 PRO A N 1
ATOM 2335 C CA . PRO A 1 316 ? 17.274 6.780 -10.100 1.00 52.31 316 PRO A CA 1
ATOM 2336 C C . PRO A 1 316 ? 17.155 5.306 -9.685 1.00 52.31 316 PRO A C 1
ATOM 2338 O O . PRO A 1 316 ? 17.819 4.906 -8.733 1.00 52.31 316 PRO A O 1
ATOM 2341 N N . VAL A 1 317 ? 16.421 4.460 -10.413 1.00 61.34 317 VAL A N 1
ATOM 2342 C CA . VAL A 1 317 ? 16.286 3.030 -10.076 1.00 61.34 317 VAL A CA 1
ATOM 2343 C C . VAL A 1 317 ? 17.594 2.250 -10.284 1.00 61.34 317 VAL A C 1
ATOM 2345 O O . VAL A 1 317 ? 17.891 1.333 -9.520 1.00 61.34 317 VAL A O 1
ATOM 2348 N N . CYS A 1 318 ? 18.428 2.641 -11.256 1.00 58.38 318 CYS A N 1
ATOM 2349 C CA . CYS A 1 318 ? 19.727 1.999 -11.522 1.00 58.38 318 CYS A CA 1
ATOM 2350 C C . CYS A 1 318 ? 20.950 2.781 -11.021 1.00 58.38 318 CYS A C 1
ATOM 2352 O O . CYS A 1 318 ? 22.047 2.219 -10.928 1.00 58.38 318 CYS A O 1
ATOM 2354 N N . GLY A 1 319 ? 20.790 4.065 -10.695 1.00 47.72 319 GLY A N 1
ATOM 2355 C CA . GLY A 1 319 ? 21.859 4.936 -10.203 1.00 47.72 319 GLY A CA 1
ATOM 2356 C C . GLY A 1 319 ? 21.707 5.417 -8.756 1.00 47.72 319 GLY A C 1
ATOM 2357 O O . GLY A 1 319 ? 22.708 5.817 -8.156 1.00 47.72 319 GLY A O 1
ATOM 2358 N N . GLY A 1 320 ? 20.502 5.358 -8.181 1.00 42.09 320 GLY A N 1
ATOM 2359 C CA . GLY A 1 320 ? 20.092 6.086 -6.968 1.00 42.09 320 GLY A CA 1
ATOM 2360 C C . GLY A 1 320 ? 20.729 5.648 -5.650 1.00 42.09 320 GLY A C 1
ATOM 2361 O O . GLY A 1 320 ? 20.695 6.411 -4.684 1.00 42.09 320 GLY A O 1
ATOM 2362 N N . LEU A 1 321 ? 21.374 4.477 -5.616 1.00 40.72 321 LEU A N 1
ATOM 2363 C CA . LEU A 1 321 ? 22.219 4.066 -4.489 1.00 40.72 321 LEU A CA 1
ATOM 2364 C C . LEU A 1 321 ? 23.726 4.097 -4.789 1.00 40.72 321 LEU A C 1
ATOM 2366 O O . LEU A 1 321 ? 24.501 4.182 -3.840 1.00 40.72 321 LEU A O 1
ATOM 2370 N N . ARG A 1 322 ? 24.173 3.971 -6.056 1.00 42.00 322 ARG A N 1
ATOM 2371 C CA . ARG A 1 322 ? 25.604 3.744 -6.379 1.00 42.00 322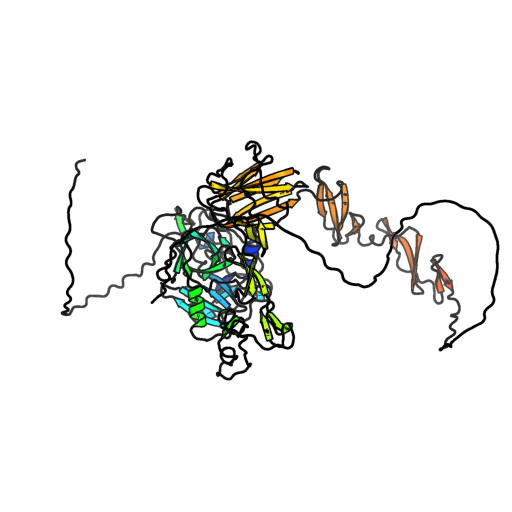 ARG A CA 1
ATOM 2372 C C . ARG A 1 322 ? 26.125 4.257 -7.745 1.00 42.00 322 ARG A C 1
ATOM 2374 O O . ARG A 1 322 ? 27.071 3.654 -8.251 1.00 42.00 322 ARG A O 1
ATOM 2381 N N . ARG A 1 323 ? 25.601 5.336 -8.360 1.00 44.16 323 ARG A N 1
ATOM 2382 C CA . ARG A 1 323 ? 26.267 5.948 -9.555 1.00 44.16 323 ARG A CA 1
ATOM 2383 C C . ARG A 1 323 ? 26.563 7.454 -9.554 1.00 44.16 323 ARG A C 1
ATOM 2385 O O . ARG A 1 323 ? 27.611 7.806 -10.075 1.00 44.16 323 ARG A O 1
ATOM 2392 N N . ARG A 1 324 ? 25.731 8.331 -8.976 1.00 52.94 324 ARG A N 1
ATOM 2393 C CA . ARG A 1 324 ? 26.025 9.793 -8.929 1.00 52.94 324 ARG A CA 1
ATOM 2394 C C . ARG A 1 324 ? 26.282 10.321 -7.517 1.00 52.94 324 ARG A C 1
ATOM 2396 O O . ARG A 1 324 ? 27.172 11.135 -7.312 1.00 52.94 324 ARG A O 1
ATOM 2403 N N . TRP A 1 325 ? 25.548 9.778 -6.555 1.00 51.88 325 TRP A N 1
ATOM 2404 C CA . TRP A 1 325 ? 25.667 10.015 -5.117 1.00 51.88 325 TRP A CA 1
ATOM 2405 C C . TRP A 1 325 ? 25.954 8.650 -4.491 1.00 51.88 325 TRP A C 1
ATOM 2407 O O . TRP A 1 325 ? 25.472 7.636 -5.006 1.00 51.88 325 TRP A O 1
ATOM 2417 N N . CYS A 1 326 ? 26.761 8.587 -3.432 1.00 55.25 326 CYS A N 1
ATOM 2418 C CA . CYS A 1 326 ? 27.060 7.335 -2.721 1.00 55.25 326 CYS A CA 1
ATOM 2419 C C . CYS A 1 326 ? 27.714 6.207 -3.558 1.00 55.25 326 CYS A C 1
ATOM 2421 O O . CYS A 1 326 ? 27.831 5.062 -3.110 1.00 55.25 326 CYS A O 1
ATOM 2423 N N . ALA A 1 327 ? 28.189 6.517 -4.766 1.00 61.88 327 ALA A N 1
ATOM 2424 C CA . ALA A 1 327 ? 28.824 5.557 -5.660 1.00 61.88 327 ALA A CA 1
ATOM 2425 C C . ALA A 1 327 ? 30.258 5.241 -5.205 1.00 61.88 327 ALA A C 1
ATOM 2427 O O . ALA A 1 327 ? 31.046 6.172 -5.053 1.00 61.88 327 ALA A O 1
ATOM 2428 N N . PRO A 1 328 ? 30.626 3.967 -4.976 1.00 63.66 328 PRO A N 1
ATOM 2429 C CA . PRO A 1 328 ? 31.966 3.608 -4.527 1.00 63.66 328 PRO A CA 1
ATOM 2430 C C . PRO A 1 328 ? 33.007 3.822 -5.634 1.00 63.66 328 PRO A C 1
ATOM 2432 O O . PRO A 1 328 ? 32.855 3.295 -6.734 1.00 63.66 328 PRO A O 1
ATOM 2435 N N . CYS A 1 329 ? 34.087 4.535 -5.318 1.00 68.19 329 CYS A N 1
ATOM 2436 C CA . CYS A 1 329 ? 35.133 4.919 -6.266 1.00 68.19 329 CYS A CA 1
ATOM 2437 C C . CYS A 1 329 ? 36.549 4.792 -5.674 1.00 68.19 329 CYS A C 1
ATOM 2439 O O . CYS A 1 329 ? 36.765 4.786 -4.455 1.00 68.19 329 CYS A O 1
ATOM 2441 N N . ALA A 1 330 ? 37.534 4.708 -6.562 1.00 75.50 330 ALA A N 1
ATOM 2442 C CA . ALA A 1 330 ? 38.964 4.795 -6.296 1.00 75.50 330 ALA A CA 1
ATOM 2443 C C . ALA A 1 330 ? 39.620 5.978 -7.039 1.00 75.50 330 ALA A C 1
ATOM 2445 O O . ALA A 1 330 ? 40.604 6.531 -6.542 1.00 75.50 330 ALA A O 1
ATOM 2446 N N . GLU A 1 331 ? 39.081 6.395 -8.189 1.00 76.38 331 GLU A N 1
ATOM 2447 C CA . GLU A 1 331 ? 39.486 7.607 -8.911 1.00 76.38 331 GLU A CA 1
ATOM 2448 C C . GLU A 1 331 ? 38.286 8.403 -9.454 1.00 76.38 331 GLU A C 1
ATOM 2450 O O . GLU A 1 331 ? 37.227 7.851 -9.731 1.00 76.38 331 GLU A O 1
ATOM 2455 N N . SER A 1 332 ? 38.436 9.726 -9.600 1.00 79.12 332 SER A N 1
ATOM 2456 C CA . SER A 1 332 ? 37.331 10.627 -9.983 1.00 79.12 332 SER A CA 1
ATOM 2457 C C . SER A 1 332 ? 36.646 10.273 -11.304 1.00 79.12 332 SER A C 1
ATOM 2459 O O . SER A 1 332 ? 35.452 10.503 -11.428 1.00 79.12 332 SER A O 1
ATOM 2461 N N . ALA A 1 333 ? 37.368 9.667 -12.250 1.00 76.75 333 ALA A N 1
ATOM 2462 C CA . ALA A 1 333 ? 36.817 9.266 -13.545 1.00 76.75 333 ALA A CA 1
ATOM 2463 C C . ALA A 1 333 ? 35.777 8.128 -13.454 1.00 76.75 333 ALA A C 1
ATOM 2465 O O . ALA A 1 333 ? 35.088 7.839 -14.426 1.00 76.75 333 ALA A O 1
ATOM 2466 N N . GLU A 1 334 ? 35.644 7.477 -12.293 1.00 73.12 334 GLU A N 1
ATOM 2467 C CA . GLU A 1 334 ? 34.561 6.526 -12.003 1.00 73.12 334 GLU A CA 1
ATOM 2468 C C . GLU A 1 334 ? 33.256 7.236 -11.581 1.00 73.12 334 GLU A C 1
ATOM 2470 O O . GLU A 1 334 ? 32.229 6.579 -11.423 1.00 73.12 334 GLU A O 1
ATOM 2475 N N . CYS A 1 335 ? 33.299 8.564 -11.416 1.00 70.31 335 CYS A N 1
ATOM 2476 C CA . CYS A 1 335 ? 32.185 9.434 -11.036 1.00 70.31 335 CYS A CA 1
ATOM 2477 C C . CYS A 1 335 ? 31.709 10.362 -12.170 1.00 70.31 335 CYS A C 1
ATOM 2479 O O . CYS A 1 335 ? 30.733 11.084 -11.973 1.00 70.31 335 CYS A O 1
ATOM 2481 N N . ASP A 1 336 ? 32.422 10.411 -13.300 1.00 71.75 336 ASP A N 1
ATOM 2482 C CA . ASP A 1 336 ? 32.121 11.306 -14.425 1.00 71.75 336 ASP A CA 1
ATOM 2483 C C . ASP A 1 336 ? 30.769 10.950 -15.064 1.00 71.75 336 ASP A C 1
ATOM 2485 O O . ASP A 1 336 ? 30.498 9.783 -15.361 1.00 71.75 336 ASP A O 1
ATOM 2489 N N . VAL A 1 337 ? 29.930 11.957 -15.326 1.00 60.19 337 VAL A N 1
ATOM 2490 C CA . VAL A 1 337 ? 28.672 11.756 -16.061 1.00 60.19 337 VAL A CA 1
ATOM 2491 C C . VAL A 1 337 ? 28.969 11.833 -17.554 1.00 60.19 337 VAL A C 1
ATOM 2493 O O . VAL A 1 337 ? 29.440 12.862 -18.042 1.00 60.19 337 VAL A O 1
ATOM 2496 N N . THR A 1 338 ? 28.674 10.764 -18.290 1.00 57.84 338 THR A N 1
ATOM 2497 C CA . THR A 1 338 ? 28.735 10.732 -19.759 1.00 57.84 338 THR A CA 1
ATOM 2498 C C . THR A 1 338 ? 27.353 10.864 -20.378 1.00 57.84 338 THR A C 1
ATOM 2500 O O . THR A 1 338 ? 26.386 10.361 -19.817 1.00 57.84 338 THR A O 1
ATOM 2503 N N . ASP A 1 339 ? 27.263 11.464 -21.563 1.00 53.28 339 ASP A N 1
ATOM 2504 C CA . ASP A 1 339 ? 26.057 11.372 -22.386 1.00 53.28 339 ASP A CA 1
ATOM 2505 C C . ASP A 1 339 ? 25.889 9.986 -23.045 1.00 53.28 339 ASP A C 1
ATOM 2507 O O . ASP A 1 339 ? 26.767 9.119 -22.992 1.00 53.28 339 ASP A O 1
ATOM 2511 N N . GLY A 1 340 ? 24.754 9.790 -23.725 1.00 36.38 340 GLY A N 1
ATOM 2512 C CA . GLY A 1 340 ? 24.444 8.566 -24.471 1.00 36.38 340 GLY A CA 1
ATOM 2513 C C . GLY A 1 340 ? 25.308 8.304 -25.718 1.00 36.38 340 GLY A C 1
ATOM 2514 O O . GLY A 1 340 ? 25.123 7.269 -26.360 1.00 36.38 340 GLY A O 1
ATOM 2515 N N . GLU A 1 341 ? 26.240 9.195 -26.084 1.00 47.91 341 GLU A N 1
ATOM 2516 C CA . GLU A 1 341 ? 27.287 8.925 -27.086 1.00 47.91 341 GLU A CA 1
ATOM 2517 C C . GLU A 1 341 ? 28.655 8.602 -26.437 1.00 47.91 341 GLU A C 1
ATOM 2519 O O . GLU A 1 341 ? 29.561 8.107 -27.118 1.00 47.91 341 GLU A O 1
ATOM 2524 N N . GLY A 1 342 ? 28.784 8.782 -25.116 1.00 49.03 342 GLY A N 1
ATOM 2525 C CA . GLY A 1 342 ? 29.964 8.471 -24.310 1.00 49.03 342 GLY A CA 1
ATOM 2526 C C . GLY A 1 342 ? 30.930 9.643 -24.102 1.00 49.03 342 GLY A C 1
ATOM 2527 O O . GLY A 1 342 ? 32.091 9.403 -23.760 1.00 49.03 342 GLY A O 1
ATOM 2528 N N . GLU A 1 343 ? 30.504 10.891 -24.327 1.00 61.03 343 GLU A N 1
ATOM 2529 C CA . GLU A 1 343 ? 31.294 12.093 -24.021 1.00 61.03 343 GLU A CA 1
ATOM 2530 C C . GLU A 1 343 ? 30.980 12.594 -22.598 1.00 61.03 343 GLU A C 1
ATOM 2532 O O . GLU A 1 343 ? 29.825 12.608 -22.181 1.00 61.03 343 GLU A O 1
ATOM 2537 N N . VAL A 1 344 ? 32.005 12.972 -21.820 1.00 62.41 344 VAL A N 1
ATOM 2538 C CA . VAL A 1 344 ? 31.822 13.464 -20.439 1.00 62.41 344 VAL A CA 1
ATOM 2539 C C . VAL A 1 344 ? 31.179 14.851 -20.466 1.00 62.41 344 VAL A C 1
ATOM 2541 O O . VAL A 1 344 ? 31.725 15.781 -21.064 1.00 62.41 344 VAL A O 1
ATOM 2544 N N . VAL A 1 345 ? 30.034 14.983 -19.796 1.00 62.28 345 VAL A N 1
ATOM 2545 C CA . VAL A 1 345 ? 29.237 16.216 -19.698 1.00 62.28 345 VAL A CA 1
ATOM 2546 C C . VAL A 1 345 ? 29.304 16.878 -18.317 1.00 62.28 345 VAL A C 1
ATOM 2548 O O . VAL A 1 345 ? 29.071 18.083 -18.223 1.00 62.28 345 VAL A O 1
ATOM 2551 N N . GLU A 1 346 ? 29.673 16.137 -17.268 1.00 63.00 346 GLU A N 1
ATOM 2552 C CA . GLU A 1 346 ? 29.871 16.650 -15.903 1.00 63.00 346 GLU A CA 1
ATOM 2553 C C . GLU A 1 346 ? 31.074 15.946 -15.247 1.00 63.00 346 GLU A C 1
ATOM 2555 O O . GLU A 1 346 ? 31.094 14.717 -15.154 1.00 63.00 346 GLU A O 1
ATOM 2560 N N . ASP A 1 347 ? 32.073 16.723 -14.806 1.00 68.19 347 ASP A N 1
ATOM 2561 C CA . ASP A 1 347 ? 33.260 16.214 -14.098 1.00 68.19 347 ASP A CA 1
ATOM 2562 C C . ASP A 1 347 ? 32.854 15.695 -12.704 1.00 68.19 347 ASP A C 1
ATOM 2564 O O . ASP A 1 347 ? 32.484 16.474 -11.816 1.00 68.19 347 ASP A O 1
ATOM 2568 N N . GLY A 1 348 ? 32.975 14.388 -12.482 1.00 70.6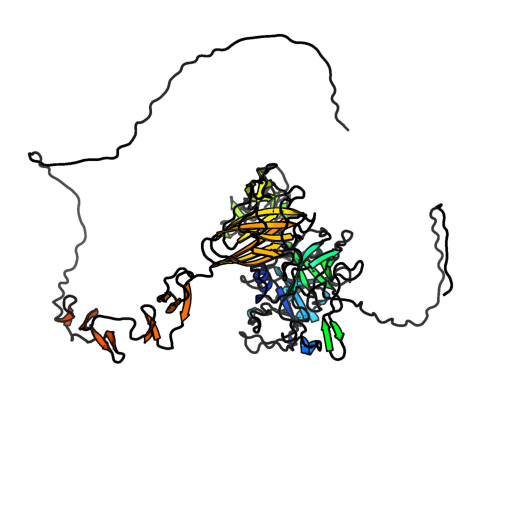2 348 GLY A N 1
ATOM 2569 C CA . GLY A 1 348 ? 32.742 13.770 -11.183 1.00 70.62 348 GLY A CA 1
ATOM 2570 C C . GLY A 1 348 ? 33.969 13.858 -10.276 1.00 70.62 348 GLY A C 1
ATOM 2571 O O . GLY A 1 348 ? 35.097 14.072 -10.724 1.00 70.62 348 GLY A O 1
ATOM 2572 N N . VAL A 1 349 ? 33.790 13.676 -8.962 1.00 79.56 349 VAL A N 1
ATOM 2573 C CA . VAL A 1 349 ? 34.928 13.575 -8.033 1.00 79.56 349 VAL A CA 1
ATOM 2574 C C . VAL A 1 349 ? 34.713 12.512 -6.970 1.00 79.56 349 VAL A C 1
ATOM 2576 O O . VAL A 1 349 ? 33.682 12.466 -6.306 1.00 79.56 349 VAL A O 1
ATOM 2579 N N . CYS A 1 350 ? 35.757 11.711 -6.762 1.00 80.81 350 CYS A N 1
ATOM 2580 C CA . CYS A 1 350 ? 35.825 10.732 -5.692 1.00 80.81 350 CYS A CA 1
ATOM 2581 C C . CYS A 1 350 ? 36.274 11.383 -4.369 1.00 80.81 350 CYS A C 1
ATOM 2583 O O . CYS A 1 350 ? 37.444 11.745 -4.207 1.00 80.81 350 CYS A O 1
ATOM 2585 N N . ALA A 1 351 ? 35.353 11.526 -3.415 1.00 74.31 351 ALA A N 1
ATOM 2586 C CA . ALA A 1 351 ? 35.620 11.945 -2.044 1.00 74.31 351 ALA A CA 1
ATOM 2587 C C . ALA A 1 351 ? 36.141 10.751 -1.222 1.00 74.31 351 ALA A C 1
ATOM 2589 O O . ALA A 1 351 ? 35.397 9.852 -0.821 1.00 74.31 351 ALA A O 1
ATOM 2590 N N . ILE A 1 352 ? 37.456 10.718 -0.993 1.00 60.97 352 ILE A N 1
ATOM 2591 C CA . ILE A 1 352 ? 38.129 9.678 -0.203 1.00 60.97 352 ILE A CA 1
ATOM 2592 C C . ILE A 1 352 ? 38.165 10.118 1.266 1.00 60.97 352 ILE A C 1
ATOM 2594 O O . ILE A 1 352 ? 38.795 11.125 1.589 1.00 60.97 352 ILE A O 1
ATOM 2598 N N . GLY A 1 353 ? 37.522 9.350 2.152 1.00 57.97 353 GLY A N 1
ATOM 2599 C CA . GLY A 1 353 ? 37.551 9.591 3.601 1.00 57.97 353 GLY A CA 1
ATOM 2600 C C . GLY A 1 353 ? 38.960 9.459 4.197 1.00 57.97 353 GLY A C 1
ATOM 2601 O O . GLY A 1 353 ? 39.794 8.711 3.676 1.00 57.97 353 GLY A O 1
ATOM 2602 N N . GLU A 1 354 ? 39.230 10.172 5.297 1.00 53.47 354 GLU A N 1
ATOM 2603 C CA . GLU A 1 354 ? 40.584 10.318 5.867 1.00 53.47 354 GLU A CA 1
ATOM 2604 C C . GLU A 1 354 ? 41.250 8.983 6.268 1.00 53.47 354 GLU A C 1
ATOM 2606 O O . GLU A 1 354 ? 42.479 8.890 6.308 1.00 53.47 354 GLU A O 1
ATOM 2611 N N . ASP A 1 355 ? 40.460 7.927 6.485 1.00 49.69 355 ASP A N 1
ATOM 2612 C CA . ASP A 1 355 ? 40.916 6.573 6.831 1.00 49.69 355 ASP A CA 1
ATOM 2613 C C . ASP A 1 355 ? 41.599 5.819 5.675 1.00 49.69 355 ASP A C 1
ATOM 2615 O O . ASP A 1 355 ? 42.219 4.773 5.889 1.00 49.69 355 ASP A O 1
ATOM 2619 N N . GLY A 1 356 ? 41.481 6.317 4.438 1.00 56.31 356 GLY A N 1
ATOM 2620 C CA . GLY A 1 356 ? 41.983 5.641 3.237 1.00 56.31 356 GLY A CA 1
ATOM 2621 C C . GLY A 1 356 ? 41.125 4.452 2.787 1.00 56.31 356 GLY A C 1
ATOM 2622 O O . GLY A 1 356 ? 41.646 3.507 2.190 1.00 56.31 356 GLY A O 1
ATOM 2623 N N . GLY A 1 357 ? 39.826 4.486 3.099 1.00 60.09 357 GLY A N 1
ATOM 2624 C CA . GLY A 1 357 ? 38.829 3.559 2.562 1.00 60.09 357 GLY A CA 1
ATOM 2625 C C . GLY A 1 357 ? 38.517 3.800 1.079 1.00 60.09 357 GLY A C 1
ATOM 2626 O O . GLY A 1 357 ? 39.103 4.661 0.426 1.00 60.09 357 GLY A O 1
ATOM 2627 N N . MET A 1 358 ? 37.563 3.034 0.547 1.00 63.25 358 MET A N 1
ATOM 2628 C CA . MET A 1 358 ? 36.972 3.306 -0.767 1.00 63.25 358 MET A CA 1
ATOM 2629 C C . MET A 1 358 ? 36.197 4.629 -0.695 1.00 63.25 358 MET A C 1
ATOM 2631 O O . MET A 1 358 ? 35.423 4.834 0.244 1.00 63.25 358 MET A O 1
ATOM 2635 N N . GLY A 1 359 ? 36.459 5.540 -1.633 1.00 69.06 359 GLY A N 1
ATOM 2636 C CA . GLY A 1 359 ? 35.803 6.844 -1.669 1.00 69.06 359 GLY A CA 1
ATOM 2637 C C . GLY A 1 359 ? 34.366 6.742 -2.165 1.00 69.06 359 GLY A C 1
ATOM 2638 O O . GLY A 1 359 ? 33.946 5.686 -2.644 1.00 69.06 359 GLY A O 1
ATOM 2639 N N . LEU A 1 360 ? 33.625 7.845 -2.060 1.00 72.56 360 LEU A N 1
ATOM 2640 C CA . LEU A 1 360 ? 32.300 7.990 -2.659 1.00 72.56 360 LEU A CA 1
ATOM 2641 C C . LEU A 1 360 ? 32.288 9.121 -3.689 1.00 72.56 360 LEU A C 1
ATOM 2643 O O . LEU A 1 360 ? 32.962 10.131 -3.503 1.00 72.56 360 LEU A O 1
ATOM 2647 N N . CYS A 1 361 ? 31.514 8.975 -4.759 1.00 74.75 361 CYS A N 1
ATOM 2648 C CA . CYS A 1 361 ? 31.285 10.066 -5.698 1.00 74.75 361 CYS A CA 1
ATOM 2649 C C . CYS A 1 361 ? 30.449 11.173 -5.044 1.00 74.75 361 CYS A C 1
ATOM 2651 O O . CYS A 1 361 ? 29.351 10.913 -4.546 1.00 74.75 361 CYS A O 1
ATOM 2653 N N . ALA A 1 362 ? 30.999 12.388 -5.061 1.00 76.50 362 ALA A N 1
ATOM 2654 C CA . ALA A 1 362 ? 30.423 13.602 -4.496 1.00 76.50 362 ALA A CA 1
ATOM 2655 C C . ALA A 1 362 ? 30.391 14.691 -5.590 1.00 76.50 362 ALA A C 1
ATOM 2657 O O . ALA A 1 362 ? 31.448 15.265 -5.905 1.00 76.50 362 ALA A O 1
ATOM 2658 N N . PRO A 1 363 ? 29.220 14.950 -6.210 1.00 75.44 363 PRO A N 1
ATOM 2659 C CA . PRO A 1 363 ? 29.070 15.944 -7.272 1.00 75.44 363 PRO A CA 1
ATOM 2660 C C . PRO A 1 363 ? 29.518 17.355 -6.848 1.00 75.44 363 PRO A C 1
ATOM 2662 O O . PRO A 1 363 ? 29.499 17.679 -5.654 1.00 75.44 363 PRO A O 1
ATOM 2665 N N . PRO A 1 364 ? 29.948 18.206 -7.797 1.00 77.50 364 PRO A N 1
ATOM 2666 C CA . PRO A 1 364 ? 30.252 19.605 -7.516 1.00 77.50 364 PRO A CA 1
ATOM 2667 C C . PRO A 1 364 ? 28.976 20.409 -7.221 1.00 77.50 364 PRO A C 1
ATOM 2669 O O . PRO A 1 364 ? 27.930 20.151 -7.806 1.00 77.50 364 PRO A O 1
ATOM 2672 N N . CYS A 1 365 ? 29.088 21.426 -6.367 1.00 80.06 365 CYS A N 1
ATOM 2673 C CA . CYS A 1 365 ? 27.998 22.350 -6.027 1.00 80.06 365 CYS A CA 1
ATOM 2674 C C . CYS A 1 365 ? 28.516 23.782 -5.822 1.00 80.06 365 CYS A C 1
ATOM 2676 O O . CYS A 1 365 ? 29.708 24.000 -5.564 1.00 80.06 365 CYS A O 1
ATOM 2678 N N . GLY A 1 366 ? 27.618 24.759 -5.931 1.00 84.44 366 GLY A N 1
ATOM 2679 C CA . GLY A 1 366 ? 27.797 26.139 -5.489 1.00 84.44 366 GLY A CA 1
ATOM 2680 C C . GLY A 1 366 ? 27.014 26.463 -4.213 1.00 84.44 366 GLY A C 1
ATOM 2681 O O . GLY A 1 366 ? 27.541 27.186 -3.364 1.00 84.44 366 GLY A O 1
ATOM 2682 N N . GLU A 1 367 ? 25.804 25.918 -4.071 1.00 83.81 367 GLU A N 1
ATOM 2683 C CA . GLU A 1 367 ? 24.901 26.102 -2.925 1.00 83.81 367 GLU A CA 1
ATOM 2684 C C . GLU A 1 367 ? 24.153 24.801 -2.562 1.00 83.81 367 GLU A C 1
ATOM 2686 O O . GLU A 1 367 ? 24.273 23.797 -3.263 1.00 83.81 367 GLU A O 1
ATOM 2691 N N . ASP A 1 368 ? 23.462 24.764 -1.415 1.00 73.94 368 ASP A N 1
ATOM 2692 C CA . ASP A 1 368 ? 22.847 23.526 -0.900 1.00 73.94 368 ASP A CA 1
ATOM 2693 C C . ASP A 1 368 ? 21.705 23.021 -1.805 1.00 73.94 368 ASP A C 1
ATOM 2695 O O . ASP A 1 368 ? 21.489 21.814 -1.894 1.00 73.94 368 ASP A O 1
ATOM 2699 N N . GLU A 1 369 ? 21.025 23.906 -2.546 1.00 81.00 369 GLU A N 1
ATOM 2700 C CA . GLU A 1 369 ? 20.012 23.526 -3.543 1.00 81.00 369 GLU A CA 1
ATOM 2701 C C . GLU A 1 369 ? 20.569 22.790 -4.783 1.00 81.00 369 GLU A C 1
ATOM 2703 O O . GLU A 1 369 ? 19.788 22.202 -5.532 1.00 81.00 369 GLU A O 1
ATOM 2708 N N . ASP A 1 370 ? 21.893 22.762 -4.999 1.00 71.44 370 ASP A N 1
ATOM 2709 C CA . ASP A 1 370 ? 22.519 21.885 -6.006 1.00 71.44 370 ASP A CA 1
ATOM 2710 C C . ASP A 1 370 ? 22.586 20.410 -5.538 1.00 71.44 370 ASP A C 1
ATOM 2712 O O . ASP A 1 370 ? 22.899 19.515 -6.331 1.00 71.44 370 ASP A O 1
ATOM 2716 N N . CYS A 1 371 ? 22.335 20.138 -4.251 1.00 64.81 371 CYS A N 1
ATOM 2717 C CA . CYS A 1 371 ? 22.507 18.828 -3.628 1.00 64.81 371 CYS A CA 1
ATOM 2718 C C . CYS A 1 371 ? 21.193 18.042 -3.456 1.00 64.81 371 CYS A C 1
ATOM 2720 O O . CYS A 1 371 ? 20.101 18.598 -3.348 1.00 64.81 371 CYS A O 1
ATOM 2722 N N . ARG A 1 372 ? 21.294 16.702 -3.387 1.00 69.00 372 ARG A N 1
ATOM 2723 C CA . ARG A 1 372 ? 20.198 15.843 -2.898 1.00 69.00 372 ARG A CA 1
ATOM 2724 C C . ARG A 1 372 ? 19.842 16.265 -1.465 1.00 69.00 372 ARG A C 1
ATOM 2726 O O . ARG A 1 372 ? 20.739 16.622 -0.713 1.00 69.00 372 ARG A O 1
ATOM 2733 N N . ALA A 1 373 ? 18.569 16.186 -1.070 1.00 64.62 373 ALA A N 1
ATOM 2734 C CA . ALA A 1 373 ? 18.057 16.734 0.201 1.00 64.62 373 ALA A CA 1
ATOM 2735 C C . ALA A 1 373 ? 18.688 16.166 1.501 1.00 64.62 373 ALA A C 1
ATOM 2737 O O . ALA A 1 373 ? 18.431 16.670 2.590 1.00 64.62 373 ALA A O 1
ATOM 2738 N N . ASP A 1 374 ? 19.505 15.119 1.390 1.00 60.25 374 ASP A N 1
ATOM 2739 C CA . ASP A 1 374 ? 20.279 14.465 2.449 1.00 60.25 374 ASP A CA 1
ATOM 2740 C C . ASP A 1 374 ? 21.808 14.634 2.269 1.00 60.25 374 ASP A C 1
ATOM 2742 O O . ASP A 1 374 ? 22.602 13.942 2.905 1.00 60.25 374 ASP A O 1
ATOM 2746 N N . HIS A 1 375 ? 22.240 15.543 1.396 1.00 78.00 375 HIS A N 1
ATOM 2747 C CA . HIS A 1 375 ? 23.625 15.960 1.175 1.00 78.00 375 HIS A CA 1
ATOM 2748 C C . HIS A 1 375 ? 23.727 17.487 1.336 1.00 78.00 375 HIS A C 1
ATOM 2750 O O . HIS A 1 375 ? 22.774 18.209 1.063 1.00 78.00 375 HIS A O 1
ATOM 2756 N N . ALA A 1 376 ? 24.886 17.987 1.764 1.00 83.94 376 ALA A N 1
ATOM 2757 C CA . ALA A 1 376 ? 25.137 19.417 1.962 1.00 83.94 376 ALA A CA 1
ATOM 2758 C C . ALA A 1 376 ? 26.336 19.890 1.129 1.00 83.94 376 ALA A C 1
ATOM 2760 O O . ALA A 1 376 ? 27.296 19.138 0.928 1.00 83.94 376 ALA A O 1
ATOM 2761 N N . CYS A 1 377 ? 26.316 21.147 0.680 1.00 88.06 377 CYS A N 1
ATOM 2762 C CA . CYS A 1 377 ? 27.339 21.732 -0.181 1.00 88.06 377 CYS A CA 1
ATOM 2763 C C . CYS A 1 377 ? 28.595 22.153 0.608 1.00 88.06 377 CYS A C 1
ATOM 2765 O O . CYS A 1 377 ? 28.902 23.328 0.838 1.00 88.06 377 CYS A O 1
ATOM 2767 N N . ILE A 1 378 ? 29.374 21.163 1.035 1.00 85.69 378 ILE A N 1
ATOM 2768 C CA . ILE A 1 378 ? 30.566 21.341 1.860 1.00 85.69 378 ILE A CA 1
ATOM 2769 C C . ILE A 1 378 ? 31.804 21.468 0.964 1.00 85.69 378 ILE A C 1
ATOM 2771 O O . ILE A 1 378 ? 32.264 20.530 0.320 1.00 85.69 378 ILE A O 1
ATOM 2775 N N . GLY A 1 379 ? 32.387 22.670 0.927 1.00 85.00 379 GLY A N 1
ATOM 2776 C CA . GLY A 1 379 ? 33.632 22.929 0.192 1.00 85.00 379 GLY A CA 1
ATOM 2777 C C . GLY A 1 379 ? 33.500 22.898 -1.337 1.00 85.00 379 GLY A C 1
ATOM 2778 O O . GLY A 1 379 ? 34.512 22.740 -2.022 1.00 85.00 379 GLY A O 1
ATOM 2779 N N . GLY A 1 380 ? 32.281 23.061 -1.864 1.00 85.25 380 GLY A N 1
ATOM 2780 C CA . GLY A 1 380 ? 31.972 22.923 -3.291 1.00 85.25 380 GLY A CA 1
ATOM 2781 C C . GLY A 1 380 ? 31.756 21.473 -3.733 1.00 85.25 380 GLY A C 1
ATOM 2782 O O . GLY A 1 380 ? 31.952 21.157 -4.908 1.00 85.25 380 GLY A O 1
ATOM 2783 N N . ARG A 1 381 ? 31.407 20.588 -2.789 1.00 84.25 381 ARG A N 1
ATOM 2784 C CA . ARG A 1 381 ? 30.979 19.203 -3.018 1.00 84.25 381 ARG A CA 1
ATOM 2785 C C . ARG A 1 381 ? 29.690 18.935 -2.273 1.00 84.25 381 ARG A C 1
ATOM 2787 O O . ARG A 1 381 ? 29.558 19.389 -1.141 1.00 84.25 381 ARG A O 1
ATOM 2794 N N . CYS A 1 382 ? 28.812 18.133 -2.849 1.00 76.94 382 CYS A N 1
ATOM 2795 C CA . CYS A 1 382 ? 27.735 17.535 -2.083 1.00 76.94 382 CYS A CA 1
ATOM 2796 C C . CYS A 1 382 ? 28.278 16.361 -1.262 1.00 76.94 382 CYS A C 1
ATOM 2798 O O . CYS A 1 382 ? 28.388 15.240 -1.759 1.00 76.94 382 CYS A O 1
ATOM 2800 N N . GLU A 1 383 ? 28.647 16.632 -0.013 1.00 82.19 383 GLU A N 1
ATOM 2801 C CA . GLU A 1 383 ? 29.025 15.606 0.961 1.00 82.19 383 GLU A CA 1
ATOM 2802 C C . GLU A 1 383 ? 27.750 15.086 1.658 1.00 82.19 383 GLU A C 1
ATOM 2804 O O . GLU A 1 383 ? 26.842 15.879 1.928 1.00 82.19 383 GLU A O 1
ATOM 2809 N N . PRO A 1 384 ? 27.634 13.779 1.955 1.00 73.00 384 PRO A N 1
ATOM 2810 C CA . PRO A 1 384 ? 26.438 13.226 2.585 1.00 73.00 384 PRO A CA 1
ATOM 2811 C C . PRO A 1 384 ? 26.269 13.750 4.016 1.00 73.00 384 PRO A C 1
ATOM 2813 O O . PRO A 1 384 ? 27.227 13.794 4.793 1.00 73.00 384 PRO A O 1
ATOM 2816 N N . VAL A 1 385 ? 25.039 14.114 4.388 1.00 80.31 385 VAL A N 1
ATOM 2817 C CA . VAL A 1 385 ? 24.707 14.503 5.766 1.00 80.31 385 VAL A CA 1
ATOM 2818 C C . VAL A 1 385 ? 24.874 13.288 6.679 1.00 80.31 385 VAL A C 1
ATOM 2820 O O . VAL A 1 385 ? 24.545 12.161 6.309 1.00 80.31 385 VAL A O 1
ATOM 2823 N N . VAL A 1 386 ? 25.407 13.524 7.879 1.00 83.75 386 VAL A N 1
ATOM 2824 C CA . VAL A 1 386 ? 25.641 12.497 8.899 1.00 83.75 386 VAL A CA 1
ATOM 2825 C C . VAL A 1 386 ? 24.589 12.627 9.993 1.00 83.75 386 VAL A C 1
ATOM 2827 O O . VAL A 1 386 ? 24.438 13.696 10.585 1.00 83.75 386 VAL A O 1
ATOM 2830 N N . GLY A 1 387 ? 23.879 11.535 10.265 1.00 81.19 387 GLY A N 1
ATOM 2831 C CA . GLY A 1 387 ? 22.961 11.400 11.393 1.00 81.19 387 GLY A CA 1
ATOM 2832 C C . GLY A 1 387 ? 23.450 10.339 12.375 1.00 81.19 387 GLY A C 1
ATOM 2833 O O . GLY A 1 387 ? 24.247 9.468 12.025 1.00 81.19 387 GLY A O 1
ATOM 2834 N N . ALA A 1 388 ? 22.951 10.383 13.607 1.00 83.69 388 ALA A N 1
ATOM 2835 C CA . ALA A 1 388 ? 22.980 9.199 14.455 1.00 83.69 388 ALA A CA 1
ATOM 2836 C C . ALA A 1 388 ? 21.943 8.203 13.906 1.00 83.69 388 ALA A C 1
ATOM 2838 O O . ALA A 1 388 ? 20.850 8.624 13.531 1.00 83.69 388 ALA A O 1
ATOM 2839 N N . ARG A 1 389 ? 22.293 6.917 13.799 1.00 73.38 389 ARG A N 1
ATOM 2840 C CA . ARG A 1 389 ? 21.392 5.836 13.383 1.00 73.38 389 ARG A CA 1
ATOM 2841 C C . ARG A 1 389 ? 21.637 4.560 14.171 1.00 73.38 389 ARG A C 1
ATOM 2843 O O . ARG A 1 389 ? 22.787 4.167 14.389 1.00 73.38 389 ARG A O 1
ATOM 2850 N N . CYS A 1 390 ? 20.560 3.883 14.547 1.00 61.88 390 CYS A N 1
ATOM 2851 C CA . CYS A 1 390 ? 20.644 2.568 15.172 1.00 61.88 390 CYS A CA 1
ATOM 2852 C C . CYS A 1 390 ? 21.098 1.485 14.182 1.00 61.88 390 CYS A C 1
ATOM 2854 O O . CYS A 1 390 ? 20.582 1.367 13.071 1.00 61.88 390 CYS A O 1
ATOM 2856 N N . ARG A 1 391 ? 22.095 0.678 14.572 1.00 59.28 391 ARG A N 1
ATOM 2857 C CA . ARG A 1 391 ? 22.661 -0.391 13.736 1.00 59.28 391 ARG A CA 1
ATOM 2858 C C . ARG A 1 391 ? 23.181 -1.538 14.598 1.00 59.28 391 ARG A C 1
ATOM 2860 O O . ARG A 1 391 ? 24.076 -1.349 15.413 1.00 59.28 391 ARG A O 1
ATOM 2867 N N . ALA A 1 392 ? 22.659 -2.746 14.370 1.00 60.22 392 ALA A N 1
ATOM 2868 C CA . ALA A 1 392 ? 23.053 -3.972 15.082 1.00 60.22 392 ALA A CA 1
ATOM 2869 C C . ALA A 1 392 ? 22.982 -3.861 16.626 1.00 60.22 392 ALA A C 1
ATOM 2871 O O . ALA A 1 392 ? 23.803 -4.444 17.331 1.00 60.22 392 ALA A O 1
ATOM 2872 N N . GLY A 1 393 ? 22.005 -3.102 17.138 1.00 58.97 393 GLY A N 1
ATOM 2873 C CA . GLY A 1 393 ? 21.813 -2.849 18.570 1.00 58.97 393 GLY A CA 1
ATOM 2874 C C . GLY A 1 393 ? 22.684 -1.733 19.161 1.00 58.97 393 GLY A C 1
ATOM 2875 O O . GLY A 1 393 ? 22.531 -1.426 20.336 1.00 58.97 393 GLY A O 1
ATOM 2876 N N . GLU A 1 394 ? 23.562 -1.105 18.377 1.00 75.38 394 GLU A N 1
ATOM 2877 C CA . GLU A 1 394 ? 24.430 0.008 18.789 1.00 75.38 394 GLU A CA 1
ATOM 2878 C C . GLU A 1 394 ? 24.034 1.318 18.083 1.00 75.38 394 GLU A C 1
ATOM 2880 O O . GLU A 1 394 ? 23.417 1.291 17.015 1.00 75.38 394 GLU A O 1
ATOM 2885 N N . LEU A 1 395 ? 24.444 2.470 18.626 1.00 80.38 395 LEU A N 1
ATOM 2886 C CA . LEU A 1 395 ? 24.243 3.776 17.997 1.00 80.38 395 LEU A CA 1
ATOM 2887 C C . LEU A 1 395 ? 25.482 4.207 17.200 1.00 80.38 395 LEU A C 1
ATOM 2889 O O . LEU A 1 395 ? 26.574 4.365 17.753 1.00 80.38 395 LEU A O 1
ATOM 2893 N N . TRP A 1 396 ? 25.311 4.444 15.900 1.00 82.38 396 TRP A N 1
ATOM 2894 C CA . TRP A 1 396 ? 26.390 4.777 14.966 1.00 82.38 396 TRP A CA 1
ATOM 2895 C C . TRP A 1 396 ? 26.167 6.138 14.295 1.00 82.38 396 TRP A C 1
ATOM 2897 O O . TRP A 1 396 ? 25.041 6.508 13.987 1.00 82.38 396 TRP A O 1
ATOM 2907 N N . GLU A 1 397 ? 27.243 6.869 14.006 1.00 81.50 397 GLU A N 1
ATOM 2908 C CA . GLU A 1 397 ? 27.225 7.955 13.026 1.00 81.50 397 GLU A CA 1
ATOM 2909 C C . GLU A 1 397 ? 27.137 7.305 11.646 1.00 81.50 397 GLU A C 1
ATOM 2911 O O . GLU A 1 397 ? 28.055 6.590 11.226 1.00 81.50 397 GLU A O 1
ATOM 2916 N N . VAL A 1 398 ? 26.020 7.515 10.958 1.00 69.31 398 VAL A N 1
ATOM 2917 C CA . VAL A 1 398 ? 25.751 6.970 9.630 1.00 69.31 398 VAL A CA 1
ATOM 2918 C C . VAL A 1 398 ? 25.485 8.122 8.675 1.00 69.31 398 VAL A C 1
ATOM 2920 O O . VAL A 1 398 ? 24.689 9.017 8.959 1.00 69.31 398 VAL A O 1
ATOM 2923 N N . ASP A 1 399 ? 26.180 8.113 7.543 1.00 72.56 399 ASP A N 1
ATOM 2924 C CA . ASP A 1 399 ? 25.940 9.088 6.485 1.00 72.56 399 ASP A CA 1
ATOM 2925 C C . ASP A 1 399 ? 24.735 8.712 5.609 1.00 72.56 399 ASP A C 1
ATOM 2927 O O . ASP A 1 399 ? 24.287 7.563 5.587 1.00 72.56 399 ASP A O 1
ATOM 2931 N N . ALA A 1 400 ? 24.240 9.668 4.822 1.00 65.00 400 ALA A N 1
ATOM 2932 C CA . ALA A 1 400 ? 23.193 9.466 3.813 1.00 65.00 400 ALA A CA 1
ATOM 2933 C C . ALA A 1 400 ? 23.528 8.417 2.718 1.00 65.00 400 ALA A C 1
ATOM 2935 O O . ALA A 1 400 ? 22.721 8.148 1.827 1.00 65.00 400 ALA A O 1
ATOM 2936 N N . CYS A 1 401 ? 24.711 7.800 2.791 1.00 59.41 401 CYS A N 1
ATOM 2937 C CA . CYS A 1 401 ? 25.173 6.703 1.951 1.00 59.41 401 CYS A CA 1
ATOM 2938 C C . CYS A 1 401 ? 25.225 5.348 2.687 1.00 59.41 401 CYS A C 1
ATOM 2940 O O . CYS A 1 401 ? 25.759 4.371 2.151 1.00 59.41 401 CYS A O 1
ATOM 2942 N N . GLY A 1 402 ? 24.693 5.267 3.913 1.00 61.38 402 GLY A N 1
ATOM 2943 C CA . GLY A 1 402 ? 24.622 4.046 4.721 1.00 61.38 402 GLY A CA 1
ATOM 2944 C C . GLY A 1 402 ? 25.968 3.580 5.294 1.00 61.38 402 GLY A C 1
ATOM 2945 O O . GLY A 1 402 ? 26.062 2.473 5.853 1.00 61.38 402 GLY A O 1
ATOM 2946 N N . ARG A 1 403 ? 27.033 4.388 5.172 1.00 67.56 403 ARG A N 1
ATOM 2947 C CA . ARG A 1 403 ? 28.326 4.084 5.792 1.00 67.56 403 ARG A CA 1
ATOM 2948 C C . ARG A 1 403 ? 28.251 4.418 7.273 1.00 67.56 403 ARG A C 1
ATOM 2950 O O . ARG A 1 403 ? 28.040 5.563 7.649 1.00 67.56 403 ARG A O 1
ATOM 2957 N N . ALA A 1 404 ? 28.513 3.416 8.102 1.00 69.44 404 ALA A N 1
ATOM 2958 C CA . ALA A 1 404 ? 28.910 3.636 9.483 1.00 69.44 404 ALA A CA 1
ATOM 2959 C C . ALA A 1 404 ? 30.289 4.322 9.497 1.00 69.44 404 ALA A C 1
ATOM 2961 O O . ALA A 1 404 ? 31.278 3.708 9.092 1.00 69.44 404 ALA A O 1
ATOM 2962 N N . LEU A 1 405 ? 30.336 5.587 9.916 1.00 76.62 405 LEU A N 1
ATOM 2963 C CA . LEU A 1 405 ? 31.558 6.390 10.015 1.00 76.62 405 LEU A CA 1
ATOM 2964 C C . LEU A 1 405 ? 32.239 6.182 11.373 1.00 76.62 405 LEU A C 1
ATOM 2966 O O . LEU A 1 405 ? 33.430 5.880 11.441 1.00 76.62 405 LEU A O 1
ATOM 2970 N N . ALA A 1 406 ? 31.463 6.284 12.451 1.00 82.94 406 ALA A N 1
ATOM 2971 C CA . ALA A 1 406 ? 31.921 6.092 13.820 1.00 82.94 406 ALA A CA 1
ATOM 2972 C C . ALA A 1 406 ? 30.838 5.424 14.672 1.00 82.94 406 ALA A C 1
ATOM 2974 O O . ALA A 1 406 ? 29.648 5.577 14.420 1.00 82.94 406 ALA A O 1
ATOM 2975 N N . LEU A 1 407 ? 31.250 4.701 15.708 1.00 83.44 407 LEU A N 1
ATOM 2976 C CA . LEU A 1 407 ? 30.357 4.283 16.786 1.00 83.44 407 LEU A CA 1
ATOM 2977 C C . LEU A 1 407 ? 30.158 5.492 17.716 1.00 83.44 407 LEU A C 1
ATOM 2979 O O . LEU A 1 407 ? 31.143 5.967 18.287 1.00 83.44 407 LEU A O 1
ATOM 2983 N N . VAL A 1 408 ? 28.921 5.977 17.871 1.00 85.00 408 VAL A N 1
ATOM 2984 C CA . VAL A 1 408 ? 28.577 7.023 18.856 1.00 85.00 408 VAL A CA 1
ATOM 2985 C C . VAL A 1 408 ? 28.611 6.405 20.247 1.00 85.00 408 VAL A C 1
ATOM 2987 O O . VAL A 1 408 ? 29.344 6.857 21.127 1.00 85.00 408 VAL A O 1
ATOM 2990 N N . GLU A 1 409 ? 27.839 5.333 20.420 1.00 83.31 409 GLU A N 1
ATOM 2991 C CA . GLU A 1 409 ? 27.677 4.626 21.680 1.00 83.31 409 GLU A CA 1
ATOM 2992 C C . GLU A 1 409 ? 27.356 3.155 21.402 1.00 83.31 409 GLU A C 1
ATOM 2994 O O . GLU A 1 409 ? 26.386 2.830 20.719 1.00 83.31 409 GLU A O 1
ATOM 2999 N N . ALA A 1 410 ? 28.167 2.246 21.949 1.00 83.06 410 ALA A N 1
ATOM 3000 C CA . ALA A 1 410 ? 27.727 0.866 22.097 1.00 83.06 410 ALA A CA 1
ATOM 3001 C C . ALA A 1 410 ? 26.705 0.844 23.232 1.00 83.06 410 ALA A C 1
ATOM 3003 O O . ALA A 1 410 ? 27.077 1.050 24.391 1.00 83.06 410 ALA A O 1
ATOM 3004 N N . CYS A 1 411 ? 25.440 0.610 22.887 1.00 69.94 411 CYS A N 1
ATOM 3005 C CA . CYS A 1 411 ? 24.388 0.396 23.867 1.00 69.94 411 CYS A CA 1
ATOM 3006 C C . CYS A 1 411 ? 24.802 -0.751 24.814 1.00 69.94 411 CYS A C 1
ATOM 3008 O O . CYS A 1 411 ? 25.439 -1.728 24.406 1.00 69.94 411 CYS A O 1
ATOM 3010 N N . ALA A 1 412 ? 24.539 -0.583 26.108 1.00 73.31 412 ALA A N 1
ATOM 3011 C CA . ALA A 1 412 ? 24.991 -1.497 27.146 1.00 73.31 412 ALA A CA 1
ATOM 3012 C C . ALA A 1 412 ? 24.167 -2.797 27.150 1.00 73.31 412 ALA A C 1
ATOM 3014 O O . ALA A 1 412 ? 23.143 -2.908 26.482 1.00 73.31 412 ALA A O 1
ATOM 3015 N N . GLU A 1 413 ? 24.575 -3.786 27.953 1.00 57.31 413 GLU A N 1
ATOM 3016 C CA . GLU A 1 413 ? 23.797 -5.028 28.128 1.00 57.31 413 GLU A CA 1
ATOM 3017 C C . GLU A 1 413 ? 22.357 -4.739 28.628 1.00 57.31 413 GLU A C 1
ATOM 3019 O O . GLU A 1 413 ? 21.437 -5.519 28.364 1.00 57.31 413 GLU A O 1
ATOM 3024 N N . ASP A 1 414 ? 22.167 -3.585 29.280 1.00 59.22 414 ASP A N 1
ATOM 3025 C CA . ASP A 1 414 ? 20.922 -2.988 29.762 1.00 59.22 414 ASP A CA 1
ATOM 3026 C C . ASP A 1 414 ? 20.451 -1.737 28.969 1.00 59.22 414 ASP A C 1
ATOM 3028 O O . ASP A 1 414 ? 19.683 -0.933 29.496 1.00 59.22 414 ASP A O 1
ATOM 3032 N N . THR A 1 415 ? 20.819 -1.565 27.688 1.00 60.16 415 THR A N 1
ATOM 3033 C CA . THR A 1 415 ? 20.165 -0.594 26.773 1.00 60.16 415 THR A CA 1
ATOM 3034 C C . THR A 1 415 ? 19.864 -1.193 25.378 1.00 60.16 415 THR A C 1
ATOM 3036 O O . THR A 1 415 ? 20.438 -2.204 24.980 1.00 60.16 415 THR A O 1
ATOM 3039 N N . LEU A 1 416 ? 18.884 -0.633 24.661 1.00 53.00 416 LEU A N 1
ATOM 3040 C CA . LEU A 1 416 ? 18.531 -0.919 23.260 1.00 53.00 416 LEU A CA 1
ATOM 3041 C C . LEU A 1 416 ? 18.709 0.360 22.440 1.00 53.00 416 LEU A C 1
ATOM 3043 O O . LEU A 1 416 ? 18.539 1.452 22.973 1.00 53.00 416 LEU A O 1
ATOM 3047 N N . CYS A 1 417 ? 19.000 0.237 21.147 1.00 57.78 417 CYS A N 1
ATOM 3048 C CA . CYS A 1 417 ? 18.991 1.389 20.251 1.00 57.78 417 CYS A CA 1
ATOM 3049 C C . CYS A 1 417 ? 17.599 1.547 19.619 1.00 57.78 417 CYS A C 1
ATOM 3051 O O . CYS A 1 417 ? 17.184 0.666 18.869 1.00 57.78 417 CYS A O 1
ATOM 3053 N N . ILE A 1 418 ? 16.896 2.637 19.939 1.00 56.09 418 ILE A N 1
ATOM 3054 C CA . ILE A 1 418 ? 15.542 2.988 19.464 1.00 56.09 418 ILE A CA 1
ATOM 3055 C C . ILE A 1 418 ? 15.525 4.504 19.203 1.00 56.09 418 ILE A C 1
ATOM 3057 O O . ILE A 1 418 ? 16.191 5.237 19.934 1.00 56.09 418 ILE A O 1
ATOM 3061 N N . ASP A 1 419 ? 14.821 4.978 18.170 1.00 57.03 419 ASP A N 1
ATOM 3062 C CA . ASP A 1 419 ? 14.733 6.404 17.785 1.00 57.03 419 ASP A CA 1
ATOM 3063 C C . ASP A 1 419 ? 16.096 7.124 17.723 1.00 57.03 419 ASP A C 1
ATOM 3065 O O . ASP A 1 419 ? 16.265 8.258 18.175 1.00 57.03 419 ASP A O 1
ATOM 3069 N N . ASP A 1 420 ? 17.103 6.428 17.187 1.00 73.75 420 ASP A N 1
ATOM 3070 C CA . ASP A 1 420 ? 18.491 6.890 17.088 1.00 73.75 420 ASP A CA 1
ATOM 3071 C C . ASP A 1 420 ? 19.129 7.302 18.433 1.00 73.75 420 ASP A C 1
ATOM 3073 O O . ASP A 1 420 ? 20.009 8.166 18.498 1.00 73.75 420 ASP A O 1
ATOM 3077 N N . ALA A 1 421 ? 18.730 6.627 19.516 1.00 73.12 421 ALA A N 1
ATOM 3078 C CA . ALA A 1 421 ? 19.277 6.777 20.860 1.00 73.12 421 ALA A CA 1
ATOM 3079 C C . ALA A 1 421 ? 19.449 5.420 21.575 1.00 73.12 421 ALA A C 1
ATOM 3081 O O . ALA A 1 421 ? 18.652 4.502 21.400 1.00 73.12 421 ALA A O 1
ATOM 3082 N N . CYS A 1 422 ? 20.453 5.292 22.453 1.00 70.50 422 CYS A N 1
ATOM 3083 C CA . CYS A 1 422 ? 20.526 4.158 23.384 1.00 70.50 422 CYS A CA 1
ATOM 3084 C C . CYS A 1 422 ? 19.537 4.365 24.552 1.00 70.50 422 CYS A C 1
ATOM 3086 O O . CYS A 1 422 ? 19.855 5.018 25.548 1.00 70.50 422 CYS A O 1
ATOM 3088 N N . VAL A 1 423 ? 18.336 3.798 24.436 1.00 67.94 423 VAL A N 1
ATOM 3089 C CA . VAL A 1 423 ? 17.260 3.817 25.440 1.00 67.94 423 VAL A CA 1
ATOM 3090 C C . VAL A 1 423 ? 17.427 2.648 26.416 1.00 67.94 423 VAL A C 1
ATOM 3092 O O . VAL A 1 423 ? 17.794 1.543 26.027 1.00 67.94 423 VAL A O 1
ATOM 3095 N N . ALA A 1 424 ? 17.179 2.853 27.711 1.00 61.97 424 ALA A N 1
ATOM 3096 C CA . ALA A 1 424 ? 17.419 1.810 28.708 1.00 61.97 424 ALA A CA 1
ATOM 3097 C C . ALA A 1 424 ? 16.481 0.597 28.569 1.00 61.97 424 ALA A C 1
ATOM 3099 O O . ALA A 1 424 ? 15.258 0.738 28.607 1.00 61.97 424 ALA A O 1
ATOM 3100 N N . ARG A 1 425 ? 17.070 -0.608 28.555 1.00 53.16 425 ARG A N 1
ATOM 3101 C CA . ARG A 1 425 ? 16.399 -1.848 28.952 1.00 53.16 425 ARG A CA 1
ATOM 3102 C C . ARG A 1 425 ? 16.223 -1.781 30.466 1.00 53.16 425 ARG A C 1
ATOM 3104 O O . ARG A 1 425 ? 17.003 -2.347 31.232 1.00 53.16 425 ARG A O 1
ATOM 3111 N N . GLY A 1 426 ? 15.171 -1.101 30.909 1.00 46.88 426 GLY A N 1
ATOM 3112 C CA . GLY A 1 426 ? 14.554 -1.539 32.154 1.00 46.88 426 GLY A CA 1
ATOM 3113 C C . GLY A 1 426 ? 14.112 -3.008 31.996 1.00 46.88 426 GLY A C 1
ATOM 3114 O O . GLY A 1 426 ? 13.941 -3.472 30.861 1.00 46.88 426 GLY A O 1
ATOM 3115 N N . PRO A 1 427 ? 13.958 -3.778 33.085 1.00 47.47 427 PRO A N 1
ATOM 3116 C CA . PRO A 1 427 ? 13.626 -5.195 32.966 1.00 47.47 427 PRO A CA 1
ATOM 3117 C C . PRO A 1 427 ? 12.186 -5.440 32.463 1.00 47.47 427 PRO A C 1
ATOM 3119 O O . PRO A 1 427 ? 11.876 -6.580 32.134 1.00 47.47 427 PRO A O 1
ATOM 3122 N N . ASN A 1 428 ? 11.387 -4.365 32.333 1.00 56.78 428 ASN A N 1
ATOM 3123 C CA . ASN A 1 428 ? 10.151 -4.123 31.570 1.00 56.78 428 ASN A CA 1
ATOM 3124 C C . ASN A 1 428 ? 9.462 -5.366 30.983 1.00 56.78 428 ASN A C 1
ATOM 3126 O O . ASN A 1 428 ? 9.293 -5.501 29.765 1.00 56.78 428 ASN A O 1
ATOM 3130 N N . ALA A 1 429 ? 9.080 -6.277 31.866 1.00 61.03 429 ALA A N 1
ATOM 3131 C CA . ALA A 1 429 ? 8.340 -7.499 31.564 1.00 61.03 429 ALA A CA 1
ATOM 3132 C C . ALA A 1 429 ? 7.631 -8.025 32.826 1.00 61.03 429 ALA A C 1
ATOM 3134 O O . ALA A 1 429 ? 7.389 -9.221 32.956 1.00 61.03 429 ALA A O 1
ATOM 3135 N N . THR A 1 430 ? 7.375 -7.128 33.785 1.00 74.50 430 THR A N 1
ATOM 3136 C CA . THR A 1 430 ? 6.646 -7.385 35.027 1.00 74.50 430 THR A CA 1
ATOM 3137 C C . THR A 1 430 ? 5.838 -6.145 35.412 1.00 74.50 430 THR A C 1
ATOM 3139 O O . THR A 1 430 ? 6.089 -5.032 34.943 1.00 74.50 430 THR A O 1
ATOM 3142 N N . CYS A 1 431 ? 4.907 -6.301 36.348 1.00 81.31 431 CYS A N 1
ATOM 3143 C CA . CYS A 1 431 ? 4.158 -5.171 36.899 1.00 81.31 431 CYS A CA 1
ATOM 3144 C C . CYS A 1 431 ? 4.980 -4.197 37.766 1.00 81.31 431 CYS A C 1
ATOM 3146 O O . CYS A 1 431 ? 4.538 -3.064 37.975 1.00 81.31 431 CYS A O 1
ATOM 3148 N N . ASP A 1 432 ? 6.152 -4.603 38.270 1.00 78.75 432 ASP A N 1
ATOM 3149 C CA . ASP A 1 432 ? 7.023 -3.746 39.093 1.00 78.75 432 ASP A CA 1
ATOM 3150 C C . ASP A 1 432 ? 7.863 -2.764 38.238 1.00 78.75 432 ASP A C 1
ATOM 3152 O O . ASP A 1 432 ? 8.398 -1.791 38.778 1.00 78.75 432 ASP A O 1
ATOM 3156 N N . ASP A 1 433 ? 7.968 -2.989 36.919 1.00 76.50 433 ASP A N 1
ATOM 3157 C CA . ASP A 1 433 ? 8.780 -2.201 35.977 1.00 76.50 433 ASP A CA 1
ATOM 3158 C C . ASP A 1 433 ? 8.105 -1.896 34.623 1.00 76.50 433 ASP A C 1
ATOM 3160 O O . ASP A 1 433 ? 8.775 -1.670 33.615 1.00 76.50 433 ASP A O 1
ATOM 3164 N N . ALA A 1 434 ? 6.771 -1.818 34.605 1.00 84.25 434 ALA A N 1
ATOM 3165 C CA . ALA A 1 434 ? 5.995 -1.446 33.420 1.00 84.25 434 ALA A CA 1
ATOM 3166 C C . ALA A 1 434 ? 6.445 -0.104 32.792 1.00 84.25 434 ALA A C 1
ATOM 3168 O O . ALA A 1 434 ? 6.591 0.907 33.487 1.00 84.25 434 ALA A O 1
ATOM 3169 N N . PHE A 1 435 ? 6.625 -0.086 31.468 1.00 82.06 435 PHE A N 1
ATOM 3170 C CA . PHE A 1 435 ? 7.154 1.064 30.726 1.00 82.06 435 PHE A CA 1
ATOM 3171 C C . PHE A 1 435 ? 6.095 2.159 30.525 1.00 82.06 435 PHE A C 1
ATOM 3173 O O . PHE A 1 435 ? 5.052 1.907 29.927 1.00 82.06 435 PHE A O 1
ATOM 3180 N N . GLU A 1 436 ? 6.356 3.374 31.013 1.00 85.69 436 GLU A N 1
ATOM 3181 C CA . GLU A 1 436 ? 5.417 4.504 30.927 1.00 85.69 436 GLU A CA 1
ATOM 3182 C C . GLU A 1 436 ? 5.380 5.098 29.505 1.00 85.69 436 GLU A C 1
ATOM 3184 O O . GLU A 1 436 ? 6.376 5.645 29.029 1.00 85.69 436 GLU A O 1
ATOM 3189 N N . LEU A 1 437 ? 4.210 5.047 28.868 1.00 82.81 437 LEU A N 1
ATOM 3190 C CA . LEU A 1 437 ? 3.892 5.650 27.575 1.00 82.81 437 LEU A CA 1
ATOM 3191 C C . LEU A 1 437 ? 2.885 6.808 27.729 1.00 82.81 437 LEU A C 1
ATOM 3193 O O . LEU A 1 437 ? 2.004 6.761 28.597 1.00 82.81 437 LEU A O 1
ATOM 3197 N N . PRO A 1 438 ? 2.964 7.848 26.879 1.00 81.31 438 PRO A N 1
ATOM 3198 C CA . PRO A 1 438 ? 1.914 8.853 26.777 1.00 81.31 438 PRO A CA 1
ATOM 3199 C C . PRO A 1 438 ? 0.647 8.255 26.139 1.00 81.31 438 PRO A C 1
ATOM 3201 O O . PRO A 1 438 ? 0.722 7.511 25.164 1.00 81.31 438 PRO A O 1
ATOM 3204 N N . ALA A 1 439 ? -0.531 8.620 26.656 1.00 86.88 439 ALA A N 1
ATOM 3205 C CA . ALA A 1 439 ? -1.820 8.259 26.059 1.00 86.88 439 ALA A CA 1
ATOM 3206 C C . ALA A 1 439 ? -2.138 9.180 24.864 1.00 86.88 439 ALA A C 1
ATOM 3208 O O . ALA A 1 439 ? -2.967 10.083 24.955 1.00 86.88 439 ALA A O 1
ATOM 3209 N N . VAL A 1 440 ? -1.402 8.994 23.768 1.00 80.94 440 VAL A N 1
ATOM 3210 C CA . VAL A 1 440 ? -1.530 9.736 22.504 1.00 80.94 440 VAL A CA 1
ATOM 3211 C C . VAL A 1 440 ? -1.442 8.772 21.325 1.00 80.94 440 VAL A C 1
ATOM 3213 O O . VAL A 1 440 ? -0.849 7.700 21.450 1.00 80.94 440 VAL A O 1
ATOM 3216 N N . THR A 1 441 ? -2.015 9.153 20.184 1.00 78.62 441 THR A N 1
ATOM 3217 C CA . THR A 1 441 ? -1.898 8.373 18.946 1.00 78.62 441 THR A CA 1
ATOM 3218 C C . THR A 1 441 ? -0.453 8.384 18.445 1.00 78.62 441 THR A C 1
ATOM 3220 O O . THR A 1 441 ? 0.076 9.453 18.137 1.00 78.62 441 THR A O 1
ATOM 3223 N N . ALA A 1 442 ? 0.182 7.212 18.406 1.00 63.47 442 ALA A N 1
ATOM 3224 C CA . ALA A 1 442 ? 1.578 7.012 18.021 1.00 63.47 442 ALA A CA 1
ATOM 3225 C C . ALA A 1 442 ? 1.870 5.532 17.712 1.00 63.47 442 ALA A C 1
ATOM 3227 O O . ALA A 1 442 ? 1.246 4.635 18.282 1.00 63.47 442 ALA A O 1
ATOM 3228 N N . ASP A 1 443 ? 2.869 5.293 16.865 1.00 66.31 443 ASP A N 1
ATOM 3229 C CA . ASP A 1 443 ? 3.495 3.984 16.675 1.00 66.31 443 ASP A CA 1
ATOM 3230 C C . ASP A 1 443 ? 4.730 3.837 17.573 1.00 66.31 443 ASP A C 1
ATOM 3232 O O . ASP A 1 443 ? 5.477 4.793 17.790 1.00 66.31 443 ASP A O 1
ATOM 3236 N N . TYR A 1 444 ? 4.959 2.622 18.068 1.00 72.69 444 TYR A N 1
ATOM 3237 C CA . TYR A 1 444 ? 6.115 2.254 18.885 1.00 72.69 444 TYR A CA 1
ATOM 3238 C C . TYR A 1 444 ? 6.777 0.990 18.338 1.00 72.69 444 TYR A C 1
ATOM 3240 O O . TYR A 1 444 ? 6.085 0.056 17.936 1.00 72.69 444 TYR A O 1
ATOM 3248 N N . GLU A 1 445 ? 8.105 0.911 18.384 1.00 69.12 445 GLU A N 1
ATOM 3249 C CA . GLU A 1 445 ? 8.859 -0.282 17.980 1.00 69.12 445 GLU A CA 1
ATOM 3250 C C . GLU A 1 445 ? 9.668 -0.864 19.142 1.00 69.12 445 GLU A C 1
ATOM 3252 O O . GLU A 1 445 ? 10.085 -0.155 20.061 1.00 69.12 445 GLU A O 1
ATOM 3257 N N . GLY A 1 446 ? 9.888 -2.178 19.119 1.00 71.00 446 GLY A N 1
ATOM 3258 C CA . GLY A 1 446 ? 10.654 -2.866 20.152 1.00 71.00 446 GLY A CA 1
ATOM 3259 C C . GLY A 1 446 ? 10.877 -4.344 19.860 1.00 71.00 446 GLY A C 1
ATOM 3260 O O . GLY A 1 446 ? 10.537 -4.845 18.795 1.00 71.00 446 GLY A O 1
ATOM 3261 N N . GLU A 1 447 ? 11.447 -5.055 20.831 1.00 71.94 447 GLU A N 1
ATOM 3262 C CA . GLU A 1 447 ? 11.684 -6.502 20.769 1.00 71.94 447 GLU A CA 1
ATOM 3263 C C . GLU A 1 447 ? 11.099 -7.186 22.008 1.00 71.94 447 GLU A C 1
ATOM 3265 O O . GLU A 1 447 ? 11.305 -6.737 23.148 1.00 71.94 447 GLU A O 1
ATOM 3270 N N . VAL A 1 448 ? 10.439 -8.325 21.807 1.00 76.12 448 VAL A N 1
ATOM 3271 C CA . VAL A 1 448 ? 10.276 -9.324 22.867 1.00 76.12 448 VAL A CA 1
ATOM 3272 C C . VAL A 1 448 ? 11.450 -10.296 22.778 1.00 76.12 448 VAL A C 1
ATOM 3274 O O . VAL A 1 448 ? 11.876 -10.674 21.690 1.00 76.12 448 VAL A O 1
ATOM 3277 N N . LEU A 1 449 ? 12.024 -10.668 23.924 1.00 73.12 449 LEU A N 1
ATOM 3278 C CA . LEU A 1 449 ? 13.226 -11.505 23.987 1.00 73.12 449 LEU A CA 1
ATOM 3279 C C . LEU A 1 449 ? 12.926 -12.849 24.668 1.00 73.12 449 LEU A C 1
ATOM 3281 O O . LEU A 1 449 ? 12.076 -12.890 25.556 1.00 73.12 449 LEU A O 1
ATOM 3285 N N . PRO A 1 450 ? 13.647 -13.943 24.348 1.00 69.81 450 PRO A N 1
ATOM 3286 C CA . PRO A 1 450 ? 13.477 -15.234 25.027 1.00 69.81 450 PRO A CA 1
ATOM 3287 C C . PRO A 1 450 ? 13.703 -15.185 26.549 1.00 69.81 450 PRO A C 1
ATOM 3289 O O . PRO A 1 450 ? 13.263 -16.077 27.270 1.00 69.81 450 PRO A O 1
ATOM 3292 N N . GLU A 1 451 ? 14.428 -14.173 27.033 1.00 68.44 451 GLU A N 1
ATOM 3293 C CA . GLU A 1 451 ? 14.675 -13.882 28.447 1.00 68.44 451 GLU A CA 1
ATOM 3294 C C . GLU A 1 451 ? 13.728 -12.845 29.086 1.00 68.44 451 GLU A C 1
ATOM 3296 O O . GLU A 1 451 ? 13.955 -12.474 30.241 1.00 68.44 451 GLU A O 1
ATOM 3301 N N . SER A 1 452 ? 12.691 -12.372 28.378 1.00 72.06 452 SER A N 1
ATOM 3302 C CA . SER A 1 452 ? 11.625 -11.556 28.984 1.00 72.06 452 SER A CA 1
ATOM 3303 C C . SER A 1 452 ? 10.904 -12.315 30.111 1.00 72.06 452 SER A C 1
ATOM 3305 O O . SER A 1 452 ? 10.964 -13.543 30.218 1.00 72.06 452 SER A O 1
ATOM 3307 N N . GLY A 1 453 ? 10.210 -11.556 30.961 1.00 69.69 453 GLY A N 1
ATOM 3308 C CA . GLY A 1 453 ? 9.281 -12.079 31.961 1.00 69.69 453 GLY A CA 1
ATOM 3309 C C . GLY A 1 453 ? 8.128 -12.879 31.348 1.00 69.69 453 GLY A C 1
ATOM 3310 O O . GLY A 1 453 ? 7.926 -12.871 30.139 1.00 69.69 453 GLY A O 1
ATOM 3311 N N . ASN A 1 454 ? 7.439 -13.614 32.213 1.00 81.00 454 ASN A N 1
ATOM 3312 C CA . ASN A 1 454 ? 6.250 -14.434 31.968 1.00 81.00 454 ASN A CA 1
ATOM 3313 C C . ASN A 1 454 ? 5.671 -14.661 33.373 1.00 81.00 454 ASN A C 1
ATOM 3315 O O . ASN A 1 454 ? 5.958 -15.664 34.039 1.00 81.00 454 ASN A O 1
ATOM 3319 N N . ASP A 1 455 ? 5.059 -13.609 33.917 1.00 80.38 455 ASP A N 1
ATOM 3320 C CA . ASP A 1 455 ? 4.398 -13.603 35.226 1.00 80.38 455 ASP A CA 1
ATOM 3321 C C . ASP A 1 455 ? 2.880 -13.388 35.131 1.00 80.38 455 ASP A C 1
ATOM 3323 O O . ASP A 1 455 ? 2.158 -13.729 36.078 1.00 80.38 455 ASP A O 1
ATOM 3327 N N . SER A 1 456 ? 2.408 -12.941 33.964 1.00 85.62 456 SER A N 1
ATOM 3328 C CA . SER A 1 456 ? 1.002 -12.774 33.614 1.00 85.62 456 SER A CA 1
ATOM 3329 C C . SER A 1 456 ? 0.555 -13.714 32.479 1.00 85.62 456 SER A C 1
ATOM 3331 O O . SER A 1 456 ? 1.356 -14.276 31.745 1.00 85.62 456 SER A O 1
ATOM 3333 N N . GLU A 1 457 ? -0.760 -13.935 32.402 1.00 90.00 457 GLU A N 1
ATOM 3334 C CA . GLU A 1 457 ? -1.486 -14.643 31.333 1.00 90.00 457 GLU A CA 1
ATOM 3335 C C . GLU A 1 457 ? -2.821 -13.894 31.177 1.00 90.00 457 GLU A C 1
ATOM 3337 O O . GLU A 1 457 ? -3.444 -13.542 32.191 1.00 90.00 457 GLU A O 1
ATOM 3342 N N . GLY A 1 458 ? -3.252 -13.592 29.952 1.00 90.56 458 GLY A N 1
ATOM 3343 C CA . GLY A 1 458 ? -4.536 -12.948 29.646 1.00 90.56 458 GLY A CA 1
ATOM 3344 C C . GLY A 1 458 ? -5.675 -13.965 29.497 1.00 90.56 458 GLY A C 1
ATOM 3345 O O . GLY A 1 458 ? -5.442 -15.148 29.252 1.00 90.56 458 GLY A O 1
ATOM 3346 N N . SER A 1 459 ? -6.945 -13.548 29.599 1.00 92.38 459 SER A N 1
ATOM 3347 C CA . SER A 1 459 ? -8.071 -14.507 29.496 1.00 92.38 459 SER A CA 1
ATOM 3348 C C . SER A 1 459 ? -8.244 -15.177 28.119 1.00 92.38 459 SER A C 1
ATOM 3350 O O . SER A 1 459 ? -8.987 -16.157 28.001 1.00 92.38 459 SER A O 1
ATOM 3352 N N . CYS A 1 460 ? -7.552 -14.666 27.100 1.00 88.88 460 CYS A N 1
ATOM 3353 C CA . CYS A 1 460 ? -7.515 -15.152 25.724 1.00 88.88 460 CYS A CA 1
ATOM 3354 C C . CYS A 1 460 ? -6.228 -15.929 25.374 1.00 88.88 460 CYS A C 1
ATOM 3356 O O . CYS A 1 460 ? -6.239 -16.710 24.427 1.00 88.88 460 CYS A O 1
ATOM 3358 N N . GLY A 1 461 ? -5.147 -15.776 26.143 1.00 88.56 461 GLY A N 1
ATOM 3359 C CA . GLY A 1 461 ? -3.836 -16.355 25.852 1.00 88.56 461 GLY A CA 1
ATOM 3360 C C . GLY A 1 461 ? -2.708 -15.550 26.499 1.00 88.56 461 GLY A C 1
ATOM 3361 O O . GLY A 1 461 ? -2.960 -14.728 27.376 1.00 88.56 461 GLY A O 1
ATOM 3362 N N . GLY A 1 462 ? -1.478 -15.767 26.038 1.00 81.88 462 GLY A N 1
ATOM 3363 C CA . GLY A 1 462 ? -0.278 -15.210 26.661 1.00 81.88 462 GLY A CA 1
ATOM 3364 C C . GLY A 1 462 ? 0.337 -16.236 27.604 1.00 81.88 462 GLY A C 1
ATOM 3365 O O . GLY A 1 462 ? -0.103 -16.418 28.734 1.00 81.88 462 GLY A O 1
ATOM 3366 N N . LEU A 1 463 ? 1.278 -17.012 27.070 1.00 81.38 463 LEU A N 1
ATOM 3367 C CA . LEU A 1 463 ? 2.002 -18.066 27.793 1.00 81.38 463 LEU A CA 1
ATOM 3368 C C . LEU A 1 463 ? 3.499 -18.042 27.461 1.00 81.38 463 LEU A C 1
ATOM 3370 O O . LEU A 1 463 ? 4.227 -18.979 27.803 1.00 81.38 463 LEU A O 1
ATOM 3374 N N . GLY A 1 464 ? 3.957 -16.992 26.782 1.00 82.69 464 GLY A N 1
ATOM 3375 C CA . GLY A 1 464 ? 5.327 -16.799 26.339 1.00 82.69 464 GLY A CA 1
ATOM 3376 C C . GLY A 1 464 ? 5.990 -15.610 27.032 1.00 82.69 464 GLY A C 1
ATOM 3377 O O . GLY A 1 464 ? 5.546 -15.190 28.096 1.00 82.69 464 GLY A O 1
ATOM 3378 N N . PRO A 1 465 ? 7.116 -15.114 26.512 1.00 85.69 465 PRO A N 1
ATOM 3379 C CA . PRO A 1 465 ? 7.772 -13.953 27.095 1.00 85.69 465 PRO A CA 1
ATOM 3380 C C . PRO A 1 465 ? 6.986 -12.661 26.800 1.00 85.69 465 PRO A C 1
ATOM 3382 O O . PRO A 1 465 ? 6.438 -12.513 25.710 1.00 85.69 465 PRO A O 1
ATOM 3385 N N . GLU A 1 466 ? 6.938 -11.720 27.743 1.00 87.00 466 GLU A N 1
ATOM 3386 C CA . GLU A 1 466 ? 6.044 -10.551 27.683 1.00 87.00 466 GLU A CA 1
ATOM 3387 C C . GLU A 1 466 ? 6.756 -9.183 27.750 1.00 87.00 466 GLU A C 1
ATOM 3389 O O . GLU A 1 466 ? 7.965 -9.062 28.009 1.00 87.00 466 GLU A O 1
ATOM 3394 N N . ARG A 1 467 ? 5.966 -8.128 27.521 1.00 87.44 467 ARG A N 1
ATOM 3395 C CA . ARG A 1 467 ? 6.255 -6.715 27.785 1.00 87.44 467 ARG A CA 1
ATOM 3396 C C . ARG A 1 467 ? 5.060 -6.077 28.478 1.00 87.44 467 ARG A C 1
ATOM 3398 O O . ARG A 1 467 ? 3.944 -6.152 27.972 1.00 87.44 467 ARG A O 1
ATOM 3405 N N . VAL A 1 468 ? 5.311 -5.378 29.583 1.00 90.12 468 VAL A N 1
ATOM 3406 C CA . VAL A 1 468 ? 4.281 -4.599 30.282 1.00 90.12 468 VAL A CA 1
ATOM 3407 C C . VAL A 1 468 ? 4.509 -3.114 30.020 1.00 90.12 468 VAL A C 1
ATOM 3409 O O . VAL A 1 468 ? 5.566 -2.559 30.327 1.00 90.12 468 VAL A O 1
ATOM 3412 N N . LEU A 1 469 ? 3.499 -2.471 29.450 1.00 90.56 469 LEU A N 1
ATOM 3413 C CA . LEU A 1 469 ? 3.422 -1.043 29.167 1.00 90.56 469 LEU A CA 1
ATOM 3414 C C . LEU A 1 469 ? 2.381 -0.417 30.101 1.00 90.56 469 LEU A C 1
ATOM 3416 O O . LEU A 1 469 ? 1.437 -1.080 30.533 1.00 90.56 469 LEU A O 1
ATOM 3420 N N . ARG A 1 470 ? 2.518 0.868 30.410 1.00 93.31 470 ARG A N 1
ATOM 3421 C CA . ARG A 1 470 ? 1.598 1.614 31.271 1.00 93.31 470 ARG A CA 1
ATOM 3422 C C . ARG A 1 470 ? 1.305 2.977 30.664 1.00 93.31 470 ARG A C 1
ATOM 3424 O O . ARG A 1 470 ? 2.218 3.648 30.207 1.00 93.31 470 ARG A O 1
ATOM 3431 N N . PHE A 1 471 ? 0.054 3.415 30.708 1.00 93.62 471 PHE A N 1
ATOM 3432 C CA . PHE A 1 471 ? -0.336 4.773 30.321 1.00 93.62 471 PHE A CA 1
ATOM 3433 C C . PHE A 1 471 ? -1.446 5.306 31.235 1.00 93.62 471 PHE A C 1
ATOM 3435 O O . PHE A 1 471 ? -1.996 4.582 32.068 1.00 93.62 471 PHE A O 1
ATOM 3442 N N . THR A 1 472 ? -1.753 6.600 31.126 1.00 96.06 472 THR A N 1
ATOM 3443 C CA . THR A 1 472 ? -2.827 7.251 31.894 1.00 96.06 472 THR A CA 1
ATOM 3444 C C . THR A 1 472 ? -3.719 8.054 30.955 1.00 96.06 472 THR A C 1
ATOM 3446 O O . THR A 1 472 ? -3.242 8.964 30.286 1.00 96.06 472 THR A O 1
ATOM 3449 N N . VAL A 1 473 ? -5.005 7.709 30.914 1.00 94.00 473 VAL A N 1
ATOM 3450 C CA . VAL A 1 473 ? -6.051 8.391 30.141 1.00 94.00 473 VAL A CA 1
ATOM 3451 C C . VAL A 1 473 ? -6.636 9.509 31.006 1.00 94.00 473 VAL A C 1
ATOM 3453 O O . VAL A 1 473 ? -7.165 9.231 32.084 1.00 94.00 473 VAL A O 1
ATOM 3456 N N . GLU A 1 474 ? -6.531 10.767 30.569 1.00 90.50 474 GLU A N 1
ATOM 3457 C CA . GLU A 1 474 ? -7.030 11.926 31.334 1.00 90.50 474 GLU A CA 1
ATOM 3458 C C . GLU A 1 474 ? -8.517 12.235 31.078 1.00 90.50 474 GLU A C 1
ATOM 3460 O O . GLU A 1 474 ? -9.218 12.673 31.991 1.00 90.50 474 GLU A O 1
ATOM 3465 N N . GLU A 1 475 ? -9.018 11.975 29.867 1.00 83.94 475 GLU A N 1
ATOM 3466 C CA . GLU A 1 475 ? -10.411 12.196 29.452 1.00 83.94 475 GLU A CA 1
ATOM 3467 C C . GLU A 1 475 ? -10.938 10.984 28.664 1.00 83.94 475 GLU A C 1
ATOM 3469 O O . GLU A 1 475 ? -10.163 10.282 28.008 1.00 83.94 475 GLU A O 1
ATOM 3474 N N . ARG A 1 476 ? -12.244 10.690 28.758 1.00 87.38 476 ARG A N 1
ATOM 3475 C CA . ARG A 1 476 ? -12.821 9.463 28.181 1.00 87.38 476 ARG A CA 1
ATOM 3476 C C . ARG A 1 476 ? -12.574 9.426 26.673 1.00 87.38 476 ARG A C 1
ATOM 3478 O O . ARG A 1 476 ? -12.976 10.338 25.954 1.00 87.38 476 ARG A O 1
ATOM 3485 N N . SER A 1 477 ? -11.945 8.354 26.212 1.00 87.62 477 SER A N 1
ATOM 3486 C CA . SER A 1 477 ? -11.449 8.224 24.841 1.00 87.62 477 SER A CA 1
ATOM 3487 C C . SER A 1 477 ? -11.804 6.860 24.265 1.00 87.62 477 SER A C 1
ATOM 3489 O O . SER A 1 477 ? -11.823 5.865 24.988 1.00 87.62 477 SER A O 1
ATOM 3491 N N . TRP A 1 478 ? -12.058 6.795 22.963 1.00 89.50 478 TRP A N 1
ATOM 3492 C CA . TRP A 1 478 ? -11.970 5.545 22.227 1.00 89.50 478 TRP A CA 1
ATOM 3493 C C . TRP A 1 478 ? -10.490 5.211 22.045 1.00 89.50 478 TRP A C 1
ATOM 3495 O O . TRP A 1 478 ? -9.665 6.090 21.790 1.00 89.50 478 TRP A O 1
ATOM 3505 N N . PHE A 1 479 ? -10.154 3.945 22.243 1.00 93.06 479 PHE A N 1
ATOM 3506 C CA . PHE A 1 479 ? -8.789 3.447 22.245 1.00 93.06 479 PHE A CA 1
ATOM 3507 C C . PHE A 1 479 ? -8.656 2.283 21.272 1.00 93.06 479 PHE A C 1
ATOM 3509 O O . PHE A 1 479 ? -9.546 1.433 21.192 1.00 93.06 479 PHE A O 1
ATOM 3516 N N . ARG A 1 480 ? -7.507 2.207 20.601 1.00 91.19 480 ARG A N 1
ATOM 3517 C CA . ARG A 1 480 ? -7.040 1.033 19.858 1.00 91.19 480 ARG A CA 1
ATOM 3518 C C . ARG A 1 480 ? -5.579 0.779 20.200 1.00 91.19 480 ARG A C 1
ATOM 3520 O O . ARG A 1 480 ? -4.788 1.716 20.239 1.00 91.19 480 ARG A O 1
ATOM 3527 N N . ALA A 1 481 ? -5.215 -0.483 20.384 1.00 91.31 481 ALA A N 1
ATOM 3528 C CA . ALA A 1 481 ? -3.830 -0.931 20.307 1.00 91.31 481 ALA A CA 1
ATOM 3529 C C . ALA A 1 481 ? -3.739 -2.118 19.346 1.00 91.31 481 ALA A C 1
ATOM 3531 O O . ALA A 1 481 ? -4.531 -3.057 19.461 1.00 91.31 481 ALA A O 1
ATOM 3532 N N . MET A 1 482 ? -2.791 -2.071 18.408 1.00 86.50 482 MET A N 1
ATOM 3533 C CA . MET A 1 482 ? -2.540 -3.127 17.426 1.00 86.50 482 MET A CA 1
ATOM 3534 C C . MET A 1 482 ? -1.046 -3.459 17.359 1.00 86.50 482 MET A C 1
ATOM 3536 O O . MET A 1 482 ? -0.251 -2.655 16.874 1.00 86.50 482 MET A O 1
ATOM 3540 N N . SER A 1 483 ? -0.669 -4.659 17.797 1.00 86.19 483 SER A N 1
ATOM 3541 C CA . SER A 1 483 ? 0.677 -5.204 17.608 1.00 86.19 483 SER A CA 1
ATOM 3542 C C . SER A 1 483 ? 0.816 -5.837 16.221 1.00 86.19 483 SER A C 1
ATOM 3544 O O . SER A 1 483 ? -0.159 -6.307 15.630 1.00 86.19 483 SER A O 1
ATOM 3546 N N . ARG A 1 484 ? 2.040 -5.851 15.686 1.00 75.81 484 ARG A N 1
ATOM 3547 C CA . ARG A 1 484 ? 2.463 -6.538 14.452 1.00 75.81 484 ARG A CA 1
ATOM 3548 C C . ARG A 1 484 ? 3.922 -6.974 14.589 1.00 75.81 484 ARG A C 1
ATOM 3550 O O . ARG A 1 484 ? 4.642 -6.421 15.411 1.00 75.81 484 ARG A O 1
ATOM 3557 N N . GLY A 1 485 ? 4.358 -7.923 13.762 1.00 69.44 485 GLY A N 1
ATOM 3558 C CA . GLY A 1 485 ? 5.725 -8.467 13.749 1.00 69.44 485 GLY A CA 1
ATOM 3559 C C . GLY A 1 485 ? 5.728 -9.984 13.928 1.00 69.44 485 GLY A C 1
ATOM 3560 O O . GLY A 1 485 ? 6.115 -10.710 13.014 1.00 69.44 485 GLY A O 1
ATOM 3561 N N . PHE A 1 486 ? 5.191 -10.466 15.052 1.00 72.06 486 PHE A N 1
ATOM 3562 C CA . PHE A 1 486 ? 5.074 -11.893 15.376 1.00 72.06 486 PHE A CA 1
ATOM 3563 C C . PHE A 1 486 ? 3.732 -12.242 16.060 1.00 72.06 486 PHE A C 1
ATOM 3565 O O . PHE A 1 486 ? 2.827 -11.414 16.107 1.00 72.06 486 PHE A O 1
ATOM 3572 N N . ASP A 1 487 ? 3.616 -13.493 16.522 1.00 81.69 487 ASP A N 1
ATOM 3573 C CA . ASP A 1 487 ? 2.462 -14.138 17.182 1.00 81.69 487 ASP A CA 1
ATOM 3574 C C . ASP A 1 487 ? 2.280 -13.661 18.639 1.00 81.69 487 ASP A C 1
ATOM 3576 O O . ASP A 1 487 ? 2.824 -14.243 19.586 1.00 81.69 487 ASP A O 1
ATOM 3580 N N . THR A 1 488 ? 1.561 -12.551 18.798 1.00 88.38 488 THR A N 1
ATOM 3581 C CA . THR A 1 488 ? 1.366 -11.853 20.083 1.00 88.38 488 THR A CA 1
ATOM 3582 C C . THR A 1 488 ? 0.021 -12.176 20.739 1.00 88.38 488 THR A C 1
ATOM 3584 O O . THR A 1 488 ? -0.866 -12.754 20.120 1.00 88.38 488 THR A O 1
ATOM 3587 N N . VAL A 1 489 ? -0.150 -11.750 21.993 1.00 91.56 489 VAL A N 1
ATOM 3588 C CA . VAL A 1 489 ? -1.463 -11.553 22.624 1.00 91.56 489 VAL A CA 1
ATOM 3589 C C . VAL A 1 489 ? -1.474 -10.176 23.289 1.00 91.56 489 VAL A C 1
ATOM 3591 O O . VAL A 1 489 ? -0.570 -9.861 24.065 1.00 91.56 489 VAL A O 1
ATOM 3594 N N . LEU A 1 490 ? -2.489 -9.351 23.005 1.00 94.25 490 LEU A N 1
ATOM 3595 C CA . LEU A 1 490 ? -2.686 -8.056 23.670 1.00 94.25 490 LEU A CA 1
ATOM 3596 C C . LEU A 1 490 ? -3.797 -8.145 24.718 1.00 94.25 490 LEU A C 1
ATOM 3598 O O . LEU A 1 490 ? -4.934 -8.506 24.402 1.00 94.25 490 LEU A O 1
ATOM 3602 N N . TYR A 1 491 ? -3.504 -7.725 25.950 1.00 95.25 491 TYR A N 1
ATOM 3603 C CA . TYR A 1 491 ? -4.516 -7.540 26.993 1.00 95.25 491 TYR A CA 1
ATOM 3604 C C . TYR A 1 491 ? -4.290 -6.284 27.836 1.00 95.25 491 TYR A C 1
ATOM 3606 O O . TYR A 1 491 ? -3.171 -5.803 27.993 1.00 95.25 491 TYR A O 1
ATOM 3614 N N . LEU A 1 492 ? -5.381 -5.724 28.360 1.00 97.38 492 LEU A N 1
ATOM 3615 C CA . LEU A 1 492 ? -5.402 -4.440 29.062 1.00 97.38 492 LEU A CA 1
ATOM 3616 C C . LEU A 1 492 ? -6.021 -4.590 30.454 1.00 97.38 492 LEU A C 1
ATOM 3618 O O . LEU A 1 492 ? -7.129 -5.112 30.575 1.00 97.38 492 LEU A O 1
ATOM 3622 N N . ARG A 1 493 ? -5.353 -4.090 31.499 1.00 97.19 493 ARG A N 1
ATOM 3623 C CA . ARG A 1 493 ? -5.825 -4.118 32.900 1.00 97.19 493 ARG A CA 1
ATOM 3624 C C . ARG A 1 493 ? -5.838 -2.727 33.527 1.00 97.19 493 ARG A C 1
ATOM 3626 O O . ARG A 1 493 ? -5.081 -1.854 33.109 1.00 97.19 493 ARG A O 1
ATOM 3633 N N . THR A 1 494 ? -6.662 -2.532 34.557 1.00 97.19 494 THR A N 1
ATOM 3634 C CA . THR A 1 494 ? -6.648 -1.300 35.385 1.00 97.19 494 THR A CA 1
ATOM 3635 C C . THR A 1 494 ? -5.831 -1.445 36.674 1.00 97.19 494 THR A C 1
ATOM 3637 O O . THR A 1 494 ? -5.297 -0.456 37.171 1.00 97.19 494 THR A O 1
ATOM 3640 N N . ASP A 1 495 ? -5.641 -2.668 37.175 1.00 95.31 495 ASP A N 1
ATOM 3641 C CA . ASP A 1 495 ? -4.569 -3.029 38.108 1.00 95.31 495 ASP A CA 1
ATOM 3642 C C . ASP A 1 495 ? -3.736 -4.146 37.468 1.00 95.31 495 ASP A C 1
ATOM 3644 O O . ASP A 1 495 ? -4.246 -5.223 37.158 1.00 95.31 495 ASP A O 1
ATOM 3648 N N . CYS A 1 496 ? -2.450 -3.878 37.251 1.00 92.12 496 CYS A N 1
ATOM 3649 C CA . CYS A 1 496 ? -1.536 -4.792 36.574 1.00 92.12 496 CYS A CA 1
ATOM 3650 C C . CYS A 1 496 ? -1.530 -6.202 37.195 1.00 92.12 496 CYS A C 1
ATOM 3652 O O . CYS A 1 496 ? -1.599 -7.204 36.480 1.00 92.12 496 CYS A O 1
ATOM 3654 N N . ALA A 1 497 ? -1.501 -6.274 38.530 1.00 90.44 497 ALA A N 1
ATOM 3655 C CA . ALA A 1 497 ? -1.317 -7.516 39.275 1.00 90.44 497 ALA A CA 1
ATOM 3656 C C . ALA A 1 497 ? -2.636 -8.240 39.614 1.00 90.44 497 ALA A C 1
ATOM 3658 O O . ALA A 1 497 ? -2.605 -9.353 40.146 1.00 90.44 497 ALA A O 1
ATOM 3659 N N . ASP A 1 498 ? -3.795 -7.636 39.326 1.00 93.88 498 ASP A N 1
ATOM 3660 C CA . ASP A 1 498 ? -5.106 -8.266 39.500 1.00 93.88 498 ASP A CA 1
ATOM 3661 C C . ASP A 1 498 ? -5.758 -8.540 38.138 1.00 93.88 498 ASP A C 1
ATOM 3663 O O . ASP A 1 498 ? -6.454 -7.703 37.558 1.00 93.88 498 ASP A O 1
ATOM 3667 N N . ALA A 1 499 ? -5.580 -9.772 37.655 1.00 92.25 499 ALA A N 1
ATOM 3668 C CA . ALA A 1 499 ? -6.181 -10.272 36.419 1.00 92.25 499 ALA A CA 1
ATOM 3669 C C . ALA A 1 499 ? -7.727 -10.254 36.407 1.00 92.25 499 ALA A C 1
ATOM 3671 O O . ALA A 1 499 ? -8.327 -10.445 35.354 1.00 92.25 499 ALA A O 1
ATOM 3672 N N . SER A 1 500 ? -8.407 -9.992 37.534 1.00 94.75 500 SER A N 1
ATOM 3673 C CA . SER A 1 500 ? -9.857 -9.733 37.532 1.00 94.75 500 SER A CA 1
ATOM 3674 C C . SER A 1 500 ? -10.238 -8.310 37.092 1.00 94.75 500 SER A C 1
ATOM 3676 O O . SER A 1 500 ? -11.427 -8.011 36.977 1.00 94.75 500 SER A O 1
ATOM 3678 N N . THR A 1 501 ? -9.247 -7.455 36.813 1.00 97.00 501 THR A N 1
ATOM 3679 C CA . THR A 1 501 ? -9.405 -6.075 36.317 1.00 97.00 501 THR A CA 1
ATOM 3680 C C . THR A 1 501 ? -9.132 -5.920 34.813 1.00 97.00 501 THR A C 1
ATOM 3682 O O . THR A 1 501 ? -8.979 -4.800 34.318 1.00 97.00 501 THR A O 1
ATOM 3685 N N . GLU A 1 502 ? -9.065 -7.043 34.093 1.00 97.00 502 GLU A N 1
ATOM 3686 C CA . GLU A 1 502 ? -8.914 -7.099 32.639 1.00 97.00 502 GLU A CA 1
ATOM 3687 C C . GLU A 1 502 ? -10.132 -6.491 31.923 1.00 97.00 502 GLU A C 1
ATOM 3689 O O . GLU A 1 502 ? -11.284 -6.808 32.230 1.00 97.00 502 GLU A O 1
ATOM 3694 N N . VAL A 1 503 ? -9.856 -5.581 30.988 1.00 96.56 503 VAL A N 1
ATOM 3695 C CA . VAL A 1 503 ? -10.833 -4.775 30.241 1.00 96.56 503 VAL A CA 1
ATOM 3696 C C . VAL A 1 503 ? -11.015 -5.338 28.834 1.00 96.56 503 VAL A C 1
ATOM 3698 O O . VAL A 1 503 ? -12.140 -5.572 28.397 1.00 96.56 503 VAL A O 1
ATOM 3701 N N . PHE A 1 504 ? -9.895 -5.604 28.159 1.00 95.69 504 PHE A N 1
ATOM 3702 C CA . PHE A 1 504 ? -9.826 -6.195 26.826 1.00 95.69 504 PHE A CA 1
ATOM 3703 C C . PHE A 1 504 ? -8.746 -7.281 26.800 1.00 95.69 504 PHE A C 1
ATOM 3705 O O . PHE A 1 504 ? -7.728 -7.157 27.481 1.00 95.69 504 PHE A O 1
ATOM 3712 N N . CYS A 1 505 ? -8.958 -8.312 25.985 1.00 94.00 505 CYS A N 1
ATOM 3713 C CA . CYS A 1 505 ? -7.982 -9.347 25.652 1.00 94.00 505 CYS A CA 1
ATOM 3714 C C . CYS A 1 505 ? -8.282 -9.813 24.227 1.00 94.00 505 CYS A C 1
ATOM 3716 O O . CYS A 1 505 ? -9.447 -10.083 23.921 1.00 94.00 505 CYS A O 1
ATOM 3718 N N . ASN A 1 506 ? -7.269 -9.895 23.369 1.00 88.88 506 ASN A N 1
ATOM 3719 C CA . ASN A 1 506 ? -7.389 -10.522 22.059 1.00 88.88 506 ASN A CA 1
ATOM 3720 C C . ASN A 1 506 ? -6.051 -11.134 21.613 1.00 88.88 506 ASN A C 1
ATOM 3722 O O . ASN A 1 506 ? -4.991 -10.569 21.885 1.00 88.88 506 ASN A O 1
ATOM 3726 N N . ASP A 1 507 ? -6.121 -12.258 20.906 1.00 84.25 507 ASP A N 1
ATOM 3727 C CA . ASP A 1 507 ? -5.009 -12.925 20.227 1.00 84.25 507 ASP A CA 1
ATOM 3728 C C . ASP A 1 507 ? -4.907 -12.466 18.756 1.00 84.25 507 ASP A C 1
ATOM 3730 O O . ASP A 1 507 ? -3.878 -11.924 18.361 1.00 84.25 507 ASP A O 1
ATOM 3734 N N . ASP A 1 508 ? -5.990 -12.549 17.974 1.00 79.44 508 ASP A N 1
ATOM 3735 C CA . ASP A 1 508 ? -5.980 -12.272 16.521 1.00 79.44 508 ASP A CA 1
ATOM 3736 C C . ASP A 1 508 ? -6.409 -10.827 16.135 1.00 79.44 508 ASP A C 1
ATOM 3738 O O . ASP A 1 508 ? -7.561 -10.433 16.354 1.00 79.44 508 ASP A O 1
ATOM 3742 N N . ALA A 1 509 ? -5.589 -10.041 15.422 1.00 65.25 509 ALA A N 1
ATOM 3743 C CA . ALA A 1 509 ? -5.938 -8.691 14.918 1.00 65.25 509 ALA A CA 1
ATOM 3744 C C . ALA A 1 509 ? -6.846 -8.660 13.661 1.00 65.25 509 ALA A C 1
ATOM 3746 O O . ALA A 1 509 ? -6.562 -7.985 12.663 1.00 65.25 509 ALA A O 1
ATOM 3747 N N . ARG A 1 510 ? -7.979 -9.362 13.711 1.00 64.75 510 ARG A N 1
ATOM 3748 C CA . ARG A 1 510 ? -8.874 -9.607 12.565 1.00 64.75 510 ARG A CA 1
ATOM 3749 C C . ARG A 1 510 ? -9.469 -8.340 11.929 1.00 64.75 510 ARG A C 1
ATOM 3751 O O . ARG A 1 510 ? -10.146 -7.557 12.606 1.00 64.75 510 ARG A O 1
ATOM 3758 N N . PRO A 1 511 ? -9.418 -8.259 10.591 1.00 51.12 511 PRO A N 1
ATOM 3759 C CA . PRO A 1 511 ? -8.211 -7.950 9.812 1.00 51.12 511 PRO A CA 1
ATOM 3760 C C . PRO A 1 511 ? -7.686 -6.532 10.155 1.00 51.12 511 PRO A C 1
ATOM 3762 O O . PRO A 1 511 ? -8.442 -5.750 10.739 1.00 51.12 511 PRO A O 1
ATOM 3765 N N . PRO A 1 512 ? -6.448 -6.139 9.788 1.00 48.03 512 PRO A N 1
ATOM 3766 C CA . PRO A 1 512 ? -5.560 -6.775 8.808 1.00 48.03 512 PRO A CA 1
ATOM 3767 C C . PRO A 1 512 ? -4.328 -7.479 9.416 1.00 48.03 512 PRO A C 1
ATOM 3769 O O . PRO A 1 512 ? -3.315 -7.607 8.735 1.00 48.03 512 PRO A O 1
ATOM 3772 N N . GLY A 1 513 ? -4.347 -7.886 10.692 1.00 47.66 513 GLY A N 1
ATOM 3773 C CA . GLY A 1 513 ? -3.214 -8.592 11.305 1.00 47.66 513 GLY A CA 1
ATOM 3774 C C . GLY A 1 513 ? -3.501 -10.076 11.541 1.00 47.66 513 GLY A C 1
ATOM 3775 O O . GLY A 1 513 ? -4.450 -10.422 12.241 1.00 47.66 513 GLY A O 1
ATOM 3776 N N . ARG A 1 514 ? -2.654 -10.941 10.965 1.00 61.50 514 ARG A N 1
ATOM 3777 C CA . ARG A 1 514 ? -2.768 -12.410 11.054 1.00 61.50 514 ARG A CA 1
ATOM 3778 C C . ARG A 1 514 ? -2.213 -12.995 12.359 1.00 61.50 514 ARG A C 1
ATOM 3780 O O . ARG A 1 514 ? -2.800 -13.914 12.906 1.00 61.50 514 ARG A O 1
ATOM 3787 N N . LEU A 1 515 ? -1.055 -12.491 12.799 1.00 64.00 515 LEU A N 1
ATOM 3788 C CA . LEU A 1 515 ? -0.309 -12.945 13.992 1.00 64.00 515 LEU A CA 1
ATOM 3789 C C . LEU A 1 515 ? -0.187 -11.850 15.069 1.00 64.00 515 LEU A C 1
ATOM 3791 O O . LEU A 1 515 ? -0.050 -12.132 16.255 1.00 64.00 515 LEU A O 1
ATOM 3795 N N . GLY A 1 516 ? -0.242 -10.586 14.645 1.00 74.94 516 GLY A N 1
ATOM 3796 C CA . GLY A 1 516 ? -0.410 -9.467 15.561 1.00 74.94 516 GLY A CA 1
ATOM 3797 C C . GLY A 1 516 ? -1.804 -9.481 16.188 1.00 74.94 516 GLY A C 1
ATOM 3798 O O . GLY A 1 516 ? -2.739 -10.005 15.582 1.00 74.94 516 GLY A O 1
ATOM 3799 N N . SER A 1 517 ? -1.960 -8.864 17.356 1.00 87.06 517 SER A N 1
ATOM 3800 C CA . SER A 1 517 ? -3.232 -8.775 18.085 1.00 87.06 517 SER A CA 1
ATOM 3801 C C . SER A 1 517 ? -3.795 -7.358 18.054 1.00 87.06 517 SER A C 1
ATOM 3803 O O . SER A 1 517 ? -3.060 -6.388 17.872 1.00 87.06 517 SER A O 1
ATOM 3805 N N . ARG A 1 518 ? -5.114 -7.214 18.232 1.00 88.75 518 ARG A N 1
ATOM 3806 C CA . ARG A 1 518 ? -5.769 -5.899 18.305 1.00 88.75 518 ARG A CA 1
ATOM 3807 C C . ARG A 1 518 ? -6.817 -5.853 19.401 1.00 88.75 518 ARG A C 1
ATOM 3809 O O . ARG A 1 518 ? -7.716 -6.686 19.416 1.00 88.75 518 ARG A O 1
ATOM 3816 N N . ILE A 1 519 ? -6.744 -4.852 20.268 1.00 91.94 519 ILE A N 1
ATOM 3817 C CA . ILE A 1 519 ? -7.790 -4.534 21.246 1.00 91.94 519 ILE A CA 1
ATOM 3818 C C . ILE A 1 519 ? -8.310 -3.121 20.988 1.00 91.94 519 ILE A C 1
ATOM 3820 O O . ILE A 1 519 ? -7.527 -2.225 20.674 1.00 91.94 519 ILE A O 1
ATOM 3824 N N . GLU A 1 520 ? -9.624 -2.920 21.090 1.00 92.56 520 GLU A N 1
ATOM 3825 C CA . GLU A 1 520 ? -10.254 -1.629 20.799 1.00 92.56 520 GLU A CA 1
ATOM 3826 C C . GLU A 1 520 ? -11.576 -1.418 21.556 1.00 92.56 520 GLU A C 1
ATOM 3828 O O . GLU A 1 520 ? -12.317 -2.372 21.805 1.00 92.56 520 GLU A O 1
ATOM 3833 N N . GLY A 1 521 ? -11.871 -0.165 21.916 1.00 89.69 521 GLY A N 1
ATOM 3834 C CA . GLY A 1 521 ? -13.088 0.240 22.630 1.00 89.69 521 GLY A CA 1
ATOM 3835 C C . GLY A 1 521 ? -12.897 1.454 23.548 1.00 89.69 521 GLY A C 1
ATOM 3836 O O . GLY A 1 521 ? -11.799 1.988 23.679 1.00 89.69 521 GLY A O 1
ATOM 3837 N N . ASP A 1 522 ? -13.979 1.897 24.190 1.00 92.81 522 ASP A N 1
ATOM 3838 C CA . ASP A 1 522 ? -13.986 3.029 25.127 1.00 92.81 522 ASP A CA 1
ATOM 3839 C C . ASP A 1 522 ? -13.141 2.763 26.390 1.00 92.81 522 ASP A C 1
ATOM 3841 O O . ASP A 1 522 ? -13.322 1.744 27.064 1.00 92.81 522 ASP A O 1
ATOM 3845 N N . LEU A 1 523 ? -12.313 3.737 26.778 1.00 94.50 523 LEU A N 1
ATOM 3846 C CA . LEU A 1 523 ? -11.662 3.831 28.087 1.00 94.50 523 LEU A CA 1
ATOM 3847 C C . LEU A 1 523 ? -12.160 5.069 28.847 1.00 94.50 523 LEU A C 1
ATOM 3849 O O . LEU A 1 523 ? -12.106 6.192 28.341 1.00 94.50 523 LEU A O 1
ATOM 3853 N N . ASP A 1 524 ? -12.614 4.865 30.085 1.00 93.38 524 ASP A N 1
ATOM 3854 C CA . ASP A 1 524 ? -12.875 5.948 31.041 1.00 93.38 524 ASP A CA 1
ATOM 3855 C C . ASP A 1 524 ? -11.539 6.495 31.616 1.00 93.38 524 ASP A C 1
ATOM 3857 O O . ASP A 1 524 ? -10.511 5.820 31.542 1.00 93.38 524 ASP A O 1
ATOM 3861 N N . PRO A 1 525 ? -11.501 7.703 32.212 1.00 93.69 525 PRO A N 1
ATOM 3862 C CA . PRO A 1 525 ? -10.267 8.268 32.764 1.00 93.69 525 PRO A CA 1
ATOM 3863 C C . PRO A 1 525 ? -9.631 7.396 33.859 1.00 93.69 525 PRO A C 1
ATOM 3865 O O . PRO A 1 525 ? -10.275 7.056 34.857 1.00 93.69 525 PRO A O 1
ATOM 3868 N N . GLY A 1 526 ? -8.345 7.071 33.711 1.00 95.94 526 GLY A N 1
ATOM 3869 C CA . GLY A 1 526 ? -7.642 6.166 34.619 1.00 95.94 526 GLY A CA 1
ATOM 3870 C C . GLY A 1 526 ? -6.256 5.727 34.146 1.00 95.94 526 GLY A C 1
ATOM 3871 O O . GLY A 1 526 ? -5.827 6.010 33.030 1.00 95.94 526 GLY A O 1
ATOM 3872 N N . THR A 1 527 ? -5.546 5.017 35.025 1.00 97.06 527 THR A N 1
ATOM 3873 C CA . THR A 1 527 ? -4.292 4.326 34.693 1.00 97.06 527 THR A CA 1
ATOM 3874 C C . THR A 1 527 ? -4.607 2.961 34.095 1.00 97.06 527 THR A C 1
ATOM 3876 O O . THR A 1 527 ? -5.413 2.220 34.659 1.00 97.06 527 THR A O 1
ATOM 3879 N N . TYR A 1 528 ? -3.920 2.604 33.014 1.00 97.56 528 TYR A N 1
ATOM 3880 C CA . TYR A 1 528 ? -4.042 1.306 32.361 1.00 97.56 528 TYR A CA 1
ATOM 3881 C C . TYR A 1 528 ? -2.675 0.657 32.155 1.00 97.56 528 TYR A C 1
ATOM 3883 O O . TYR A 1 528 ? -1.659 1.342 32.015 1.00 97.56 528 TYR A O 1
ATOM 3891 N N . TYR A 1 529 ? -2.677 -0.672 32.125 1.00 96.06 529 TYR A N 1
ATOM 3892 C CA . TYR A 1 529 ? -1.520 -1.520 31.875 1.00 96.06 529 TYR A CA 1
ATOM 3893 C C . TYR A 1 529 ? -1.805 -2.380 30.648 1.00 96.06 529 TYR A C 1
ATOM 3895 O O . TYR A 1 529 ? -2.756 -3.164 30.665 1.00 96.06 529 TYR A O 1
ATOM 3903 N N . LEU A 1 530 ? -1.014 -2.197 29.593 1.00 95.31 530 LEU A N 1
ATOM 3904 C CA . LEU A 1 530 ? -1.098 -2.938 28.340 1.00 95.31 530 LEU A CA 1
ATOM 3905 C C . LEU A 1 530 ? 0.011 -3.982 28.308 1.00 95.31 530 LEU A C 1
ATOM 3907 O O . LEU A 1 530 ? 1.191 -3.653 28.385 1.00 95.31 530 LEU A O 1
ATOM 3911 N N . PHE A 1 531 ? -0.391 -5.234 28.185 1.00 93.62 531 PHE A N 1
ATOM 3912 C CA . PHE A 1 531 ? 0.489 -6.379 28.074 1.00 93.62 531 PHE A CA 1
ATOM 3913 C C . PHE A 1 531 ? 0.621 -6.725 26.594 1.00 93.62 531 PHE A C 1
ATOM 3915 O O . PHE A 1 531 ? -0.390 -6.936 25.922 1.00 93.62 531 PHE A O 1
ATOM 3922 N N . LEU A 1 532 ? 1.858 -6.754 26.099 1.00 92.38 532 LEU A N 1
ATOM 3923 C CA . LEU A 1 532 ? 2.228 -7.336 24.813 1.00 92.38 532 LEU A CA 1
ATOM 3924 C C . LEU A 1 532 ? 2.966 -8.635 25.119 1.00 92.38 532 LEU A C 1
ATOM 3926 O O . LEU A 1 532 ? 4.161 -8.657 25.412 1.00 92.38 532 LEU A O 1
ATOM 3930 N N . ASP A 1 533 ? 2.181 -9.700 25.144 1.00 90.94 533 ASP A N 1
ATOM 3931 C CA . ASP A 1 533 ? 2.577 -11.058 25.487 1.00 90.94 533 ASP A CA 1
ATOM 3932 C C . ASP A 1 533 ? 2.843 -11.852 24.199 1.00 90.94 533 ASP A C 1
ATOM 3934 O O . ASP A 1 533 ? 2.462 -11.435 23.100 1.00 90.94 533 ASP A O 1
ATOM 3938 N N . SER A 1 534 ? 3.484 -13.007 24.324 1.00 87.75 534 SER A N 1
ATOM 3939 C CA . SER A 1 534 ? 3.740 -13.924 23.215 1.00 87.75 534 SER A CA 1
ATOM 3940 C C . SER A 1 534 ? 2.818 -15.131 23.334 1.00 87.75 534 SER A C 1
ATOM 3942 O O . SER A 1 534 ? 2.676 -15.718 24.410 1.00 87.75 534 SER A O 1
ATOM 3944 N N . TYR A 1 535 ? 2.198 -15.562 22.233 1.00 80.62 535 TYR A N 1
ATOM 3945 C CA . TYR A 1 535 ? 1.222 -16.657 22.295 1.00 80.62 535 TYR A CA 1
ATOM 3946 C C . TYR A 1 535 ? 1.839 -17.970 22.829 1.00 80.62 535 TYR A C 1
ATOM 3948 O O . TYR A 1 535 ? 1.178 -18.737 23.529 1.00 80.62 535 TYR A O 1
ATOM 3956 N N . ASN A 1 536 ? 3.126 -18.211 22.540 1.00 81.31 536 ASN A N 1
ATOM 3957 C CA . ASN A 1 536 ? 3.991 -19.262 23.106 1.00 81.31 536 ASN A CA 1
ATOM 3958 C C . ASN A 1 536 ? 5.458 -18.749 23.124 1.00 81.31 536 ASN A C 1
ATOM 3960 O O . ASN A 1 536 ? 5.683 -17.546 23.096 1.00 81.31 536 ASN A O 1
ATOM 3964 N N . ASP A 1 537 ? 6.469 -19.632 23.073 1.00 75.88 537 ASP A N 1
ATOM 3965 C CA . ASP A 1 537 ? 7.909 -19.313 22.904 1.00 75.88 537 ASP A CA 1
ATOM 3966 C C . ASP A 1 537 ? 8.276 -18.536 21.597 1.00 75.88 537 ASP A C 1
ATOM 3968 O O . ASP A 1 537 ? 9.441 -18.530 21.194 1.00 75.88 537 ASP A O 1
ATOM 3972 N N . ASN A 1 538 ? 7.312 -17.951 20.876 1.00 72.50 538 ASN A N 1
ATOM 3973 C CA . ASN A 1 538 ? 7.540 -17.209 19.634 1.00 72.50 538 ASN A CA 1
ATOM 3974 C C . ASN A 1 538 ? 7.778 -15.730 19.953 1.00 72.50 538 ASN A C 1
ATOM 3976 O O . ASN A 1 538 ? 6.864 -15.070 20.429 1.00 72.50 538 ASN A O 1
ATOM 3980 N N . VAL A 1 539 ? 8.986 -15.228 19.704 1.00 75.00 539 VAL A N 1
ATOM 3981 C CA . VAL A 1 539 ? 9.407 -13.867 20.065 1.00 75.00 539 VAL A CA 1
ATOM 3982 C C . VAL A 1 539 ? 10.218 -13.245 18.938 1.00 75.00 539 VAL A C 1
ATOM 3984 O O . VAL A 1 539 ? 11.100 -13.900 18.379 1.00 75.00 539 VAL A O 1
ATOM 3987 N N . ASP A 1 540 ? 9.925 -11.989 18.618 1.00 72.56 540 ASP A N 1
ATOM 3988 C CA . ASP A 1 540 ? 10.625 -11.208 17.599 1.00 72.56 540 ASP A CA 1
ATOM 3989 C C . ASP A 1 540 ? 10.518 -9.698 17.921 1.00 72.56 540 ASP A C 1
ATOM 3991 O O . ASP A 1 540 ? 10.006 -9.272 18.966 1.00 72.56 540 ASP A O 1
ATOM 3995 N N . SER A 1 541 ? 11.009 -8.886 16.995 1.00 70.62 541 SER A N 1
ATOM 3996 C CA . SER A 1 541 ? 10.671 -7.479 16.819 1.00 70.62 541 SER A CA 1
ATOM 3997 C C . SER A 1 541 ? 9.161 -7.253 16.633 1.00 70.62 541 SER A C 1
ATOM 3999 O O . SER A 1 541 ? 8.458 -8.062 16.023 1.00 70.62 541 SER A O 1
ATOM 4001 N N . PHE A 1 542 ? 8.651 -6.135 17.154 1.00 75.31 542 PHE A N 1
ATOM 4002 C CA . PHE A 1 542 ? 7.265 -5.706 16.987 1.00 75.31 542 PHE A CA 1
ATOM 4003 C C . PHE A 1 542 ? 7.146 -4.220 16.640 1.00 75.31 542 PHE A C 1
ATOM 4005 O O . PHE A 1 542 ? 7.946 -3.401 17.094 1.00 75.31 542 PHE A O 1
ATOM 4012 N N . ARG A 1 543 ? 6.074 -3.881 15.915 1.00 75.19 543 ARG A N 1
ATOM 4013 C CA . ARG A 1 543 ? 5.508 -2.525 15.837 1.00 75.19 543 ARG A CA 1
ATOM 4014 C C . ARG A 1 543 ? 4.148 -2.536 16.535 1.00 75.19 543 ARG A C 1
ATOM 4016 O O . ARG A 1 543 ? 3.347 -3.443 16.309 1.00 75.19 543 ARG A O 1
ATOM 4023 N N . LEU A 1 544 ? 3.907 -1.567 17.408 1.00 83.06 544 LEU A N 1
ATOM 4024 C CA . LEU A 1 544 ? 2.688 -1.389 18.187 1.00 83.06 544 LEU A CA 1
ATOM 4025 C C . LEU A 1 544 ? 2.093 -0.019 17.860 1.00 83.06 544 LEU A C 1
ATOM 4027 O O . LEU A 1 544 ? 2.580 1.002 18.339 1.00 83.06 544 LEU A O 1
ATOM 4031 N N . GLU A 1 545 ? 1.021 -0.016 17.078 1.00 82.00 545 GLU A N 1
ATOM 4032 C CA . GLU A 1 545 ? 0.182 1.164 16.877 1.00 82.00 545 GLU A CA 1
ATOM 4033 C C . GLU A 1 545 ? -0.683 1.357 18.131 1.00 82.00 545 GLU A C 1
ATOM 4035 O O . GLU A 1 545 ? -1.347 0.415 18.578 1.00 82.00 545 GLU A O 1
ATOM 4040 N N . MET A 1 546 ? -0.716 2.567 18.686 1.00 87.00 546 MET A N 1
ATOM 4041 C CA . MET A 1 546 ? -1.701 2.982 19.687 1.00 87.00 546 MET A CA 1
ATOM 4042 C C . MET A 1 546 ? -2.463 4.203 19.171 1.00 87.00 546 MET A C 1
ATOM 4044 O O . MET A 1 546 ? -1.862 5.141 18.657 1.00 87.00 546 MET A O 1
ATOM 4048 N N . VAL A 1 547 ? -3.787 4.210 19.329 1.00 80.19 547 VAL A N 1
ATOM 4049 C CA . VAL A 1 547 ? -4.677 5.304 18.910 1.00 80.19 547 VAL A CA 1
ATOM 4050 C C . VAL A 1 547 ? -5.554 5.715 20.086 1.00 80.19 547 VAL A C 1
ATOM 4052 O O . VAL A 1 547 ? -6.116 4.856 20.768 1.00 80.19 547 VAL A O 1
ATOM 4055 N N . PHE A 1 548 ? -5.684 7.024 20.304 1.00 85.50 548 PHE A N 1
ATOM 4056 C CA . PHE A 1 548 ? -6.578 7.618 21.297 1.00 85.50 548 PHE A CA 1
ATOM 4057 C C . PHE A 1 548 ? -7.400 8.737 20.652 1.00 85.50 548 PHE A C 1
ATOM 4059 O O . PHE A 1 548 ? -6.850 9.745 20.209 1.00 85.50 548 PHE A O 1
ATOM 4066 N N . GLU A 1 549 ? -8.721 8.573 20.631 1.00 81.00 549 GLU A N 1
ATOM 4067 C CA . GLU A 1 549 ? -9.677 9.551 20.105 1.00 81.00 549 GLU A CA 1
ATOM 4068 C C . GLU A 1 549 ? -10.608 10.004 21.245 1.00 81.00 549 GLU A C 1
ATOM 4070 O O . GLU A 1 549 ? -11.429 9.206 21.708 1.00 81.00 549 GLU A O 1
ATOM 4075 N N . PRO A 1 550 ? -10.497 11.248 21.752 1.00 83.00 550 PRO A N 1
ATOM 4076 C CA . PRO A 1 550 ? -11.370 11.746 22.815 1.00 83.00 550 PRO A CA 1
ATOM 4077 C C . PRO A 1 550 ? -12.852 11.677 22.421 1.00 83.00 550 PRO A C 1
ATOM 4079 O O . PRO A 1 550 ? -13.272 12.259 21.424 1.00 83.00 550 PRO A O 1
ATOM 4082 N N . LEU A 1 551 ? -13.662 10.987 23.229 1.00 74.50 551 LEU A N 1
ATOM 4083 C CA . LEU A 1 551 ? -15.108 10.829 23.008 1.00 74.50 551 LEU A CA 1
ATOM 4084 C C . LEU A 1 551 ? -15.924 12.021 23.529 1.00 74.50 551 LEU A C 1
ATOM 4086 O O . LEU A 1 551 ? -17.123 12.106 23.264 1.00 74.50 551 LEU A O 1
ATOM 4090 N N . CYS A 1 552 ? -15.285 12.919 24.278 1.00 70.88 552 CYS A N 1
ATOM 4091 C CA . CYS A 1 552 ? -15.884 14.126 24.828 1.00 70.88 552 CYS A CA 1
ATOM 4092 C C . CYS A 1 552 ? -15.171 15.357 24.254 1.00 70.88 552 CYS A C 1
ATOM 4094 O O . CYS A 1 552 ? -13.943 15.447 24.304 1.00 70.88 552 CYS A O 1
ATOM 4096 N N . ALA A 1 553 ? -15.935 16.324 23.754 1.00 65.62 553 ALA A N 1
ATOM 4097 C CA . ALA A 1 553 ? -15.412 17.612 23.320 1.00 65.62 553 ALA A CA 1
ATOM 4098 C C . ALA A 1 553 ? -15.012 18.478 24.527 1.00 65.62 553 ALA A C 1
ATOM 4100 O O . ALA A 1 553 ? -15.587 18.378 25.612 1.00 65.62 553 ALA A O 1
ATOM 4101 N N . ARG A 1 554 ? -14.051 19.390 24.348 1.00 68.19 554 ARG A N 1
ATOM 4102 C CA . ARG A 1 554 ? -13.569 20.281 25.423 1.00 68.19 554 ARG A CA 1
ATOM 4103 C C . ARG A 1 554 ? -14.366 21.591 25.504 1.00 68.19 554 ARG A C 1
ATOM 4105 O O . ARG A 1 554 ? -13.782 22.672 25.573 1.00 68.19 554 ARG A O 1
ATOM 4112 N N . CYS A 1 555 ? -15.695 21.494 25.509 1.00 72.06 555 CYS A N 1
ATOM 4113 C CA . CYS A 1 555 ? -16.601 22.644 25.444 1.00 72.06 555 CYS A CA 1
ATOM 4114 C C . CYS A 1 555 ? -17.721 22.611 26.506 1.00 72.06 555 CYS A C 1
ATOM 4116 O O . CYS A 1 555 ? -17.950 21.595 27.160 1.00 72.06 555 CYS A O 1
ATOM 4118 N N . GLU A 1 556 ? -18.399 23.743 26.744 1.00 79.62 556 GLU A N 1
ATOM 4119 C CA . GLU A 1 556 ? -19.364 23.883 27.850 1.00 79.62 556 GLU A CA 1
ATOM 4120 C C . GLU A 1 556 ? -20.796 23.485 27.414 1.00 79.62 556 GLU A C 1
ATOM 4122 O O . GLU A 1 556 ? -21.355 24.131 26.521 1.00 79.62 556 GLU A O 1
ATOM 4127 N N . PRO A 1 557 ? -21.432 22.459 28.024 1.00 81.19 557 PRO A N 1
ATOM 4128 C CA . PRO A 1 557 ? -22.726 21.953 27.565 1.00 81.19 557 PRO A CA 1
ATOM 4129 C C . PRO A 1 557 ? -23.837 23.015 27.598 1.00 81.19 557 PRO A C 1
ATOM 4131 O O . PRO A 1 557 ? -24.089 23.659 28.618 1.00 81.19 557 PRO A O 1
ATOM 4134 N N . GLY A 1 558 ? -24.550 23.158 26.481 1.00 81.31 558 GLY A N 1
ATOM 4135 C CA . GLY A 1 558 ? -25.588 24.168 26.272 1.00 81.31 558 GLY A CA 1
ATOM 4136 C C . GLY A 1 558 ? -25.080 25.507 25.726 1.00 81.31 558 GLY A C 1
ATOM 4137 O O . GLY A 1 558 ? -25.896 26.413 25.550 1.00 81.31 558 GLY A O 1
ATOM 4138 N N . THR A 1 559 ? -23.780 25.645 25.445 1.00 86.38 559 THR A N 1
ATOM 4139 C CA . THR A 1 559 ? -23.248 26.759 24.644 1.00 86.38 559 THR A CA 1
ATOM 4140 C C . THR A 1 559 ? -23.348 26.477 23.144 1.00 86.38 559 THR A C 1
ATOM 4142 O O . THR A 1 559 ? -23.464 25.330 22.709 1.00 86.38 559 THR A O 1
ATOM 4145 N N . SER A 1 560 ? -23.306 27.539 22.343 1.00 89.12 560 SER A N 1
ATOM 4146 C CA . SER A 1 560 ? -22.991 27.455 20.920 1.00 89.12 560 SER A CA 1
ATOM 4147 C C . SER A 1 560 ? -22.124 28.637 20.501 1.00 89.12 560 SER A C 1
ATOM 4149 O O . SER A 1 560 ? -22.182 29.708 21.108 1.00 89.12 560 SER A O 1
ATOM 4151 N N . VAL A 1 561 ? -21.295 28.421 19.485 1.00 91.19 561 VAL A N 1
ATOM 4152 C CA . VAL A 1 561 ? -20.326 29.383 18.946 1.00 91.19 561 VAL A CA 1
ATOM 4153 C C . VAL A 1 561 ? -20.323 29.328 17.418 1.00 91.19 561 VAL A C 1
ATOM 4155 O O . VAL A 1 561 ? -20.929 28.435 16.826 1.00 91.19 561 VAL A O 1
ATOM 4158 N N . CYS A 1 562 ? -19.661 30.295 16.788 1.00 89.94 562 CYS A N 1
ATOM 4159 C CA . CYS A 1 562 ? -19.288 30.211 15.380 1.00 89.94 562 CYS A CA 1
ATOM 4160 C C . CYS A 1 562 ? -17.825 29.776 15.289 1.00 89.94 562 CYS A C 1
ATOM 4162 O O . CYS A 1 562 ? -17.002 30.291 16.051 1.00 89.94 562 CYS A O 1
ATOM 4164 N N . ASP A 1 563 ? -17.511 28.855 14.384 1.00 86.94 563 ASP A N 1
ATOM 4165 C CA . ASP A 1 563 ? -16.128 28.497 14.054 1.00 86.94 563 ASP A CA 1
ATOM 4166 C C . ASP A 1 563 ? -15.512 29.443 13.002 1.00 86.94 563 ASP A C 1
ATOM 4168 O O . ASP A 1 563 ? -16.110 30.448 12.606 1.00 86.94 563 ASP A O 1
ATOM 4172 N N . GLU A 1 564 ? -14.280 29.147 12.576 1.00 82.69 564 GLU A N 1
ATOM 4173 C CA . GLU A 1 564 ? -13.546 29.949 11.587 1.00 82.69 564 GLU A CA 1
ATOM 4174 C C . GLU A 1 564 ? -14.083 29.793 10.148 1.00 82.69 564 GLU A C 1
ATOM 4176 O O . GLU A 1 564 ? -13.772 30.624 9.293 1.00 82.69 564 GLU A O 1
ATOM 4181 N N . GLU A 1 565 ? -14.914 28.778 9.882 1.00 83.88 565 GLU A N 1
ATOM 4182 C CA . GLU A 1 565 ? -15.565 28.540 8.584 1.00 83.88 565 GLU A CA 1
ATOM 4183 C C . GLU A 1 565 ? -16.984 29.141 8.517 1.00 83.88 565 GLU A C 1
ATOM 4185 O O . GLU A 1 565 ? -17.554 29.287 7.434 1.00 83.88 565 GLU A O 1
ATOM 4190 N N . GLY A 1 566 ? -17.529 29.572 9.660 1.00 82.56 566 GLY A N 1
ATOM 4191 C CA . GLY A 1 566 ? -18.825 30.239 9.778 1.00 82.56 566 GLY A CA 1
ATOM 4192 C C . GLY A 1 566 ? -19.999 29.294 10.045 1.00 82.56 566 GLY A C 1
ATOM 4193 O O . GLY A 1 566 ? -21.148 29.691 9.829 1.00 82.56 566 GLY A O 1
ATOM 4194 N N . MET A 1 567 ? -19.738 28.070 10.512 1.00 88.50 567 MET A N 1
ATOM 4195 C CA . MET A 1 567 ? -20.767 27.110 10.926 1.00 88.50 567 MET A CA 1
ATOM 4196 C C . MET A 1 567 ? -21.146 27.319 12.401 1.00 88.50 567 MET A C 1
ATOM 4198 O O . MET A 1 567 ? -20.378 27.877 13.189 1.00 88.50 567 MET A O 1
ATOM 4202 N N . VAL A 1 568 ? -22.350 26.888 12.793 1.00 88.44 568 VAL A N 1
ATOM 4203 C CA . VAL A 1 568 ? -22.778 26.900 14.200 1.00 88.44 568 VAL A CA 1
ATOM 4204 C C . VAL A 1 568 ? -22.296 25.619 14.871 1.00 88.44 568 VAL A C 1
ATOM 4206 O O . VAL A 1 568 ? -22.827 24.544 14.604 1.00 88.44 568 VAL A O 1
ATOM 4209 N N . VAL A 1 569 ? -21.353 25.735 15.802 1.00 88.88 569 VAL A N 1
ATOM 4210 C CA . VAL A 1 569 ? -20.945 24.625 16.674 1.00 88.88 569 VAL A CA 1
ATOM 4211 C C . VAL A 1 569 ? -21.786 24.672 17.948 1.00 88.88 569 VAL A C 1
ATOM 4213 O O . VAL A 1 569 ? -21.806 25.685 18.651 1.00 88.88 569 VAL A O 1
ATOM 4216 N N . ARG A 1 570 ? -22.511 23.592 18.256 1.00 88.88 570 ARG A N 1
ATOM 4217 C CA . ARG A 1 570 ? -23.367 23.450 19.446 1.00 88.88 570 ARG A CA 1
ATOM 4218 C C . ARG A 1 570 ? -22.789 22.414 20.400 1.00 88.88 570 ARG A C 1
ATOM 4220 O O . ARG A 1 570 ? -22.608 21.264 20.021 1.00 88.88 570 ARG A O 1
ATOM 4227 N N . CYS A 1 571 ? -22.615 22.778 21.662 1.00 83.94 571 CYS A N 1
ATOM 4228 C CA . CYS A 1 571 ? -22.203 21.842 22.702 1.00 83.94 571 CYS A CA 1
ATOM 4229 C C . CYS A 1 571 ? -23.426 21.154 23.312 1.00 83.94 571 CYS A C 1
ATOM 4231 O O . CYS A 1 571 ? -24.180 21.764 24.076 1.00 83.94 571 CYS A O 1
ATOM 4233 N N . THR A 1 572 ? -23.635 19.884 22.977 1.00 78.62 572 THR A N 1
ATOM 4234 C CA . THR A 1 572 ? -24.713 19.041 23.515 1.00 78.62 572 THR A CA 1
ATOM 4235 C C . THR A 1 572 ? -24.121 17.926 24.393 1.00 78.62 572 THR A C 1
ATOM 4237 O O . THR A 1 572 ? -23.023 18.080 24.928 1.00 78.62 572 THR A O 1
ATOM 4240 N N . GLY A 1 573 ? -24.848 16.829 24.624 1.00 70.56 573 GLY A N 1
ATOM 4241 C CA . GLY A 1 573 ? -24.393 15.728 25.481 1.00 70.56 573 GLY A CA 1
ATOM 4242 C C . GLY A 1 573 ? -24.646 15.929 26.982 1.00 70.56 573 GLY A C 1
ATOM 4243 O O . GLY A 1 573 ? -25.551 16.662 27.393 1.00 70.56 573 GLY A O 1
ATOM 4244 N N . ASP A 1 574 ? -23.883 15.205 27.801 1.00 70.69 574 ASP A N 1
ATOM 4245 C CA . ASP A 1 574 ? -23.998 15.199 29.264 1.00 70.69 574 ASP A CA 1
ATOM 4246 C C . ASP A 1 574 ? -22.930 16.120 29.895 1.00 70.69 574 ASP A C 1
ATOM 4248 O O . ASP A 1 574 ? -21.836 16.228 29.346 1.00 70.69 574 ASP A O 1
ATOM 4252 N N . PRO A 1 575 ? -23.171 16.774 31.049 1.00 68.06 575 PRO A N 1
ATOM 4253 C CA . PRO A 1 575 ? -22.134 17.533 31.754 1.00 68.06 575 PRO A CA 1
ATOM 4254 C C . PRO A 1 575 ? -20.848 16.761 32.098 1.00 68.06 575 PRO A C 1
ATOM 4256 O O . PRO A 1 575 ? -19.828 17.403 32.337 1.00 68.06 575 PRO A O 1
ATOM 4259 N N . GLU A 1 576 ? -20.879 15.425 32.146 1.00 65.00 576 GLU A N 1
ATOM 4260 C CA . GLU A 1 576 ? -19.693 14.577 32.345 1.00 65.00 576 GLU A CA 1
ATOM 4261 C C . GLU A 1 576 ? -19.018 14.152 31.019 1.00 65.00 576 GLU A C 1
ATOM 4263 O O . GLU A 1 576 ? -17.884 13.677 31.044 1.00 65.00 576 GLU A O 1
ATOM 4268 N N . CYS A 1 577 ? -19.675 14.348 29.866 1.00 68.00 577 CYS A N 1
ATOM 4269 C CA . CYS A 1 577 ? -19.119 14.142 28.521 1.00 68.00 577 CYS A CA 1
ATOM 4270 C C . CYS A 1 577 ? -19.939 14.925 27.464 1.00 68.00 577 CYS A C 1
ATOM 4272 O O . CYS A 1 577 ? -20.917 14.392 26.918 1.00 68.00 577 CYS A O 1
ATOM 4274 N N . PRO A 1 578 ? -19.603 16.204 27.208 1.00 74.88 578 PRO A N 1
ATOM 4275 C CA . PRO A 1 578 ? -20.242 16.993 26.161 1.00 74.88 578 PRO A CA 1
ATOM 4276 C C . PRO A 1 578 ? -19.707 16.616 24.775 1.00 74.88 578 PRO A C 1
ATOM 4278 O O . PRO A 1 578 ? -18.602 16.093 24.643 1.00 74.88 578 PRO A O 1
ATOM 4281 N N . VAL A 1 579 ? -20.487 16.905 23.735 1.00 74.44 579 VAL A N 1
ATOM 4282 C CA . VAL A 1 579 ? -20.126 16.667 22.327 1.00 74.44 579 VAL A CA 1
ATOM 4283 C C . VAL A 1 579 ? -20.445 17.895 21.480 1.00 74.44 579 VAL A C 1
ATOM 4285 O O . VAL A 1 579 ? -21.374 18.639 21.796 1.00 74.44 579 VAL A O 1
ATOM 4288 N N . GLU A 1 580 ? -19.684 18.108 20.409 1.00 80.69 580 GLU A N 1
ATOM 4289 C CA . GLU A 1 580 ? -19.892 19.209 19.466 1.00 80.69 580 GLU A CA 1
ATOM 4290 C C . GLU A 1 580 ? -20.720 18.735 18.260 1.00 80.69 580 GLU A C 1
ATOM 4292 O O . GLU A 1 580 ? -20.325 17.840 17.515 1.00 80.69 580 GLU A O 1
ATOM 4297 N N . GLU A 1 581 ? -21.897 19.335 18.078 1.00 82.94 581 GLU A N 1
ATOM 4298 C CA . GLU A 1 581 ? -22.755 19.185 16.900 1.00 82.94 581 GLU A CA 1
ATOM 4299 C C . GLU A 1 581 ? -22.549 20.398 15.980 1.00 82.94 581 GLU A C 1
ATOM 4301 O O . GLU A 1 581 ? -22.826 21.529 16.384 1.00 82.94 581 GLU A O 1
ATOM 4306 N N . VAL A 1 582 ? -22.082 20.178 14.748 1.00 86.44 582 VAL A N 1
ATOM 4307 C CA . VAL A 1 582 ? -21.861 21.244 13.753 1.00 86.44 582 VAL A CA 1
ATOM 4308 C C . VAL A 1 582 ? -23.083 21.384 12.837 1.00 86.44 582 VAL A C 1
ATOM 4310 O O . VAL A 1 582 ? -23.592 20.395 12.308 1.00 86.44 582 VAL A O 1
ATOM 4313 N N . GLU A 1 583 ? -23.557 22.615 12.640 1.00 88.69 583 GLU A N 1
ATOM 4314 C CA . GLU A 1 583 ? -24.702 22.968 11.794 1.00 88.69 583 GLU A CA 1
ATOM 4315 C C . GLU A 1 583 ? -24.298 24.035 10.758 1.00 88.69 583 GLU A C 1
ATOM 4317 O O . GLU A 1 583 ? -24.021 25.187 11.102 1.00 88.69 583 GLU A O 1
ATOM 4322 N N . GLU A 1 584 ? -24.291 23.659 9.472 1.00 90.44 584 GLU A N 1
ATOM 4323 C CA . GLU A 1 584 ? -24.176 24.605 8.353 1.00 90.44 584 GLU A CA 1
ATOM 4324 C C . GLU A 1 584 ? -25.378 25.563 8.330 1.00 90.44 584 GLU A C 1
ATOM 4326 O O . GLU A 1 584 ? -26.534 25.131 8.415 1.00 90.44 584 GLU A O 1
ATOM 4331 N N . CYS A 1 585 ? -25.133 26.862 8.138 1.00 86.19 585 CYS A N 1
ATOM 4332 C CA . CYS A 1 585 ? -26.228 27.823 8.058 1.00 86.19 585 CYS A CA 1
ATOM 4333 C C . CYS A 1 585 ? -27.003 27.759 6.725 1.00 86.19 585 CYS A C 1
ATOM 4335 O O . CYS A 1 585 ? -26.409 27.587 5.656 1.00 86.19 585 CYS A O 1
ATOM 4337 N N . PRO A 1 586 ? -28.343 27.926 6.751 1.00 82.75 586 PRO A N 1
ATOM 4338 C CA . PRO A 1 586 ? -29.164 27.973 5.545 1.00 82.75 586 PRO A CA 1
ATOM 4339 C C . PRO A 1 586 ? -28.724 29.048 4.542 1.00 82.75 586 PRO A C 1
ATOM 4341 O O . PRO A 1 586 ? -28.194 30.093 4.898 1.00 82.75 586 PRO A O 1
ATOM 4344 N N . PHE A 1 587 ? -29.025 28.838 3.259 1.00 74.12 587 PHE A N 1
ATOM 4345 C CA . PHE A 1 587 ? -28.679 29.791 2.200 1.00 74.12 587 PHE A CA 1
ATOM 4346 C C . PHE A 1 587 ? -29.221 31.213 2.473 1.00 74.12 587 PHE A C 1
ATOM 4348 O O . PHE A 1 587 ? -30.438 31.411 2.525 1.00 74.12 587 PHE A O 1
ATOM 4355 N N . ALA A 1 588 ? -28.305 32.192 2.523 1.00 79.31 588 ALA A N 1
ATOM 4356 C CA . ALA A 1 588 ? -28.500 33.597 2.925 1.00 79.31 588 ALA A CA 1
ATOM 4357 C C . ALA A 1 588 ? -28.650 33.857 4.443 1.00 79.31 588 ALA A C 1
ATOM 4359 O O . ALA A 1 588 ? -29.089 34.940 4.848 1.00 79.31 588 ALA A O 1
ATOM 4360 N N . GLU A 1 589 ? -28.237 32.893 5.264 1.00 85.69 589 GLU A N 1
ATOM 4361 C CA . GLU A 1 589 ? -27.909 33.051 6.680 1.00 85.69 589 GLU A CA 1
ATOM 4362 C C . GLU A 1 589 ? -26.407 32.769 6.899 1.00 85.69 589 GLU A C 1
ATOM 4364 O O . GLU A 1 589 ? -25.794 31.992 6.170 1.00 85.69 589 GLU A O 1
ATOM 4369 N N . GLU A 1 590 ? -25.816 33.427 7.891 1.00 85.88 590 GLU A N 1
ATOM 4370 C CA . GLU A 1 590 ? -24.417 33.333 8.326 1.00 85.88 590 GLU A CA 1
ATOM 4371 C C . GLU A 1 590 ? -24.405 33.145 9.852 1.00 85.88 590 GLU A C 1
ATOM 4373 O O . GLU A 1 590 ? -25.337 33.588 10.534 1.00 85.88 590 GLU A O 1
ATOM 4378 N N . CYS A 1 591 ? -23.387 32.489 10.417 1.00 87.19 591 CYS A N 1
ATOM 4379 C CA . CYS A 1 591 ? -23.298 32.361 11.871 1.00 87.19 591 CYS A CA 1
ATOM 4380 C C . CYS A 1 591 ? -22.897 33.695 12.523 1.00 87.19 591 CYS A C 1
ATOM 4382 O O . CYS A 1 591 ? -21.872 34.285 12.183 1.00 87.19 591 CYS A O 1
ATOM 4384 N N . ALA A 1 592 ? -23.676 34.135 13.513 1.00 85.62 592 ALA A N 1
ATOM 4385 C CA . ALA A 1 592 ? -23.303 35.183 14.459 1.00 85.62 592 ALA A CA 1
ATOM 4386 C C . ALA A 1 592 ? -23.728 34.774 15.880 1.00 85.62 592 ALA A C 1
ATOM 4388 O O . ALA A 1 592 ? -24.802 34.205 16.069 1.00 85.62 592 ALA A O 1
ATOM 4389 N N . ASP A 1 593 ? -22.882 35.040 16.881 1.00 84.44 593 ASP A N 1
ATOM 4390 C CA . ASP A 1 593 ? -23.119 34.709 18.300 1.00 84.44 593 ASP A CA 1
ATOM 4391 C C . ASP A 1 593 ? -23.615 33.263 18.556 1.00 84.44 593 ASP A C 1
ATOM 4393 O O . ASP A 1 593 ? -24.430 33.009 19.445 1.00 84.44 593 ASP A O 1
ATOM 4397 N N . GLY A 1 594 ? -23.130 32.295 17.767 1.00 85.62 594 GLY A N 1
ATOM 4398 C CA . GLY A 1 594 ? -23.498 30.882 17.901 1.00 85.62 594 GLY A CA 1
ATOM 4399 C C . GLY A 1 594 ? -24.902 30.531 17.400 1.00 85.62 594 GLY A C 1
ATOM 4400 O O . GLY A 1 594 ? -25.495 29.557 17.874 1.00 85.62 594 GLY A O 1
ATOM 4401 N N . ALA A 1 595 ? -25.452 31.311 16.468 1.00 87.50 595 ALA A N 1
ATOM 4402 C CA . ALA A 1 595 ? -26.700 31.020 15.771 1.00 87.50 595 ALA A CA 1
ATOM 4403 C C . ALA A 1 595 ? -26.654 31.489 14.308 1.00 87.50 595 ALA A C 1
ATOM 4405 O O . ALA A 1 595 ? -26.033 32.499 13.987 1.00 87.50 595 ALA A O 1
ATOM 4406 N N . CYS A 1 596 ? -27.376 30.799 13.425 1.00 88.56 596 CYS A N 1
ATOM 4407 C CA . CYS A 1 596 ? -27.605 31.292 12.070 1.00 88.56 596 CYS A CA 1
ATOM 4408 C C . CYS A 1 596 ? -28.534 32.509 12.107 1.00 88.56 596 CYS A C 1
ATOM 4410 O O . CYS A 1 596 ? -29.646 32.449 12.643 1.00 88.56 596 CYS A O 1
ATOM 4412 N N . VAL A 1 597 ? -28.068 33.618 11.539 1.00 84.81 597 VAL A N 1
ATOM 4413 C CA . VAL A 1 597 ? -28.832 34.852 11.343 1.00 84.81 597 VAL A CA 1
ATOM 4414 C C . VAL A 1 597 ? -28.790 35.228 9.862 1.00 84.81 597 VAL A C 1
ATOM 4416 O O . VAL A 1 597 ? -27.810 34.916 9.194 1.00 84.81 597 VAL A O 1
ATOM 4419 N N . PRO A 1 598 ? -29.796 35.921 9.301 1.00 82.25 598 PRO A N 1
ATOM 4420 C CA . PRO A 1 598 ? -29.706 36.414 7.926 1.00 82.25 598 PRO A CA 1
ATOM 4421 C C . PRO A 1 598 ? -28.433 37.246 7.728 1.00 82.25 598 PRO A C 1
ATOM 4423 O O . PRO A 1 598 ? -28.178 38.118 8.554 1.00 82.25 598 PRO A O 1
ATOM 4426 N N . SER A 1 599 ? -27.686 37.061 6.631 1.00 78.50 599 SER A N 1
ATOM 4427 C CA . SER A 1 599 ? -26.400 37.754 6.372 1.00 78.50 599 SER A CA 1
ATOM 4428 C C . SER A 1 599 ? -26.457 39.279 6.568 1.00 78.50 599 SER A C 1
ATOM 4430 O O . SER A 1 599 ? -25.499 39.932 6.969 1.00 78.50 599 SER A O 1
ATOM 4432 N N . ALA A 1 600 ? -27.625 39.877 6.308 1.00 70.94 600 ALA A N 1
ATOM 4433 C CA . ALA A 1 600 ? -27.877 41.302 6.511 1.00 70.94 600 ALA A CA 1
ATOM 4434 C C . ALA A 1 600 ? -27.806 41.761 7.985 1.00 70.94 600 ALA A C 1
ATOM 4436 O O . ALA A 1 600 ? -27.744 42.961 8.226 1.00 70.94 600 ALA A O 1
ATOM 4437 N N . CYS A 1 601 ? -27.839 40.835 8.945 1.00 71.50 601 CYS A N 1
ATOM 4438 C CA . CYS A 1 601 ? -27.871 41.062 10.389 1.00 71.50 601 CYS A CA 1
ATOM 4439 C C . CYS A 1 601 ? -26.538 40.727 11.091 1.00 71.50 601 CYS A C 1
ATOM 4441 O O . CYS A 1 601 ? -26.548 40.541 12.303 1.00 71.50 601 CYS A O 1
ATOM 4443 N N . VAL A 1 602 ? -25.416 40.624 10.365 1.00 69.19 602 VAL A N 1
ATOM 4444 C CA . VAL A 1 602 ? -24.090 40.325 10.953 1.00 69.19 602 VAL A CA 1
ATOM 4445 C C . VAL A 1 602 ? -23.351 41.602 11.408 1.00 69.19 602 VAL A C 1
ATOM 4447 O O . VAL A 1 602 ? -22.812 41.633 12.511 1.00 69.19 602 VAL A O 1
ATOM 4450 N N . ASP A 1 603 ? -23.382 42.696 10.628 1.00 69.25 603 ASP A N 1
ATOM 4451 C CA . ASP A 1 603 ? -22.855 44.028 11.026 1.00 69.25 603 ASP A CA 1
ATOM 4452 C C . ASP A 1 603 ? -23.895 44.780 11.888 1.00 69.25 603 ASP A C 1
ATOM 4454 O O . ASP A 1 603 ? -24.542 45.732 11.436 1.00 69.25 603 ASP A O 1
ATOM 4458 N N . LEU A 1 604 ? -24.122 44.282 13.113 1.00 72.75 604 LEU A N 1
ATOM 4459 C CA . LEU A 1 604 ? -25.053 44.869 14.084 1.00 72.75 604 LEU A CA 1
ATOM 4460 C C . LEU A 1 604 ? -24.501 46.149 14.726 1.00 72.75 604 LEU A C 1
ATOM 4462 O O . LEU A 1 604 ? -23.329 46.241 15.086 1.00 72.75 604 LEU A O 1
ATOM 4466 N N . CYS A 1 605 ? -25.388 47.117 14.949 1.00 74.38 605 CYS A N 1
ATOM 4467 C CA . CYS A 1 605 ? -25.077 48.418 15.552 1.00 74.38 605 CYS A CA 1
ATOM 4468 C C . CYS A 1 605 ? -26.160 48.861 16.559 1.00 74.38 605 CYS A C 1
ATOM 4470 O O . CYS A 1 605 ? -27.253 48.283 16.603 1.00 74.38 605 CYS A O 1
ATOM 4472 N N . GLU A 1 606 ? -25.890 49.884 17.383 1.00 79.25 606 GLU A N 1
ATOM 4473 C CA . GLU A 1 606 ? -26.886 50.396 18.345 1.00 79.25 606 GLU A CA 1
ATOM 4474 C C . GLU A 1 606 ? -27.945 51.282 17.655 1.00 79.25 606 GLU A C 1
ATOM 4476 O O . GLU A 1 606 ? -27.621 52.122 16.817 1.00 79.25 606 GLU A O 1
ATOM 4481 N N . GLU A 1 607 ? -29.236 51.155 18.004 1.00 81.00 607 GLU A N 1
ATOM 4482 C CA . GLU A 1 607 ? -30.303 51.924 17.333 1.00 81.00 607 GLU A CA 1
ATOM 4483 C C . GLU A 1 607 ? -30.078 53.448 17.446 1.00 81.00 607 GLU A C 1
ATOM 4485 O O . GLU A 1 607 ? -30.100 54.032 18.532 1.00 81.00 607 GLU A O 1
ATOM 4490 N N . GLY A 1 608 ? -29.908 54.118 16.302 1.00 78.81 608 GLY A N 1
ATOM 4491 C CA . GLY A 1 608 ? -29.638 55.555 16.233 1.00 78.81 608 GLY A CA 1
ATOM 4492 C C . GLY A 1 608 ? -28.159 55.951 16.296 1.00 78.81 608 GLY A C 1
ATOM 4493 O O . GLY A 1 608 ? -27.873 57.151 16.255 1.00 78.81 608 GLY A O 1
ATOM 4494 N N . GLU A 1 609 ? -27.230 54.991 16.345 1.00 85.56 609 GLU A N 1
ATOM 4495 C CA . GLU A 1 609 ? -25.797 55.221 16.134 1.00 85.56 609 GLU A CA 1
ATOM 4496 C C . GLU A 1 609 ? -25.531 55.831 14.740 1.00 85.56 609 GLU A C 1
ATOM 4498 O O . GLU A 1 609 ? -26.308 55.646 13.797 1.00 85.56 609 GLU A O 1
ATOM 4503 N N . ILE A 1 610 ? -24.449 56.607 14.592 1.00 83.94 610 ILE A N 1
ATOM 4504 C CA . ILE A 1 610 ? -24.097 57.299 13.342 1.00 83.94 610 ILE A CA 1
ATOM 4505 C C . ILE A 1 610 ? -22.592 57.181 13.093 1.00 83.94 610 ILE A C 1
ATOM 4507 O O . ILE A 1 610 ? -21.819 57.889 13.740 1.00 83.94 610 ILE A O 1
ATOM 4511 N N . ARG A 1 611 ? -22.172 56.381 12.101 1.00 86.81 611 ARG A N 1
ATOM 4512 C CA . ARG A 1 611 ? -20.784 56.396 11.615 1.00 86.81 611 ARG A CA 1
ATOM 4513 C C . ARG A 1 611 ? -20.617 57.407 10.481 1.00 86.81 611 ARG A C 1
ATOM 4515 O O . ARG A 1 611 ? -21.384 57.433 9.513 1.00 86.81 611 ARG A O 1
ATOM 4522 N N . CYS A 1 612 ? -19.614 58.271 10.603 1.00 85.88 612 CYS A N 1
ATOM 4523 C CA . CYS A 1 612 ? -19.192 59.138 9.509 1.00 85.88 612 CYS A CA 1
ATOM 4524 C C . CYS A 1 612 ? -18.384 58.321 8.493 1.00 85.88 612 CYS A C 1
ATOM 4526 O O . CYS A 1 612 ? -17.508 57.554 8.882 1.00 85.88 612 CYS A O 1
ATOM 4528 N N . LEU A 1 613 ? -18.659 58.509 7.202 1.00 82.50 613 LEU A N 1
ATOM 4529 C CA . LEU A 1 613 ? -17.831 57.974 6.121 1.00 82.50 613 LEU A CA 1
ATOM 4530 C C . LEU A 1 613 ? -16.939 59.088 5.550 1.00 82.50 613 LEU A C 1
ATOM 4532 O O . LEU A 1 613 ? -17.042 60.255 5.946 1.00 82.50 613 LEU A O 1
ATOM 4536 N N . GLU A 1 614 ? -16.090 58.749 4.577 1.00 76.69 614 GLU A N 1
ATOM 4537 C CA . GLU A 1 614 ? -15.376 59.764 3.801 1.00 76.69 614 GLU A CA 1
ATOM 4538 C C . GLU A 1 614 ? -16.353 60.776 3.172 1.00 76.69 614 GLU A C 1
ATOM 4540 O O . GLU A 1 614 ? -17.478 60.461 2.768 1.00 76.69 614 GLU A O 1
ATOM 4545 N N . ALA A 1 615 ? -15.940 62.045 3.137 1.00 70.50 615 ALA A N 1
ATOM 4546 C CA . ALA A 1 615 ? -16.856 63.138 2.842 1.00 70.50 615 ALA A CA 1
ATOM 4547 C C . ALA A 1 615 ? -17.390 63.073 1.392 1.00 70.50 615 ALA A C 1
ATOM 4549 O O . ALA A 1 615 ? -16.594 62.948 0.459 1.00 70.50 615 ALA A O 1
ATOM 4550 N N . PRO A 1 616 ? -18.710 63.253 1.170 1.00 72.19 616 PRO A N 1
ATOM 4551 C CA . PRO A 1 616 ? -19.681 63.844 2.097 1.00 72.19 616 PRO A CA 1
ATOM 4552 C C . PRO A 1 616 ? -20.643 62.839 2.777 1.00 72.19 616 PRO A C 1
ATOM 4554 O O . PRO A 1 616 ? -21.754 63.231 3.118 1.00 72.19 616 PRO A O 1
ATOM 4557 N N . ALA A 1 617 ? -20.293 61.565 2.969 1.00 81.62 617 ALA A N 1
ATOM 4558 C CA . ALA A 1 617 ? -21.254 60.540 3.403 1.00 81.62 617 ALA A CA 1
ATOM 4559 C C . ALA A 1 617 ? -21.311 60.285 4.933 1.00 81.62 617 ALA A C 1
ATOM 4561 O O . ALA A 1 617 ? -20.381 60.592 5.682 1.00 81.62 617 ALA A O 1
ATOM 4562 N N . ARG A 1 618 ? -22.426 59.706 5.403 1.00 85.31 618 ARG A N 1
ATOM 4563 C CA . ARG A 1 618 ? -22.601 59.107 6.744 1.00 85.31 618 ARG A CA 1
ATOM 4564 C C . ARG A 1 618 ? -23.661 58.008 6.720 1.00 85.31 618 ARG A C 1
ATOM 4566 O O . ARG A 1 618 ? -24.590 58.093 5.918 1.00 85.31 618 ARG A O 1
ATOM 4573 N N . GLU A 1 619 ? -23.584 57.055 7.634 1.00 88.50 619 GLU A N 1
ATOM 4574 C CA . GLU A 1 619 ? -24.570 55.978 7.806 1.00 88.50 619 GLU A CA 1
ATOM 4575 C C . GLU A 1 619 ? -25.249 56.102 9.175 1.00 88.50 619 GLU A C 1
ATOM 4577 O O . GLU A 1 619 ? -24.711 56.736 10.083 1.00 88.50 619 GLU A O 1
ATOM 4582 N N . ILE A 1 620 ? -26.472 55.583 9.305 1.00 85.62 620 ILE A N 1
ATOM 4583 C CA . ILE A 1 620 ? -27.269 55.663 10.540 1.00 85.62 620 ILE A CA 1
ATOM 4584 C C . ILE A 1 620 ? -27.827 54.278 10.831 1.00 85.62 620 ILE A C 1
ATOM 4586 O O . ILE A 1 620 ? -28.486 53.702 9.970 1.00 85.62 620 ILE A O 1
ATOM 4590 N N . CYS A 1 621 ? -27.609 53.773 12.036 1.00 85.00 621 CYS A N 1
ATOM 4591 C CA . CYS A 1 621 ? -28.137 52.483 12.443 1.00 85.00 621 CYS A CA 1
ATOM 4592 C C . CYS A 1 621 ? -29.649 52.548 12.721 1.00 85.00 621 CYS A C 1
ATOM 4594 O O . CYS A 1 621 ? -30.106 53.453 13.430 1.00 85.00 621 CYS A O 1
ATOM 4596 N N . ARG A 1 622 ? -30.434 51.596 12.197 1.00 81.94 622 ARG A N 1
ATOM 4597 C CA . ARG A 1 622 ? -31.867 51.415 12.512 1.00 81.94 622 ARG A CA 1
ATOM 4598 C C . ARG A 1 622 ? -32.286 49.950 12.464 1.00 81.94 622 ARG A C 1
ATOM 4600 O O . ARG A 1 622 ? -31.651 49.140 11.802 1.00 81.94 622 ARG A O 1
ATOM 4607 N N . GLU A 1 623 ? -33.408 49.641 13.110 1.00 80.44 623 GLU A N 1
ATOM 4608 C CA . GLU A 1 623 ? -34.145 48.389 12.904 1.00 80.44 623 GLU A CA 1
ATOM 4609 C C . GLU A 1 623 ? -34.528 48.240 11.415 1.00 80.44 623 GLU A C 1
ATOM 4611 O O . GLU A 1 623 ? -35.283 49.051 10.868 1.00 80.44 623 GLU A O 1
ATOM 4616 N N . GLY A 1 624 ? -33.965 47.231 10.746 1.00 71.50 624 GLY A N 1
ATOM 4617 C CA . GLY A 1 624 ? -34.265 46.883 9.357 1.00 71.50 624 GLY A CA 1
ATOM 4618 C C . GLY A 1 624 ? -35.543 46.048 9.215 1.00 71.50 624 GLY A C 1
ATOM 4619 O O . GLY A 1 624 ? -36.135 45.608 10.198 1.00 71.50 624 GLY A O 1
ATOM 4620 N N . GLU A 1 625 ? -35.959 45.753 7.977 1.00 72.00 625 GLU A N 1
ATOM 4621 C CA . GLU A 1 625 ? -37.199 44.990 7.705 1.00 72.00 625 GLU A CA 1
ATOM 4622 C C . GLU A 1 625 ? -37.197 43.547 8.263 1.00 72.00 625 GLU A C 1
ATOM 4624 O O . GLU A 1 625 ? -38.249 42.909 8.307 1.00 72.00 625 GLU A O 1
ATOM 4629 N N . LEU A 1 626 ? -36.038 43.046 8.711 1.00 69.69 626 LEU A N 1
ATOM 4630 C CA . LEU A 1 626 ? -35.854 41.736 9.350 1.00 69.69 626 LEU A CA 1
ATOM 4631 C C . LEU A 1 626 ? -35.856 41.783 10.895 1.00 69.69 626 LEU A C 1
ATOM 4633 O O . LEU A 1 626 ? -35.769 40.734 11.525 1.00 69.69 626 LEU A O 1
ATOM 4637 N N . GLY A 1 627 ? -35.976 42.965 11.517 1.00 71.62 627 GLY A N 1
ATOM 4638 C CA . GLY A 1 627 ? -36.018 43.123 12.982 1.00 71.62 627 GLY A CA 1
ATOM 4639 C C . GLY A 1 627 ? -34.653 43.153 13.688 1.00 71.62 627 GLY A C 1
ATOM 4640 O O . GLY A 1 627 ? -34.601 43.082 14.913 1.00 71.62 627 GLY A O 1
ATOM 4641 N N . CYS A 1 628 ? -33.556 43.265 12.934 1.00 77.06 628 CYS A N 1
ATOM 4642 C CA . CYS A 1 628 ? -32.193 43.468 13.439 1.00 77.06 628 CYS A CA 1
ATOM 4643 C C . CYS A 1 628 ? -31.736 44.923 13.204 1.00 77.06 628 CYS A C 1
ATOM 4645 O O . CYS A 1 628 ? -32.204 45.570 12.262 1.00 77.06 628 CYS A O 1
ATOM 4647 N N . THR A 1 629 ? -30.859 45.467 14.056 1.00 80.75 629 THR A N 1
ATOM 4648 C CA . THR A 1 629 ? -30.362 46.852 13.945 1.00 80.75 629 THR A CA 1
ATOM 4649 C C . THR A 1 629 ? -29.110 46.930 13.078 1.00 80.75 629 THR A C 1
ATOM 4651 O O . THR A 1 629 ? -28.063 46.402 13.438 1.00 80.75 629 THR A O 1
ATOM 4654 N N . VAL A 1 630 ? -29.234 47.591 11.926 1.00 82.38 630 VAL A N 1
ATOM 4655 C CA . VAL A 1 630 ? -28.252 47.574 10.831 1.00 82.38 630 VAL A CA 1
ATOM 4656 C C . VAL A 1 630 ? -28.001 48.979 10.282 1.00 82.38 630 VAL A C 1
ATOM 4658 O O . VAL A 1 630 ? -28.844 49.876 10.405 1.00 82.38 630 VAL A O 1
ATOM 4661 N N . TRP A 1 631 ? -26.852 49.182 9.639 1.00 81.62 631 TRP A N 1
ATOM 4662 C CA . TRP A 1 631 ? -26.505 50.449 8.995 1.00 81.62 631 TRP A CA 1
ATOM 4663 C C . TRP A 1 631 ? -27.395 50.732 7.773 1.00 81.62 631 TRP A C 1
ATOM 4665 O O . TRP A 1 631 ? -27.331 50.032 6.762 1.00 81.62 631 TRP A O 1
ATOM 4675 N N . GLU A 1 632 ? -28.211 51.793 7.824 1.00 79.94 632 GLU A N 1
ATOM 4676 C CA . GLU A 1 632 ? -28.919 52.275 6.632 1.00 79.94 632 GLU A CA 1
ATOM 4677 C C . GLU A 1 632 ? -27.923 52.759 5.561 1.00 79.94 632 GLU A C 1
ATOM 4679 O O . GLU A 1 632 ? -26.954 53.445 5.911 1.00 79.94 632 GLU A O 1
ATOM 4684 N N . PRO A 1 633 ? -28.198 52.521 4.259 1.00 76.44 633 PRO A N 1
ATOM 4685 C CA . PRO A 1 633 ? -27.376 53.018 3.161 1.00 76.44 633 PRO A CA 1
ATOM 4686 C C . PRO A 1 633 ? -27.069 54.515 3.271 1.00 76.44 633 PRO A C 1
ATOM 4688 O O . PRO A 1 633 ? -27.953 55.333 3.549 1.00 76.44 633 PRO A O 1
ATOM 4691 N N . HIS A 1 634 ? -25.808 54.867 3.020 1.00 78.38 634 HIS A N 1
ATOM 4692 C CA . HIS A 1 634 ? -25.272 56.187 3.331 1.00 78.38 634 HIS A CA 1
ATOM 4693 C C . HIS A 1 634 ? -26.104 57.376 2.820 1.00 78.38 634 HIS A C 1
ATOM 4695 O O . HIS A 1 634 ? -26.536 57.461 1.669 1.00 78.38 634 HIS A O 1
ATOM 4701 N N . THR A 1 635 ? -26.260 58.367 3.694 1.00 81.25 635 THR A N 1
ATOM 4702 C CA . THR A 1 635 ? -26.884 59.656 3.400 1.00 81.25 635 THR A CA 1
ATOM 4703 C C . THR A 1 635 ? -25.810 60.713 3.139 1.00 81.25 635 THR A C 1
ATOM 4705 O O . THR A 1 635 ? -24.961 60.965 3.994 1.00 81.25 635 THR A O 1
ATOM 4708 N N . ASP A 1 636 ? -25.877 61.377 1.983 1.00 83.69 636 ASP A N 1
ATOM 4709 C CA . ASP A 1 636 ? -25.040 62.538 1.650 1.00 83.69 636 ASP A CA 1
ATOM 4710 C C . ASP A 1 636 ? -25.366 63.731 2.577 1.00 83.69 636 ASP A C 1
ATOM 4712 O O . ASP A 1 636 ? -26.521 64.145 2.721 1.00 83.69 636 ASP A O 1
ATOM 4716 N N . CYS A 1 637 ? -24.336 64.296 3.207 1.00 81.00 637 CYS A N 1
ATOM 4717 C CA . CYS A 1 637 ? -24.416 65.466 4.077 1.00 81.00 637 CYS A CA 1
ATOM 4718 C C . CYS A 1 637 ? -24.647 66.799 3.346 1.00 81.00 637 CYS A C 1
ATOM 4720 O O . CYS A 1 637 ? -24.909 67.809 4.005 1.00 81.00 637 CYS A O 1
ATOM 4722 N N . GLY A 1 638 ? -24.555 66.817 2.017 1.00 79.50 638 GLY A N 1
ATOM 4723 C CA . GLY A 1 638 ? -24.709 67.982 1.158 1.00 79.50 638 GLY A CA 1
ATOM 4724 C C . GLY A 1 638 ? -23.372 68.544 0.669 1.00 79.50 638 GLY A C 1
ATOM 4725 O O . GLY A 1 638 ? -22.369 68.570 1.381 1.00 79.50 638 GLY A O 1
ATOM 4726 N N . ALA A 1 639 ? -23.361 69.055 -0.564 1.00 76.62 639 ALA A N 1
ATOM 4727 C CA . ALA A 1 639 ? -22.160 69.587 -1.205 1.00 76.62 639 ALA A CA 1
ATOM 4728 C C . ALA A 1 639 ? -21.497 70.715 -0.383 1.00 76.62 639 ALA A C 1
ATOM 4730 O O . ALA A 1 639 ? -22.080 71.780 -0.176 1.00 76.62 639 ALA A O 1
ATOM 4731 N N . GLY A 1 640 ? -20.249 70.491 0.044 1.00 76.81 640 GLY A N 1
ATOM 4732 C CA . GLY A 1 640 ? -19.496 71.414 0.905 1.00 76.81 640 GLY A CA 1
ATOM 4733 C C . GLY A 1 640 ? -19.709 71.204 2.411 1.00 76.81 640 GLY A C 1
ATOM 4734 O O . GLY A 1 640 ? -19.199 71.989 3.213 1.00 76.81 640 GLY A O 1
ATOM 4735 N N . GLN A 1 641 ? -20.435 70.159 2.808 1.00 83.31 641 GLN A N 1
ATOM 4736 C CA . GLN A 1 641 ? -20.548 69.693 4.188 1.00 83.31 641 GLN A CA 1
ATOM 4737 C C . GLN A 1 641 ? -19.776 68.378 4.369 1.00 83.31 641 GLN A C 1
ATOM 4739 O O . GLN A 1 641 ? -19.532 67.642 3.415 1.00 83.31 641 GLN A O 1
ATOM 4744 N N . ARG A 1 642 ? -19.389 68.091 5.610 1.00 85.94 642 ARG A N 1
ATOM 4745 C CA . ARG A 1 642 ? -18.854 66.797 6.045 1.00 85.94 642 ARG A CA 1
ATOM 4746 C C . ARG A 1 642 ? -19.633 66.314 7.262 1.00 85.94 642 ARG A C 1
ATOM 4748 O O . ARG A 1 642 ? -20.171 67.138 8.007 1.00 85.94 642 ARG A O 1
ATOM 4755 N N . CYS A 1 643 ? -19.682 65.004 7.461 1.00 85.25 643 CYS A N 1
ATOM 4756 C CA . CYS A 1 643 ? -20.066 64.448 8.751 1.00 85.25 643 CYS A CA 1
ATOM 4757 C C . CYS A 1 643 ? -19.031 64.872 9.810 1.00 85.25 643 CYS A C 1
ATOM 4759 O O . CYS A 1 643 ? -17.861 65.093 9.487 1.00 85.25 643 CYS A O 1
ATOM 4761 N N . ASP A 1 644 ? -19.476 65.071 11.045 1.00 82.50 644 ASP A N 1
ATOM 4762 C CA . ASP A 1 644 ? -18.628 65.443 12.172 1.00 82.50 644 ASP A CA 1
ATOM 4763 C C . ASP A 1 644 ? -18.607 64.284 13.169 1.00 82.50 644 ASP A C 1
ATOM 4765 O O . ASP A 1 644 ? -19.651 63.910 13.701 1.00 82.50 644 ASP A O 1
ATOM 4769 N N . GLU A 1 645 ? -17.430 63.697 13.371 1.00 80.44 645 GLU A N 1
ATOM 4770 C CA . GLU A 1 645 ? -17.224 62.437 14.102 1.00 80.44 645 GLU A CA 1
ATOM 4771 C C . GLU A 1 645 ? -17.629 62.514 15.588 1.00 80.44 645 GLU A C 1
ATOM 4773 O O . GLU A 1 645 ? -17.829 61.482 16.217 1.00 80.44 645 GLU A O 1
ATOM 4778 N N . GLU A 1 646 ? -17.799 63.717 16.153 1.00 79.56 646 GLU A N 1
ATOM 4779 C CA . GLU A 1 646 ? -18.185 63.915 17.558 1.00 79.56 646 GLU A CA 1
ATOM 4780 C C . GLU A 1 646 ? -19.709 63.817 17.797 1.00 79.56 646 GLU A C 1
ATOM 4782 O O . GLU A 1 646 ? -20.137 63.464 18.894 1.00 79.56 646 GLU A O 1
ATOM 4787 N N . ASP A 1 647 ? -20.553 64.153 16.807 1.00 81.50 647 ASP A N 1
ATOM 4788 C CA . ASP A 1 647 ? -22.024 64.093 16.956 1.00 81.50 647 ASP A CA 1
ATOM 4789 C C . ASP A 1 647 ? -22.805 63.609 15.722 1.00 81.50 647 ASP A C 1
ATOM 4791 O O . ASP A 1 647 ? -24.033 63.740 15.666 1.00 81.50 647 ASP A O 1
ATOM 4795 N N . GLY A 1 648 ? -22.111 63.070 14.717 1.00 80.19 648 GLY A N 1
ATOM 4796 C CA . GLY A 1 648 ? -22.684 62.530 13.484 1.00 80.19 648 GLY A CA 1
ATOM 4797 C C . GLY A 1 648 ? -23.359 63.572 12.585 1.00 80.19 648 GLY A C 1
ATOM 4798 O O . GLY A 1 648 ? -24.065 63.209 11.636 1.00 80.19 648 GLY A O 1
ATOM 4799 N N . ARG A 1 649 ? -23.228 64.879 12.871 1.00 84.06 649 ARG A N 1
ATOM 4800 C CA . ARG A 1 649 ? -23.971 65.931 12.156 1.00 84.06 649 ARG A CA 1
ATOM 4801 C C . ARG A 1 649 ? -23.212 66.460 10.952 1.00 84.06 649 ARG A C 1
ATOM 4803 O O . ARG A 1 649 ? -22.022 66.739 10.997 1.00 84.06 649 ARG A O 1
ATOM 4810 N N . CYS A 1 650 ? -23.962 66.714 9.890 1.00 83.69 650 CYS A N 1
ATOM 4811 C CA . CYS A 1 650 ? -23.469 67.339 8.674 1.00 83.69 650 CYS A CA 1
ATOM 4812 C C . CYS A 1 650 ? -23.149 68.824 8.906 1.00 83.69 650 CYS A C 1
ATOM 4814 O O . CYS A 1 650 ? -24.045 69.673 8.871 1.00 83.69 650 CYS A O 1
ATOM 4816 N N . ARG A 1 651 ? -21.878 69.162 9.129 1.00 84.81 651 ARG A N 1
ATOM 4817 C CA . ARG A 1 651 ? -21.397 70.538 9.347 1.00 84.81 651 ARG A CA 1
ATOM 4818 C C . ARG A 1 651 ? -20.682 71.051 8.090 1.00 84.81 651 ARG A C 1
ATOM 4820 O O . ARG A 1 651 ? -20.146 70.268 7.311 1.00 84.81 651 ARG A O 1
ATOM 4827 N N . ALA A 1 652 ? -20.683 72.364 7.857 1.00 79.19 652 ALA A N 1
ATOM 4828 C CA . ALA A 1 652 ? -19.950 72.948 6.728 1.00 79.19 652 ALA A CA 1
ATOM 4829 C C . ALA A 1 652 ? -18.447 72.655 6.855 1.00 79.19 652 ALA A C 1
ATOM 4831 O O . ALA A 1 652 ? -17.879 72.826 7.936 1.00 79.19 652 ALA A O 1
ATOM 4832 N N . ALA A 1 653 ? -17.801 72.242 5.762 1.00 70.00 653 ALA A N 1
ATOM 4833 C CA . ALA A 1 653 ? -16.360 72.036 5.751 1.00 70.00 653 ALA A CA 1
ATOM 4834 C C . ALA A 1 653 ? -15.652 73.373 6.035 1.00 70.00 653 ALA A C 1
ATOM 4836 O O . ALA A 1 653 ? -15.820 74.351 5.302 1.00 70.00 653 ALA A O 1
ATOM 4837 N N . GLY A 1 654 ? -14.892 73.426 7.133 1.00 64.62 654 GLY A N 1
ATOM 4838 C CA . GLY A 1 654 ? -14.113 74.610 7.493 1.00 64.62 654 GLY A CA 1
ATOM 4839 C C . GLY A 1 654 ? -13.072 74.942 6.415 1.00 64.62 654 GLY A C 1
ATOM 4840 O O . GLY A 1 654 ? -12.612 74.035 5.718 1.00 64.62 654 GLY A O 1
ATOM 4841 N N . PRO A 1 655 ? -12.684 76.222 6.253 1.00 51.50 655 PRO A N 1
ATOM 4842 C CA . PRO A 1 655 ? -11.671 76.599 5.274 1.00 51.50 655 PRO A CA 1
ATOM 4843 C C . PRO A 1 655 ? -10.359 75.867 5.574 1.00 51.50 655 PRO A C 1
ATOM 4845 O O . PRO A 1 655 ? -9.815 75.984 6.671 1.00 51.50 655 PRO A O 1
ATOM 4848 N N . SER A 1 656 ? -9.859 75.114 4.595 1.00 47.88 656 SER A N 1
ATOM 4849 C CA . SER A 1 656 ? -8.637 74.321 4.716 1.00 47.88 656 SER A CA 1
ATOM 4850 C C . SER A 1 656 ? -7.426 75.224 4.960 1.00 47.88 656 SER A C 1
ATOM 4852 O O . SER A 1 656 ? -6.948 75.893 4.041 1.00 47.88 656 SER A O 1
ATOM 4854 N N . SER A 1 657 ? -6.911 75.233 6.190 1.00 39.22 657 SER A N 1
ATOM 4855 C CA . SER A 1 657 ? -5.680 75.932 6.566 1.00 39.22 657 SER A CA 1
ATOM 4856 C C . SER A 1 657 ? -4.448 75.156 6.091 1.00 39.22 657 SER A C 1
ATOM 4858 O O . SER A 1 657 ? -3.722 74.563 6.885 1.00 39.22 657 SER A O 1
ATOM 4860 N N . SER A 1 658 ? -4.239 75.132 4.776 1.00 41.44 658 SER A N 1
ATOM 4861 C CA . SER A 1 658 ? -3.015 74.632 4.156 1.00 41.44 658 SER A CA 1
ATOM 4862 C C . SER A 1 658 ? -1.941 75.725 4.169 1.00 41.44 658 SER A C 1
ATOM 4864 O O . SER A 1 658 ? -1.936 76.590 3.290 1.00 41.44 658 SER A O 1
ATOM 4866 N N . GLU A 1 659 ? -1.026 75.675 5.135 1.00 35.91 659 GLU A N 1
ATOM 4867 C CA . GLU A 1 659 ? 0.256 76.389 5.067 1.00 35.91 659 GLU A CA 1
ATOM 4868 C C . GLU A 1 659 ? 1.384 75.359 4.843 1.00 35.91 659 GLU A C 1
ATOM 4870 O O . GLU A 1 659 ? 1.446 74.376 5.585 1.00 35.91 659 GLU A O 1
ATOM 4875 N N . PRO A 1 660 ? 2.214 75.505 3.790 1.00 44.75 660 PRO A N 1
ATOM 4876 C CA . PRO A 1 660 ? 3.219 74.513 3.412 1.00 44.75 660 PRO A CA 1
ATOM 4877 C C . PRO A 1 660 ? 4.637 74.872 3.891 1.00 44.75 660 PRO A C 1
ATOM 4879 O O . PRO A 1 660 ? 4.931 76.038 4.125 1.00 44.75 660 PRO A O 1
ATOM 4882 N N . GLU A 1 661 ? 5.507 73.855 3.891 1.00 37.25 661 GLU A N 1
ATOM 4883 C CA . GLU A 1 661 ? 6.982 73.918 3.954 1.00 37.25 661 GLU A CA 1
ATOM 4884 C C . GLU A 1 661 ? 7.647 74.583 5.181 1.00 37.25 661 GLU A C 1
ATOM 4886 O O . GLU A 1 661 ? 7.403 75.729 5.533 1.00 37.25 661 GLU A O 1
ATOM 4891 N N . GLU A 1 662 ? 8.624 73.877 5.757 1.00 38.22 662 GLU A N 1
ATOM 4892 C CA . GLU A 1 662 ? 10.018 74.356 5.814 1.00 38.22 662 GLU A CA 1
ATOM 4893 C C . GLU A 1 662 ? 10.947 73.182 6.167 1.00 38.22 662 GLU A C 1
ATOM 4895 O O . GLU A 1 662 ? 10.577 72.274 6.916 1.00 38.22 662 GLU A O 1
ATOM 4900 N N . THR A 1 663 ? 12.161 73.177 5.612 1.00 38.91 663 THR A N 1
ATOM 4901 C CA . THR A 1 663 ? 13.139 72.089 5.803 1.00 38.91 663 THR A CA 1
ATOM 4902 C C . THR A 1 663 ? 14.387 72.553 6.542 1.00 38.91 663 THR A C 1
ATOM 4904 O O . THR A 1 663 ? 14.958 73.586 6.205 1.00 38.91 663 THR A O 1
ATOM 4907 N N . GLY A 1 664 ? 14.908 71.704 7.432 1.00 32.94 664 GLY A N 1
ATOM 4908 C CA . GLY A 1 664 ? 16.252 71.844 8.002 1.00 32.94 664 GLY A CA 1
ATOM 4909 C C . GLY A 1 664 ? 16.272 72.248 9.477 1.00 32.94 664 GLY A C 1
ATOM 4910 O O . GLY A 1 664 ? 15.385 72.929 9.977 1.00 32.94 664 GLY A O 1
ATOM 4911 N N . GLY A 1 665 ? 17.310 71.810 10.188 1.00 33.19 665 GLY A N 1
ATOM 4912 C CA . GLY A 1 665 ? 17.547 72.161 11.591 1.00 33.19 665 GLY A CA 1
ATOM 4913 C C . GLY A 1 665 ? 19.014 72.498 11.844 1.00 33.19 665 GLY A C 1
ATOM 4914 O O . GLY A 1 665 ? 19.845 72.343 10.950 1.00 33.19 665 GLY A O 1
ATOM 4915 N N . THR A 1 666 ? 19.351 72.907 13.071 1.00 32.53 666 THR A N 1
ATOM 4916 C CA . THR A 1 666 ? 20.747 73.107 13.511 1.00 32.53 666 THR A CA 1
ATOM 4917 C C . THR A 1 666 ? 20.937 72.923 15.021 1.00 32.53 666 THR A C 1
ATOM 4919 O O . THR A 1 666 ? 20.276 73.575 15.822 1.00 32.53 666 THR A O 1
ATOM 4922 N N . THR A 1 667 ? 21.890 72.055 15.362 1.00 32.72 667 THR A N 1
ATOM 4923 C CA . THR A 1 667 ? 22.910 72.141 16.436 1.00 32.72 667 THR A CA 1
ATOM 4924 C C . THR A 1 667 ? 22.766 73.120 17.627 1.00 32.72 667 THR A C 1
ATOM 4926 O O . THR A 1 667 ? 22.846 74.333 17.465 1.00 32.72 667 THR A O 1
ATOM 4929 N N . GLU A 1 668 ? 22.833 72.527 18.829 1.00 33.09 668 GLU A N 1
ATOM 4930 C CA . GLU A 1 668 ? 23.729 72.876 19.963 1.00 33.09 668 GLU A CA 1
ATOM 4931 C C . GLU A 1 668 ? 23.558 74.158 20.835 1.00 33.09 668 GLU A C 1
ATOM 4933 O O . GLU A 1 668 ? 24.123 75.213 20.567 1.00 33.09 668 GLU A O 1
ATOM 4938 N N . ALA A 1 669 ? 23.051 73.917 22.060 1.00 30.52 669 ALA A N 1
ATOM 4939 C CA . ALA A 1 669 ? 23.758 74.178 23.340 1.00 30.52 669 ALA A CA 1
ATOM 4940 C C . ALA A 1 669 ? 23.889 75.658 23.871 1.00 30.52 669 ALA A C 1
ATOM 4942 O O . ALA A 1 669 ? 23.169 76.537 23.407 1.00 30.52 669 ALA A O 1
ATOM 4943 N N . PRO A 1 670 ? 24.606 75.940 24.996 1.00 56.19 670 PRO A N 1
ATOM 4944 C CA . PRO A 1 670 ? 24.054 75.739 26.354 1.00 56.19 670 PRO A CA 1
ATOM 4945 C C . PRO A 1 670 ? 24.319 76.868 27.399 1.00 56.19 670 PRO A C 1
ATOM 4947 O O . PRO A 1 670 ? 25.275 77.631 27.279 1.00 56.19 670 PRO A O 1
ATOM 4950 N N . ALA A 1 671 ? 23.559 76.878 28.511 1.00 31.11 671 ALA A N 1
ATOM 4951 C CA . ALA A 1 671 ? 23.935 77.427 29.839 1.00 31.11 671 ALA A CA 1
ATOM 4952 C C . ALA A 1 671 ? 22.899 76.966 30.902 1.00 31.11 671 ALA A C 1
ATOM 4954 O O . ALA A 1 671 ? 21.716 77.235 30.739 1.00 31.11 671 ALA A O 1
ATOM 4955 N N . SER A 1 672 ? 23.186 76.137 31.916 1.00 34.53 672 SER A N 1
ATOM 4956 C CA . SER A 1 672 ? 24.071 76.295 33.092 1.00 34.53 672 SER A CA 1
ATOM 4957 C C . SER A 1 672 ? 23.572 77.294 34.162 1.00 34.53 672 SER A C 1
ATOM 4959 O O . SER A 1 672 ? 23.788 78.498 34.041 1.00 34.53 672 SER A O 1
ATOM 4961 N N . GLY A 1 673 ? 22.998 76.784 35.260 1.00 30.67 673 GLY A N 1
ATOM 4962 C CA . GLY A 1 673 ? 22.655 77.538 36.478 1.00 30.67 673 GLY A CA 1
ATOM 4963 C C . GLY A 1 673 ? 22.208 76.586 37.596 1.00 30.67 673 GLY A C 1
ATOM 4964 O O . GLY A 1 673 ? 21.377 75.720 37.346 1.00 30.67 673 GLY A O 1
ATOM 4965 N N . SER A 1 674 ? 22.802 76.668 38.791 1.00 32.03 674 SER A N 1
ATOM 4966 C CA . SER A 1 674 ? 22.783 75.571 39.776 1.00 32.03 674 SER A CA 1
ATOM 4967 C C . SER A 1 674 ? 22.380 75.961 41.210 1.00 32.03 674 SER A C 1
ATOM 4969 O O . SER A 1 674 ? 22.539 77.107 41.621 1.00 32.03 674 SER A O 1
ATOM 4971 N N . ALA A 1 675 ? 21.993 74.917 41.965 1.00 34.47 675 ALA A N 1
ATOM 4972 C CA . ALA A 1 675 ? 22.048 74.740 43.430 1.00 34.47 675 ALA A CA 1
ATOM 4973 C C . ALA A 1 675 ? 20.814 75.051 44.321 1.00 34.47 675 ALA A C 1
ATOM 4975 O O . ALA A 1 675 ? 20.347 76.181 44.396 1.00 34.47 675 ALA A O 1
ATOM 4976 N N . SER A 1 676 ? 20.476 74.043 45.155 1.00 33.09 676 SER A N 1
ATOM 4977 C CA . SER A 1 676 ? 19.776 74.072 46.472 1.00 33.09 676 SER A CA 1
ATOM 4978 C C . SER A 1 676 ? 18.323 74.592 46.558 1.00 33.09 676 SER A C 1
ATOM 4980 O O . SER A 1 676 ? 17.969 75.548 45.886 1.00 33.09 676 SER A O 1
ATOM 4982 N N . GLY A 1 677 ? 17.444 74.055 47.420 1.00 32.84 677 GLY A N 1
ATOM 4983 C CA . GLY A 1 677 ? 17.546 72.932 48.381 1.00 32.84 677 GLY A CA 1
ATOM 4984 C C . GLY A 1 677 ? 16.455 73.009 49.482 1.00 32.84 677 GLY A C 1
ATOM 4985 O O . GLY A 1 677 ? 15.837 74.061 49.594 1.00 32.84 677 GLY A O 1
ATOM 4986 N N . SER A 1 678 ? 16.276 71.928 50.275 1.00 35.41 678 SER A N 1
ATOM 4987 C CA . SER A 1 678 ? 15.354 71.743 51.445 1.00 35.41 678 SER A CA 1
ATOM 4988 C C . SER A 1 678 ? 13.823 71.819 51.175 1.00 35.41 678 SER A C 1
ATOM 4990 O O . SER A 1 678 ? 13.408 72.531 50.271 1.00 35.41 678 SER A O 1
ATOM 4992 N N . GLU A 1 679 ? 12.894 71.141 51.885 1.00 37.22 679 GLU A N 1
ATOM 4993 C CA . GLU A 1 679 ? 12.911 70.068 52.925 1.00 37.22 679 GLU A CA 1
ATOM 4994 C C . GLU A 1 679 ? 11.487 69.441 53.106 1.00 37.22 679 GLU A C 1
ATOM 4996 O O . GLU A 1 679 ? 10.504 70.105 52.786 1.00 37.22 679 GLU A O 1
ATOM 5001 N N . GLY A 1 680 ? 11.372 68.230 53.697 1.00 34.56 680 GLY A N 1
ATOM 5002 C CA . GLY A 1 680 ? 10.112 67.578 54.166 1.00 34.56 680 GLY A CA 1
ATOM 5003 C C . GLY A 1 680 ? 9.514 66.525 53.199 1.00 34.56 680 GLY A C 1
ATOM 5004 O O . GLY A 1 680 ? 9.156 66.900 52.090 1.00 34.56 680 GLY A O 1
ATOM 5005 N N . LEU A 1 681 ? 9.522 65.198 53.445 1.00 38.97 681 LEU A N 1
ATOM 5006 C CA . LEU A 1 681 ? 8.915 64.354 54.518 1.00 38.97 681 LEU A CA 1
ATOM 5007 C C . LEU A 1 681 ? 7.384 64.185 54.379 1.00 38.97 681 LEU A C 1
ATOM 5009 O O . LEU A 1 681 ? 6.700 65.174 54.132 1.00 38.97 681 LEU A O 1
ATOM 5013 N N . ASP A 1 682 ? 6.771 63.001 54.529 1.00 35.50 682 ASP A N 1
ATOM 5014 C CA . ASP A 1 682 ? 7.231 61.616 54.850 1.00 35.50 682 ASP A CA 1
ATOM 5015 C C . ASP A 1 682 ? 6.887 60.650 53.664 1.00 35.50 682 ASP A C 1
ATOM 5017 O O . ASP A 1 682 ? 6.401 61.135 52.645 1.00 35.50 682 ASP A O 1
ATOM 5021 N N . GLY A 1 683 ? 7.128 59.324 53.596 1.00 37.81 683 GLY A N 1
ATOM 5022 C CA . GLY A 1 683 ? 7.484 58.257 54.562 1.00 37.81 683 GLY A CA 1
ATOM 5023 C C . GLY A 1 683 ? 6.250 57.397 54.927 1.00 37.81 683 GLY A C 1
ATOM 5024 O O . GLY A 1 683 ? 5.210 57.979 55.222 1.00 37.81 683 GLY A O 1
ATOM 5025 N N . THR A 1 684 ? 6.237 56.052 54.929 1.00 40.03 684 THR A N 1
ATOM 5026 C CA . THR A 1 684 ? 7.250 54.961 54.769 1.00 40.03 684 THR A CA 1
ATOM 5027 C C . THR A 1 684 ? 6.772 53.929 53.688 1.00 40.03 684 THR A C 1
ATOM 5029 O O . THR A 1 684 ? 5.960 54.336 52.861 1.00 40.03 684 THR A O 1
ATOM 5032 N N . GLU A 1 685 ? 7.182 52.653 53.498 1.00 36.50 685 GLU A N 1
ATOM 5033 C CA . GLU A 1 685 ? 8.033 51.648 54.200 1.00 36.50 685 GLU A CA 1
ATOM 5034 C C . GLU A 1 685 ? 8.566 50.560 53.199 1.00 36.50 685 GLU A C 1
ATOM 5036 O O . GLU A 1 685 ? 8.434 50.740 51.989 1.00 36.50 685 GLU A O 1
ATOM 5041 N N . ASP A 1 686 ? 9.183 49.462 53.675 1.00 37.25 686 ASP A N 1
ATOM 5042 C CA . ASP A 1 686 ? 10.040 48.500 52.918 1.00 37.25 686 ASP A CA 1
ATOM 5043 C C . ASP A 1 686 ? 9.286 47.265 52.304 1.00 37.25 686 ASP A C 1
ATOM 5045 O O . ASP A 1 686 ? 8.104 47.074 52.583 1.00 37.25 686 ASP A O 1
ATOM 5049 N N . VAL A 1 687 ? 9.826 46.369 51.442 1.00 34.56 687 VAL A N 1
ATOM 5050 C CA . VAL A 1 687 ? 11.091 45.577 51.489 1.00 34.56 687 VAL A CA 1
ATOM 5051 C C . VAL A 1 687 ? 11.665 45.232 50.096 1.00 34.56 687 VAL A C 1
ATOM 5053 O O . VAL A 1 687 ? 10.938 44.866 49.177 1.00 34.56 687 VAL A O 1
ATOM 5056 N N . GLU A 1 688 ? 13.000 45.270 49.980 1.00 34.44 688 GLU A N 1
ATOM 5057 C CA . GLU A 1 688 ? 13.803 45.014 48.767 1.00 34.44 688 GLU A CA 1
ATOM 5058 C C . GLU A 1 688 ? 14.313 43.560 48.603 1.00 34.44 688 GLU A C 1
ATOM 5060 O O . GLU A 1 688 ? 14.629 42.872 49.576 1.00 34.44 688 GLU A O 1
ATOM 5065 N N . GLN A 1 689 ? 14.527 43.140 47.347 1.00 35.66 689 GLN A N 1
ATOM 5066 C CA . GLN A 1 689 ? 15.519 42.111 46.979 1.00 35.66 689 GLN A CA 1
ATOM 5067 C C . GLN A 1 689 ? 16.904 42.765 46.826 1.00 35.66 689 GLN A C 1
ATOM 5069 O O . GLN A 1 689 ? 16.972 43.956 46.544 1.00 35.66 689 GLN A O 1
ATOM 5074 N N . ASN A 1 690 ? 18.013 42.019 46.921 1.00 32.09 690 ASN A N 1
ATOM 5075 C CA . ASN A 1 690 ? 19.336 42.548 46.548 1.00 32.09 690 ASN A CA 1
ATOM 5076 C C . ASN A 1 690 ? 20.309 41.468 46.042 1.00 32.09 690 ASN A C 1
ATOM 5078 O O . ASN A 1 690 ? 20.196 40.296 46.401 1.00 32.09 690 ASN A O 1
ATOM 5082 N N . GLY A 1 691 ? 21.292 41.878 45.234 1.00 31.52 691 GLY A N 1
ATOM 5083 C CA . GLY A 1 691 ? 22.312 41.000 44.649 1.00 31.52 691 GLY A CA 1
ATOM 5084 C C . GLY A 1 691 ? 23.500 41.763 44.039 1.00 31.52 691 GLY A C 1
ATOM 5085 O O . GLY A 1 691 ? 23.699 42.934 44.336 1.00 31.52 691 GLY A O 1
ATOM 5086 N N . ALA A 1 692 ? 24.236 41.085 43.147 1.00 36.00 692 ALA A N 1
ATOM 5087 C CA . ALA A 1 692 ? 25.355 41.565 42.310 1.00 36.00 692 ALA A CA 1
ATOM 5088 C C . ALA A 1 692 ? 26.803 41.617 42.888 1.00 36.00 692 ALA A C 1
ATOM 5090 O O . ALA A 1 692 ? 27.149 42.434 43.731 1.00 36.00 692 ALA A O 1
ATOM 5091 N N . ALA A 1 693 ? 27.659 40.803 42.243 1.00 36.94 693 ALA A N 1
ATOM 5092 C CA . ALA A 1 693 ? 28.993 41.110 41.682 1.00 36.94 693 ALA A CA 1
ATOM 5093 C C . ALA A 1 693 ? 30.225 41.483 42.560 1.00 36.94 693 ALA A C 1
ATOM 5095 O O . ALA A 1 693 ? 30.167 42.259 43.506 1.00 36.94 693 ALA A O 1
ATOM 5096 N N . GLY A 1 694 ? 31.411 40.992 42.142 1.00 28.78 694 GLY A N 1
ATOM 5097 C CA . GLY A 1 694 ? 32.728 41.346 42.715 1.00 28.78 694 GLY A CA 1
ATOM 5098 C C . GLY A 1 694 ? 33.936 40.685 42.010 1.00 28.78 694 GLY A C 1
ATOM 5099 O O . GLY A 1 694 ? 34.246 39.523 42.242 1.00 28.78 694 GLY A O 1
ATOM 5100 N N . SER A 1 695 ? 34.627 41.428 41.143 1.00 33.25 695 SER A N 1
ATOM 5101 C CA . SER A 1 695 ? 35.644 40.991 40.160 1.00 33.25 695 SER A CA 1
ATOM 5102 C C . SER A 1 695 ? 37.051 40.559 40.663 1.00 33.25 695 SER A C 1
ATOM 5104 O O . SER A 1 695 ? 37.668 41.281 41.438 1.00 33.25 695 SER A O 1
ATOM 5106 N N . SER A 1 696 ? 37.600 39.480 40.068 1.00 35.00 696 SER A N 1
ATOM 5107 C CA . SER A 1 696 ? 39.004 39.224 39.606 1.00 35.00 696 SER A CA 1
ATOM 5108 C C . SER A 1 696 ? 40.271 39.717 40.368 1.00 35.00 696 SER A C 1
ATOM 5110 O O . SER A 1 696 ? 40.430 40.914 40.597 1.00 35.00 696 SER A O 1
ATOM 5112 N N . GLY A 1 697 ? 41.305 38.855 40.527 1.00 29.17 697 GLY A N 1
ATOM 5113 C CA . GLY A 1 697 ? 42.692 39.291 40.849 1.00 29.17 697 GLY A CA 1
ATOM 5114 C C . GLY A 1 697 ? 43.786 38.194 41.000 1.00 29.17 697 GLY A C 1
ATOM 5115 O O . GLY A 1 697 ? 43.667 37.299 41.823 1.00 29.17 697 GLY A O 1
ATOM 5116 N N . CYS A 1 698 ? 44.877 38.285 40.226 1.00 29.23 698 CYS A N 1
ATOM 5117 C CA . CYS A 1 698 ? 45.935 37.279 39.966 1.00 29.23 698 CYS A CA 1
ATOM 5118 C C . CYS A 1 698 ? 46.832 36.721 41.120 1.00 29.23 698 CYS A C 1
ATOM 5120 O O . CYS A 1 698 ? 47.432 37.477 41.873 1.00 29.23 698 CYS A O 1
ATOM 5122 N N . ALA A 1 699 ? 47.055 35.392 41.080 1.00 34.06 699 ALA A N 1
ATOM 5123 C CA . ALA A 1 699 ? 48.306 34.591 41.213 1.00 34.06 699 ALA A CA 1
ATOM 5124 C C . ALA A 1 699 ? 49.468 34.925 42.204 1.00 34.06 699 ALA A C 1
ATOM 5126 O O . ALA A 1 699 ? 50.079 35.983 42.098 1.00 34.06 699 ALA A O 1
ATOM 5127 N N . ALA A 1 700 ? 49.943 33.906 42.967 1.00 32.84 700 ALA A N 1
ATOM 5128 C CA . ALA A 1 700 ? 51.315 33.320 42.852 1.00 32.84 700 ALA A CA 1
ATOM 5129 C C . ALA A 1 700 ? 51.691 32.214 43.897 1.00 32.84 700 ALA A C 1
ATOM 5131 O O . ALA A 1 700 ? 51.707 32.471 45.093 1.00 32.84 700 ALA A O 1
ATOM 5132 N N . SER A 1 701 ? 52.167 31.047 43.413 1.00 33.34 701 SER A N 1
ATOM 5133 C CA . SER A 1 701 ? 53.151 30.092 44.018 1.00 33.34 701 SER A CA 1
ATOM 5134 C C . SER A 1 701 ? 52.998 29.492 45.445 1.00 33.34 701 SER A C 1
ATOM 5136 O O . SER A 1 701 ? 52.876 30.217 46.425 1.00 33.34 701 SER A O 1
ATOM 5138 N N . GLY A 1 702 ? 53.246 28.174 45.596 1.00 28.94 702 GLY A N 1
ATOM 5139 C CA . GLY A 1 702 ? 53.606 27.545 46.890 1.00 28.94 702 GLY A CA 1
ATOM 5140 C C . GLY A 1 702 ? 53.404 26.017 46.969 1.00 28.94 702 GLY A C 1
ATOM 5141 O O . GLY A 1 702 ? 52.273 25.554 47.002 1.00 28.94 702 GLY A O 1
ATOM 5142 N N . ALA A 1 703 ? 54.482 25.221 47.012 1.00 33.56 703 ALA A N 1
ATOM 5143 C CA . ALA A 1 703 ? 54.433 23.745 46.999 1.00 33.56 703 ALA A CA 1
ATOM 5144 C C . ALA A 1 703 ? 54.397 23.087 48.402 1.00 33.56 703 ALA A C 1
ATOM 5146 O O . ALA A 1 703 ? 54.896 23.669 49.364 1.00 33.56 703 ALA A O 1
ATOM 5147 N N . GLY A 1 704 ? 53.931 21.828 48.501 1.00 27.75 704 GLY A N 1
ATOM 5148 C CA . GLY A 1 704 ? 54.113 20.996 49.706 1.00 27.75 704 GLY A CA 1
ATOM 514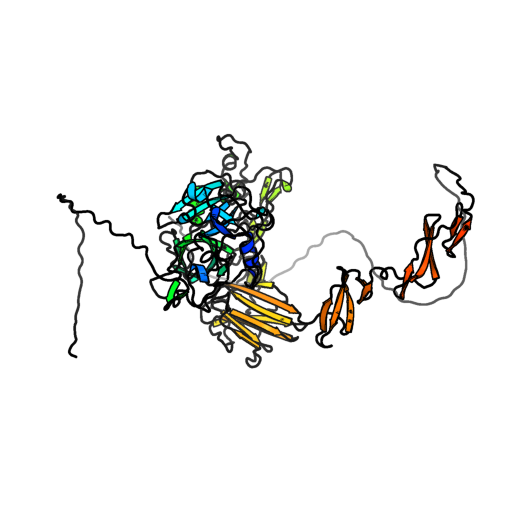9 C C . GLY A 1 704 ? 53.438 19.611 49.684 1.00 27.75 704 GLY A C 1
ATOM 5150 O O . GLY A 1 704 ? 52.227 19.512 49.841 1.00 27.75 704 GLY A O 1
ATOM 5151 N N . THR A 1 705 ? 54.221 18.533 49.553 1.00 37.59 705 THR A N 1
ATOM 5152 C CA . THR A 1 705 ? 53.796 17.136 49.821 1.00 37.59 705 THR A CA 1
ATOM 5153 C C . THR A 1 705 ? 53.931 16.797 51.317 1.00 37.59 705 THR A C 1
ATOM 5155 O O . THR A 1 705 ? 54.703 17.467 52.012 1.00 37.59 705 THR A O 1
ATOM 5158 N N . PRO A 1 706 ? 53.224 15.769 51.845 1.00 47.78 706 PRO A N 1
ATOM 5159 C CA . PRO A 1 706 ? 53.936 14.498 52.092 1.00 47.78 706 PRO A CA 1
ATOM 5160 C C . PRO A 1 706 ? 53.102 13.184 52.069 1.00 47.78 706 PRO A C 1
ATOM 5162 O O . PRO A 1 706 ? 51.916 13.149 52.376 1.00 47.78 706 PRO A O 1
ATOM 5165 N N . ALA A 1 707 ? 53.810 12.072 51.833 1.00 38.09 707 ALA A N 1
ATOM 5166 C CA . ALA A 1 707 ? 53.534 10.704 52.334 1.00 38.09 707 ALA A CA 1
ATOM 5167 C C . ALA A 1 707 ? 54.707 10.322 53.312 1.00 38.09 707 ALA A C 1
ATOM 5169 O O . ALA A 1 707 ? 55.500 11.242 53.548 1.00 38.09 707 ALA A O 1
ATOM 5170 N N . PRO A 1 708 ? 54.951 9.091 53.870 1.00 59.81 708 PRO A N 1
ATOM 5171 C CA . PRO A 1 708 ? 54.561 7.733 53.413 1.00 59.81 708 PRO A CA 1
ATOM 5172 C C . PRO A 1 708 ? 54.405 6.617 54.515 1.00 59.81 708 PRO A C 1
ATOM 5174 O O . PRO A 1 708 ? 54.383 6.896 55.711 1.00 59.81 708 PRO A O 1
ATOM 5177 N N . GLY A 1 709 ? 54.425 5.331 54.102 1.00 33.75 709 GLY A N 1
ATOM 5178 C CA . GLY A 1 709 ? 54.728 4.126 54.923 1.00 33.75 709 GLY A CA 1
ATOM 5179 C C . GLY A 1 709 ? 53.534 3.170 55.116 1.00 33.75 709 GLY A C 1
ATOM 5180 O O . GLY A 1 709 ? 52.422 3.652 55.279 1.00 33.75 709 GLY A O 1
ATOM 5181 N N . TRP A 1 710 ? 53.642 1.828 55.130 1.00 29.44 710 TRP A N 1
ATOM 5182 C CA . TRP A 1 710 ? 54.761 0.848 55.211 1.00 29.44 710 TRP A CA 1
ATOM 5183 C C . TRP A 1 710 ? 54.491 -0.318 54.202 1.00 29.44 710 TRP A C 1
ATOM 5185 O O . TRP A 1 710 ? 53.330 -0.628 53.972 1.00 29.44 710 TRP A O 1
ATOM 5195 N N . PHE A 1 711 ? 55.439 -0.876 53.419 1.00 37.50 711 PHE A N 1
ATOM 5196 C CA . PHE A 1 711 ? 56.403 -1.984 53.709 1.00 37.50 711 PHE A CA 1
ATOM 5197 C C . PHE A 1 711 ? 55.769 -3.288 54.271 1.00 37.50 711 PHE A C 1
ATOM 5199 O O . PHE A 1 711 ? 54.989 -3.184 55.207 1.00 37.50 711 PHE A O 1
ATOM 5206 N N . LEU A 1 712 ? 56.079 -4.546 53.870 1.00 35.62 712 LEU A N 1
ATOM 5207 C CA . LEU A 1 712 ? 57.042 -5.233 52.943 1.00 35.62 712 LEU A CA 1
ATOM 5208 C C . LEU A 1 712 ? 56.564 -6.735 52.762 1.00 35.62 712 LEU A C 1
ATOM 5210 O O . LEU A 1 712 ? 55.537 -7.043 53.353 1.00 35.62 712 LEU A O 1
ATOM 5214 N N . LEU A 1 713 ? 57.098 -7.775 52.061 1.00 34.00 713 LEU A N 1
ATOM 5215 C CA . LEU A 1 713 ? 58.325 -8.258 51.334 1.00 34.00 713 LEU A CA 1
ATOM 5216 C C . LEU A 1 713 ? 57.866 -9.320 50.231 1.00 34.00 713 LEU A C 1
ATOM 5218 O O . LEU A 1 713 ? 56.664 -9.562 50.147 1.00 34.00 713 LEU A O 1
ATOM 5222 N N . PRO A 1 714 ? 58.729 -9.976 49.392 1.00 56.22 714 PRO A N 1
ATOM 5223 C CA . PRO A 1 714 ? 58.326 -10.681 48.135 1.00 56.22 714 PRO A CA 1
ATOM 5224 C C . PRO A 1 714 ? 58.691 -12.196 47.972 1.00 56.22 714 PRO A C 1
ATOM 5226 O O . PRO A 1 714 ? 59.451 -12.734 48.776 1.00 56.22 714 PRO A O 1
ATOM 5229 N N . GLY A 1 715 ? 58.312 -12.844 46.839 1.00 30.67 715 GLY A N 1
ATOM 5230 C CA . GLY A 1 715 ? 59.054 -14.022 46.306 1.00 30.67 715 GLY A CA 1
ATOM 5231 C C . GLY A 1 715 ? 58.495 -14.898 45.139 1.00 30.67 715 GLY A C 1
ATOM 5232 O O . GLY A 1 715 ? 57.535 -15.627 45.331 1.00 30.67 715 GLY A O 1
ATOM 5233 N N . ILE A 1 716 ? 59.259 -14.974 44.024 1.00 31.59 716 ILE A N 1
ATOM 5234 C CA . ILE A 1 716 ? 59.636 -16.200 43.239 1.00 31.59 716 ILE A CA 1
ATOM 5235 C C . ILE A 1 716 ? 58.713 -16.801 42.113 1.00 31.59 716 ILE A C 1
ATOM 5237 O O . ILE A 1 716 ? 57.882 -17.663 42.353 1.00 31.59 716 ILE A O 1
ATOM 5241 N N . LEU A 1 717 ? 59.084 -16.461 40.856 1.00 32.03 717 LEU A N 1
ATOM 5242 C CA . LEU A 1 717 ? 59.326 -17.284 39.624 1.00 32.03 717 LEU A CA 1
ATOM 5243 C C . LEU A 1 717 ? 58.257 -18.074 38.801 1.00 32.03 717 LEU A C 1
ATOM 5245 O O . LEU A 1 717 ? 57.404 -18.771 39.326 1.00 32.03 717 LEU A O 1
ATOM 5249 N N . LEU A 1 718 ? 58.563 -18.119 37.478 1.00 30.98 718 LEU A N 1
ATOM 5250 C CA . LEU A 1 718 ? 58.087 -18.984 36.358 1.00 30.98 718 LEU A CA 1
ATOM 5251 C C . LEU A 1 718 ? 56.701 -18.649 35.741 1.00 30.98 718 LEU A C 1
ATOM 5253 O O . LEU A 1 718 ? 55.755 -18.392 36.463 1.00 30.98 718 LEU A O 1
ATOM 5257 N N . GLY A 1 719 ? 56.507 -18.649 34.406 1.00 27.39 719 GLY A N 1
ATOM 5258 C CA . GLY A 1 719 ? 57.456 -18.869 33.294 1.00 27.39 719 GLY A CA 1
ATOM 5259 C C . GLY A 1 719 ? 56.887 -18.534 31.887 1.00 27.39 719 GLY A C 1
ATOM 5260 O O . GLY A 1 719 ? 55.682 -18.460 31.691 1.00 27.39 719 GLY A O 1
ATOM 5261 N N . PHE A 1 720 ? 57.766 -18.310 30.898 1.00 31.64 720 PHE A N 1
ATOM 5262 C CA . PHE A 1 720 ? 57.442 -17.862 29.522 1.00 31.64 720 PHE A CA 1
ATOM 5263 C C . PHE A 1 720 ? 56.869 -18.955 28.591 1.00 31.64 720 PHE A C 1
ATOM 5265 O O . PHE A 1 720 ? 57.443 -20.044 28.545 1.00 31.64 720 PHE A O 1
ATOM 5272 N N . ARG A 1 721 ? 55.990 -18.569 27.636 1.00 30.25 721 ARG A N 1
ATOM 5273 C CA . ARG A 1 721 ? 56.326 -18.555 26.180 1.00 30.25 721 ARG A CA 1
ATOM 5274 C C . ARG A 1 721 ? 55.267 -17.925 25.248 1.00 30.25 721 ARG A C 1
ATOM 5276 O O . ARG A 1 721 ? 54.094 -18.246 25.321 1.00 30.25 721 ARG A O 1
ATOM 5283 N N . ARG A 1 722 ? 55.740 -17.124 24.278 1.00 37.12 722 ARG A N 1
ATOM 5284 C CA . ARG A 1 722 ? 55.045 -16.785 23.012 1.00 37.12 722 ARG A CA 1
ATOM 5285 C C . ARG A 1 722 ? 55.314 -17.857 21.943 1.00 37.12 722 ARG A C 1
ATOM 5287 O O . ARG A 1 722 ? 56.427 -18.391 21.922 1.00 37.12 722 ARG A O 1
ATOM 5294 N N . ARG A 1 723 ? 54.439 -17.962 20.931 1.00 33.91 723 ARG A N 1
ATOM 5295 C CA . ARG A 1 723 ? 54.830 -17.857 19.503 1.00 33.91 723 ARG A CA 1
ATOM 5296 C C . ARG A 1 723 ? 53.634 -17.505 18.601 1.00 33.91 723 ARG A C 1
ATOM 5298 O O . ARG A 1 723 ? 52.510 -17.847 18.930 1.00 33.91 723 ARG A O 1
ATOM 5305 N N . ARG A 1 724 ? 53.917 -16.807 17.495 1.00 49.88 724 ARG A N 1
ATOM 5306 C CA . ARG A 1 724 ? 53.018 -16.578 16.348 1.00 49.88 724 ARG A CA 1
ATOM 5307 C C . ARG A 1 724 ? 53.334 -17.594 15.242 1.00 49.88 724 ARG A C 1
ATOM 5309 O O . ARG A 1 724 ? 54.502 -17.976 15.138 1.00 49.88 724 ARG A O 1
ATOM 5316 N N . SER A 1 725 ? 52.349 -17.817 14.372 1.00 29.83 725 SER A N 1
ATOM 5317 C CA . SER A 1 725 ? 52.504 -18.073 12.929 1.00 29.83 725 SER A CA 1
ATOM 5318 C C . SER A 1 725 ? 53.130 -19.408 12.460 1.00 29.83 725 SER A C 1
ATOM 5320 O O . SER A 1 725 ? 53.788 -20.080 13.264 1.00 29.83 725 SER A O 1
ATOM 5322 N N . PRO A 1 726 ? 52.961 -19.830 11.179 1.00 58.31 726 PRO A N 1
ATOM 5323 C CA . PRO A 1 726 ? 52.419 -19.103 10.007 1.00 58.31 726 PRO A CA 1
ATOM 5324 C C . PRO A 1 726 ? 51.095 -18.372 10.243 1.00 58.31 726 PRO A C 1
ATOM 5326 O O . PRO A 1 726 ? 50.143 -19.045 10.680 1.00 58.31 726 PRO A O 1
#

pLDDT: mean 74.62, std 20.87, range [26.05, 98.75]